Protein 2OQA (pdb70)

Organism: Luffa aegyptiaca (NCBI:txid3670)

Sequence (474 aa):
DVSFSLSGSSSTSYSKFIGALRKALPSNGTVYNITLLLSSASGASRYTLMKLSNYDGKAITVAIDVTNVYIMGYLVNSTSYFFNESDAKLASQYVFAGSTIVTLPYSGNYEKLQTAAGKIREKIPLGFPALDSAITTLFHYDSTAAAAAFLVIIQTTAESSRFKYIEGQIIMRISKNGVPSLATISLENEWSALSKQIQLAQTNNGTFKTPVVIMDAGGQRVEIGNVGSKVVTKNIQLLLNDVSFSLSGSSSTSYSKFIGALRKALPSGTVYNITLLLSSASGASRYTLMKLSNYDGKAITVAIDVTNVYIMGYLVNSTSYFFNESDAKLASQYVFAGSTIVTLPYSGNYEKLQTAAGKIREKIPLGFPALDSAITTLFHYDSTAAAAAFLVIIQTTAESSRFKYIEGQIIMRISKNGVPSLATISLENEWSALSKQIQLAQTNNTFKTPVVIRVEIGNVGSKVVTKNIQLLLN

InterPro domains:
  IPR001574 Ribosome-inactivating protein [PF00161] (30-219)
  IPR001574 Ribosome-inactivating protein [PTHR33453] (23-243)
  IPR016138 Ribosome-inactivating protein, subdomain 1 [G3DSA:3.40.420.10] (20-181)
  IPR016139 Ribosome-inactivating protein, subdomain 2 [G3DSA:4.10.470.10] (182-267)
  IPR017988 Ribosome-inactivating protein conserved site [PS00275] (174-190)
  IPR017989 Ribosome-inactivating protein type 1/2 [PR00396] (32-45)
  IPR017989 Ribosome-inactivating protein type 1/2 [PR00396] (79-94)
  IPR017989 Ribosome-inactivating protein type 1/2 [PR00396] (141-155)
  IPR017989 Ribosome-inactivating protein type 1/2 [PR00396] (170-190)
  IPR017989 Ribosome-inactivating protein type 1/2 [PR00396] (202-219)
  IPR036041 Ribosome-inactivating protein superfamily [SSF56371] (21-262)

Foldseek 3Di:
DAEDELAVDALVRLVVRLVVVLVLQDAPDDFLNFGEGDCDDDALSQWDWYWYAANVRQIKIWIAGSQQRQTAWIDADQEIEGEPDDVSVRNVVHPSPRGHYDYAPHHSDQVGLCVLLVHHLQPQWEESVLLNVLRVCVNVVPNSHNSSSSSRVCQSHSVVSFWVVSSVVRNVRHPHTDRDAQQSVQCVVCQQVCLVQSVVLSVVVFFGPDWRWGADRVRDTDTHTGCVDCCNVPIGRYHND/DAEDELAVDALVRLVVRLVVLLVQQDADDFLNFTEHDCDDDAQNQWDKYWYAANVRQIKIWIAGSLQRFTAWIDADQEIEGEPDDVSVRVVVHPSPRGHYDYQPHHRDQVGLCVQLVHHLQPQWEESVLLNVLRVCVNVVVSNHNSSSSSRVCQSHSLVSFWVVSSVVRNVRHPHIDRDDLLSVLCVVCQQVCLVQSVVCVVVCWGPDWGPSVPTHIHCVDCCNVPIGRYHND

CATH classification: 3.40.420.10 (+1 more: 4.10.470.10)

Solvent-accessible surface area: 20770 Å² total; per-residue (Å²): 141,13,70,6,60,0,67,80,28,46,47,105,44,0,40,152,3,0,23,28,0,45,178,41,8,15,21,58,10,74,12,91,141,10,37,19,0,7,82,46,14,37,24,46,46,40,20,15,42,0,100,0,14,5,98,115,50,86,30,2,28,2,0,0,0,2,13,19,1,110,6,0,0,0,46,8,125,84,36,0,21,4,3,87,45,97,54,0,127,57,0,14,119,98,14,24,104,88,23,94,84,54,78,2,105,17,22,20,71,36,108,126,0,15,114,52,19,69,100,72,9,61,147,12,61,3,0,1,41,10,1,31,66,4,0,47,26,0,41,124,50,67,66,122,37,0,5,14,4,2,0,10,1,16,0,0,0,1,2,0,0,14,0,119,61,0,17,31,24,0,49,145,30,43,106,170,52,22,73,12,29,96,6,1,8,5,4,12,79,49,9,62,33,0,1,127,10,0,43,54,0,96,131,57,156,5,64,12,134,80,81,6,50,8,65,56,100,70,21,127,179,61,138,9,31,74,24,56,27,131,17,5,88,122,15,4,62,0,0,46,79,145,13,71,7,59,1,67,80,29,42,47,102,29,0,41,146,3,0,22,35,0,42,178,42,6,49,66,70,86,10,91,142,11,38,34,2,56,82,87,26,90,22,62,82,39,21,13,42,0,102,0,14,7,97,120,48,94,28,2,26,1,0,0,0,0,14,18,1,112,6,0,0,0,43,8,126,82,35,0,12,5,3,79,48,97,54,0,121,58,0,17,128,98,14,24,105,87,24,76,88,4,58,2,67,22,20,17,71,38,123,122,0,18,101,18,28,66,109,78,21,89,134,10,58,3,0,3,38,9,0,28,65,4,0,50,21,0,37,123,15,54,24,54,38,0,5,27,5,2,0,9,1,16,0,1,0,1,1,0,0,14,0,102,74,0,7,22,19,0,45,131,26,59,99,171,55,23,68,11,31,155,40,0,18,20,5,11,79,49,8,60,34,0,0,129,12,0,38,48,0,94,128,56,167,70,9,128,82,64,6,58,44,220,96,105,10,25,78,34,53,25,129,22,4,80,141,15,2,66,0,0,45,86

Structure (mmCIF, N/CA/C/O backbone):
data_2OQA
#
_entry.id   2OQA
#
_cell.length_a   39.135
_cell.length_b   46.813
_cell.length_c   83.571
_cell.angle_alpha   89.07
_cell.angle_beta   80.01
_cell.angle_gamma   72.14
#
_symmetry.space_group_name_H-M   'P 1'
#
loop_
_entity.id
_entity.type
_entity.pdbx_description
1 polymer 'Luffaculin 1'
2 non-polymer 2-acetamido-2-deoxy-beta-D-glucopyranose
3 non-polymer 'TETRAETHYLENE GLYCOL'
4 non-polymer DI(HYDROXYETHYL)ETHER
5 water water
#
loop_
_atom_site.group_PDB
_atom_site.id
_atom_site.type_symbol
_atom_site.label_atom_id
_atom_site.label_alt_id
_atom_site.label_comp_id
_atom_site.label_asym_id
_atom_site.label_entity_id
_atom_site.label_seq_id
_atom_site.pdbx_PDB_ins_code
_atom_site.Cartn_x
_atom_site.Cartn_y
_atom_site.Cartn_z
_atom_site.occupancy
_atom_site.B_iso_or_equiv
_atom_site.auth_seq_id
_atom_site.auth_comp_id
_atom_site.auth_asym_id
_atom_site.auth_atom_id
_atom_site.pdbx_PDB_model_num
ATOM 1 N N . ASP A 1 1 ? 1.585 -1.025 -17.527 1.00 23.25 1 ASP A N 1
ATOM 2 C CA . ASP A 1 1 ? 1.963 -1.593 -16.199 1.00 22.56 1 ASP A CA 1
ATOM 3 C C . ASP A 1 1 ? 3.144 -0.833 -15.599 1.00 21.97 1 ASP A C 1
ATOM 4 O O . ASP A 1 1 ? 3.873 -0.135 -16.310 1.00 22.71 1 ASP A O 1
ATOM 9 N N . VAL A 1 2 ? 3.338 -0.979 -14.290 1.00 19.99 2 VAL A N 1
ATOM 10 C CA . VAL A 1 2 ? 4.583 -0.542 -13.653 1.00 18.39 2 VAL A CA 1
ATOM 11 C C . VAL A 1 2 ? 5.385 -1.759 -13.207 1.00 17.81 2 VAL A C 1
ATOM 12 O O . VAL A 1 2 ? 4.846 -2.861 -13.114 1.00 16.89 2 VAL A O 1
ATOM 16 N N . SER A 1 3 ? 6.672 -1.562 -12.935 1.00 16.84 3 SER A N 1
ATOM 17 C CA . SER A 1 3 ? 7.533 -2.658 -12.505 1.00 17.11 3 SER A CA 1
ATOM 18 C C . SER A 1 3 ? 8.632 -2.192 -11.565 1.00 16.10 3 SER A C 1
ATOM 19 O O . SER A 1 3 ? 9.131 -1.055 -11.675 1.00 16.67 3 SER A O 1
ATOM 22 N N . PHE A 1 4 ? 9.000 -3.077 -10.645 1.00 15.25 4 PHE A N 1
ATOM 23 C CA . PHE A 1 4 ? 10.157 -2.875 -9.785 1.00 14.28 4 PHE A CA 1
ATOM 24 C C . PHE A 1 4 ? 10.972 -4.150 -9.724 1.00 14.41 4 PHE A C 1
ATOM 25 O O . PHE A 1 4 ? 10.448 -5.226 -9.422 1.00 14.03 4 PHE A O 1
ATOM 33 N N . SER A 1 5 ? 12.258 -4.019 -10.030 1.00 14.41 5 SER A N 1
ATOM 34 C CA . SER A 1 5 ? 13.190 -5.134 -9.958 1.00 14.77 5 SER A CA 1
ATOM 35 C C . SER A 1 5 ? 14.148 -4.946 -8.799 1.00 14.37 5 SER A C 1
ATOM 36 O O . SER A 1 5 ? 14.859 -3.936 -8.724 1.00 14.36 5 SER A O 1
ATOM 39 N N . LEU A 1 6 ? 14.183 -5.913 -7.893 1.00 14.07 6 LEU A N 1
ATOM 40 C CA . LEU A 1 6 ? 15.130 -5.842 -6.791 1.00 14.30 6 LEU A CA 1
ATOM 41 C C . LEU A 1 6 ? 16.568 -5.996 -7.268 1.00 14.56 6 LEU A C 1
ATOM 42 O O . LEU A 1 6 ? 17.468 -5.362 -6.713 1.00 14.51 6 LEU A O 1
ATOM 47 N N . SER A 1 7 ? 16.789 -6.826 -8.288 1.00 14.40 7 SER A N 1
ATOM 48 C CA . SER A 1 7 ? 18.142 -6.988 -8.820 1.00 14.33 7 SER A CA 1
ATOM 49 C C . SER A 1 7 ? 18.603 -5.685 -9.459 1.00 14.62 7 SER A C 1
ATOM 50 O O . SER A 1 7 ? 17.971 -5.168 -10.380 1.00 15.03 7 SER A O 1
ATOM 53 N N . GLY A 1 8 ? 19.708 -5.155 -8.940 1.00 14.05 8 GLY A N 1
ATOM 54 C CA . GLY A 1 8 ? 20.249 -3.894 -9.426 1.00 14.37 8 GLY A CA 1
ATOM 55 C C . GLY A 1 8 ? 19.571 -2.669 -8.844 1.00 14.26 8 GLY A C 1
ATOM 56 O O . GLY A 1 8 ? 19.831 -1.550 -9.287 1.00 14.95 8 GLY A O 1
ATOM 57 N N . SER A 1 9 ? 18.702 -2.877 -7.850 1.00 14.42 9 SER A N 1
ATOM 58 C CA . SER A 1 9 ? 17.921 -1.779 -7.273 1.00 15.11 9 SER A CA 1
ATOM 59 C C . SER A 1 9 ? 18.761 -0.807 -6.456 1.00 15.47 9 SER A C 1
ATOM 60 O O . SER A 1 9 ? 19.842 -1.147 -5.957 1.00 15.78 9 SER A O 1
ATOM 63 N N . SER A 1 10 ? 18.228 0.402 -6.328 1.00 15.61 10 SER A N 1
ATOM 64 C CA . SER A 1 10 ? 18.846 1.483 -5.577 1.00 15.84 10 SER A CA 1
ATOM 65 C C . SER A 1 10 ? 17.736 2.339 -4.988 1.00 16.33 10 SER A C 1
ATOM 66 O O . SER A 1 10 ? 16.561 2.143 -5.314 1.00 16.19 10 SER A O 1
ATOM 69 N N . SER A 1 11 ? 18.101 3.300 -4.138 1.00 16.15 11 SER A N 1
ATOM 70 C CA . SER A 1 11 ? 17.138 4.286 -3.660 1.00 17.04 11 SER A CA 1
ATOM 71 C C . SER A 1 11 ? 16.481 4.991 -4.849 1.00 16.66 11 SER A C 1
ATOM 72 O O . SER A 1 11 ? 15.269 5.207 -4.855 1.00 16.77 11 SER A O 1
ATOM 75 N N . THR A 1 12 ? 17.286 5.301 -5.869 1.00 16.43 12 THR A N 1
ATOM 76 C CA . THR A 1 12 ? 16.829 5.985 -7.072 1.00 16.74 12 THR A CA 1
ATOM 77 C C . THR A 1 12 ? 15.806 5.155 -7.860 1.00 15.94 12 THR A C 1
ATOM 78 O O . THR A 1 12 ? 14.754 5.667 -8.239 1.00 16.48 12 THR A O 1
ATOM 82 N N . SER A 1 13 ? 16.111 3.881 -8.105 1.00 15.07 13 SER A N 1
ATOM 83 C CA . SER A 1 13 ? 15.192 3.048 -8.890 1.00 14.10 13 SER A CA 1
ATOM 84 C C . SER A 1 13 ? 13.887 2.764 -8.133 1.00 13.76 13 SER A C 1
ATOM 85 O O . SER A 1 13 ? 12.823 2.650 -8.749 1.00 13.64 13 SER A O 1
ATOM 88 N N . TYR A 1 14 ? 13.973 2.659 -6.808 1.00 13.53 14 TYR A N 1
ATOM 89 C CA . TYR A 1 14 ? 12.777 2.489 -5.984 1.00 13.25 14 TYR A CA 1
ATOM 90 C C . TYR A 1 14 ? 11.871 3.720 -6.048 1.00 13.63 14 TYR A C 1
ATOM 91 O O . TYR A 1 14 ? 10.655 3.601 -6.250 1.00 13.39 14 TYR A O 1
ATOM 100 N N . SER A 1 15 ? 12.457 4.905 -5.895 1.00 13.99 15 SER A N 1
ATOM 101 C CA . SER A 1 15 ? 11.696 6.138 -6.002 1.00 14.69 15 SER A CA 1
ATOM 102 C C . SER A 1 15 ? 11.073 6.312 -7.392 1.00 14.59 15 SER A C 1
ATOM 103 O O . SER A 1 15 ? 9.950 6.798 -7.512 1.00 14.66 15 SER A O 1
ATOM 106 N N . LYS A 1 16 ? 11.795 5.906 -8.437 1.00 14.60 16 LYS A N 1
ATOM 107 C CA . LYS A 1 16 ? 11.253 5.945 -9.792 1.00 15.08 16 LYS A CA 1
ATOM 108 C C . LYS A 1 16 ? 10.019 5.052 -9.891 1.00 14.26 16 LYS A C 1
ATOM 109 O O . LYS A 1 16 ? 9.002 5.446 -10.458 1.00 14.39 16 LYS A O 1
ATOM 115 N N . PHE A 1 17 ? 10.134 3.852 -9.331 1.00 13.95 17 PHE A N 1
ATOM 116 C CA . PHE A 1 17 ? 9.024 2.902 -9.321 1.00 13.75 17 PHE A CA 1
ATOM 117 C C . PHE A 1 17 ? 7.803 3.458 -8.584 1.00 13.40 17 PHE A C 1
ATOM 118 O O . PHE A 1 17 ? 6.700 3.419 -9.109 1.00 13.16 17 PHE A O 1
ATOM 126 N N . ILE A 1 18 ? 8.007 3.984 -7.378 1.00 12.78 18 ILE A N 1
ATOM 127 C CA . ILE A 1 18 ? 6.895 4.568 -6.628 1.00 13.16 18 ILE A CA 1
ATOM 128 C C . ILE A 1 18 ? 6.272 5.761 -7.379 1.00 13.66 18 ILE A C 1
ATOM 129 O O . ILE A 1 18 ? 5.052 5.923 -7.404 1.00 13.48 18 ILE A O 1
ATOM 134 N N . GLY A 1 19 ? 7.102 6.579 -8.022 1.00 13.80 19 GLY A N 1
ATOM 135 C CA . GLY A 1 19 ? 6.586 7.693 -8.816 1.00 14.45 19 GLY A CA 1
ATOM 136 C C . GLY A 1 19 ? 5.756 7.227 -9.999 1.00 14.62 19 GLY A C 1
ATOM 137 O O . GLY A 1 19 ? 4.730 7.828 -10.327 1.00 15.47 19 GLY A O 1
ATOM 138 N N . ALA A 1 20 ? 6.205 6.147 -10.631 1.00 14.38 20 ALA A N 1
ATOM 139 C CA . ALA A 1 20 ? 5.492 5.547 -11.759 1.00 14.82 20 ALA A CA 1
ATOM 140 C C . ALA A 1 20 ? 4.146 4.987 -11.317 1.00 14.81 20 ALA A C 1
ATOM 141 O O . ALA A 1 20 ? 3.144 5.133 -12.014 1.00 15.39 20 ALA A O 1
ATOM 143 N N . LEU A 1 21 ? 4.136 4.335 -10.155 1.00 15.02 21 LEU A N 1
ATOM 144 C CA . LEU A 1 21 ? 2.891 3.828 -9.588 1.00 15.38 21 LEU A CA 1
ATOM 145 C C . LEU A 1 21 ? 1.903 4.964 -9.298 1.00 15.37 21 LEU A C 1
ATOM 146 O O . LEU A 1 21 ? 0.727 4.865 -9.644 1.00 15.55 21 LEU A O 1
ATOM 151 N N . ARG A 1 22 ? 2.370 6.047 -8.679 1.00 15.22 22 ARG A N 1
ATOM 152 C CA . ARG A 1 22 ? 1.501 7.209 -8.459 1.00 16.11 22 ARG A CA 1
ATOM 153 C C . ARG A 1 22 ? 0.950 7.745 -9.785 1.00 17.01 22 ARG A C 1
ATOM 154 O O . ARG A 1 22 ? -0.233 8.054 -9.884 1.00 17.26 22 ARG A O 1
ATOM 162 N N . LYS A 1 23 ? 1.807 7.817 -10.802 1.00 18.11 23 LYS A N 1
ATOM 163 C CA . LYS A 1 23 ? 1.419 8.352 -12.113 1.00 19.82 23 LYS A CA 1
ATOM 164 C C . LYS A 1 23 ? 0.438 7.460 -12.870 1.00 19.47 23 LYS A C 1
ATOM 165 O O . LYS A 1 23 ? -0.306 7.942 -13.728 1.00 19.60 23 LYS A O 1
ATOM 171 N N . ALA A 1 24 ? 0.450 6.166 -12.556 1.00 19.40 24 ALA A N 1
ATOM 172 C CA . ALA A 1 24 ? -0.423 5.181 -13.198 1.00 19.60 24 ALA A CA 1
ATOM 173 C C . ALA A 1 24 ? -1.865 5.252 -12.702 1.00 19.61 24 ALA A C 1
ATOM 174 O O . ALA A 1 24 ? -2.780 4.755 -13.359 1.00 20.31 24 ALA A O 1
ATOM 176 N N . LEU A 1 25 ? -2.068 5.868 -11.544 1.00 18.98 25 LEU A N 1
ATOM 177 C CA . LEU A 1 25 ? -3.405 5.987 -10.967 1.00 18.63 25 LEU A CA 1
ATOM 178 C C . LEU A 1 25 ? -4.147 7.204 -11.520 1.00 18.92 25 LEU A C 1
ATOM 179 O O . LEU A 1 25 ? -3.668 8.329 -11.404 1.00 19.48 25 LEU A O 1
ATOM 184 N N . PRO A 1 26 ? -5.323 6.987 -12.133 1.00 18.52 26 PRO A N 1
ATOM 185 C CA . PRO A 1 26 ? -6.121 8.098 -12.666 1.00 18.89 26 PRO A CA 1
ATOM 186 C C . PRO A 1 26 ? -6.654 9.028 -11.576 1.00 19.10 26 PRO A C 1
ATOM 187 O O . PRO A 1 26 ? -6.877 8.597 -10.441 1.00 19.06 26 PRO A O 1
ATOM 191 N N . SER A 1 27 ? -6.850 10.298 -11.914 1.00 19.63 27 SER A N 1
ATOM 192 C CA . SER A 1 27 ? -7.374 11.267 -10.953 1.00 20.35 27 SER A CA 1
ATOM 193 C C . SER A 1 27 ? -8.682 11.875 -11.422 1.00 20.70 27 SER A C 1
ATOM 194 O O . SER A 1 27 ? -9.009 11.820 -12.607 1.00 20.75 27 SER A O 1
ATOM 197 N N . ASN A 1 28 ? -9.436 12.446 -10.489 1.00 20.87 28 ASN A N 1
ATOM 198 C CA . ASN A 1 28 ? -10.476 13.396 -10.855 1.00 21.76 28 ASN A CA 1
ATOM 199 C C . ASN A 1 28 ? -10.060 14.771 -10.348 1.00 21.83 28 ASN A C 1
ATOM 200 O O . ASN A 1 28 ? -10.832 15.474 -9.691 1.00 22.67 28 ASN A O 1
ATOM 205 N N . GLY A 1 29 ? -8.818 15.131 -10.661 1.00 21.69 29 GLY A N 1
ATOM 206 C CA . GLY A 1 29 ? -8.247 16.406 -10.256 1.00 21.16 29 GLY A CA 1
ATOM 207 C C . GLY A 1 29 ? -7.381 16.299 -9.019 1.00 21.00 29 GLY A C 1
ATOM 208 O O . GLY A 1 29 ? -6.921 15.213 -8.649 1.00 20.69 29 GLY A O 1
ATOM 209 N N . THR A 1 30 ? -7.149 17.449 -8.400 1.00 20.51 30 THR A N 1
ATOM 210 C CA . THR A 1 30 ? -6.382 17.537 -7.169 1.00 20.11 30 THR A CA 1
ATOM 211 C C . THR A 1 30 ? -7.134 18.364 -6.140 1.00 20.01 30 THR A C 1
ATOM 212 O O . THR A 1 30 ? -7.973 19.199 -6.481 1.00 19.89 30 THR A O 1
ATOM 216 N N . VAL A 1 31 ? -6.820 18.116 -4.875 1.00 19.57 31 VAL A N 1
ATOM 217 C CA . VAL A 1 31 ? -7.322 18.906 -3.761 1.00 19.72 31 VAL A CA 1
ATOM 218 C C . VAL A 1 31 ? -6.079 19.285 -2.968 1.00 19.80 31 VAL A C 1
ATOM 219 O O . VAL A 1 31 ? -5.294 18.415 -2.597 1.00 19.25 31 VAL A O 1
ATOM 223 N N . TYR A 1 32 ? -5.884 20.588 -2.759 1.00 20.01 32 TYR A N 1
ATOM 224 C CA . TYR A 1 32 ? -4.649 21.130 -2.165 1.00 20.44 32 TYR A CA 1
ATOM 225 C C . TYR A 1 32 ? -3.392 20.553 -2.824 1.00 20.31 32 TYR A C 1
ATOM 226 O O . TYR A 1 32 ? -2.418 20.191 -2.151 1.00 20.37 32 TYR A O 1
ATOM 235 N N . ASN A 1 33 ? -3.435 20.484 -4.154 1.00 20.08 33 ASN A N 1
ATOM 236 C CA . ASN A 1 33 ? -2.354 19.946 -4.984 1.00 19.81 33 ASN A CA 1
ATOM 237 C C . ASN A 1 33 ? -2.024 18.470 -4.722 1.00 18.90 33 ASN A C 1
ATOM 238 O O . ASN A 1 33 ? -0.947 18.004 -5.077 1.00 18.86 33 ASN A O 1
ATOM 243 N N . ILE A 1 34 ? -2.961 17.743 -4.112 1.00 17.40 34 ILE A N 1
ATOM 244 C CA . ILE A 1 34 ? -2.817 16.295 -3.920 1.00 16.80 34 ILE A CA 1
ATOM 245 C C . ILE A 1 34 ? -3.783 15.550 -4.839 1.00 15.90 34 ILE A C 1
ATOM 246 O O . ILE A 1 34 ? -4.962 15.889 -4.909 1.00 15.84 34 ILE A O 1
ATOM 251 N N . THR A 1 35 ? -3.269 14.537 -5.530 1.00 16.07 35 THR A N 1
ATOM 252 C CA . THR A 1 35 ? -4.069 13.710 -6.437 1.00 15.76 35 THR A CA 1
ATOM 253 C C . THR A 1 35 ? -5.307 13.140 -5.745 1.00 15.55 35 THR A C 1
ATOM 254 O O . THR A 1 35 ? -5.193 12.525 -4.685 1.00 15.39 35 THR A O 1
ATOM 258 N N . LEU A 1 36 ? -6.476 13.378 -6.338 1.00 15.27 36 LEU A N 1
ATOM 259 C CA . LEU A 1 36 ? -7.721 12.766 -5.889 1.00 15.16 36 LEU A CA 1
ATOM 260 C C . LEU A 1 36 ? -8.043 11.557 -6.746 1.00 15.34 36 LEU A C 1
ATOM 261 O O . LEU A 1 36 ? -8.191 11.675 -7.961 1.00 15.25 36 LEU A O 1
ATOM 266 N N . LEU A 1 37 ? -8.132 10.393 -6.117 1.00 14.96 37 LEU A N 1
ATOM 267 C CA . LEU A 1 37 ? -8.431 9.157 -6.848 1.00 15.17 37 LEU A CA 1
ATOM 268 C C . LEU A 1 37 ? -9.850 9.161 -7.410 1.00 15.78 37 LEU A C 1
ATOM 269 O O . LEU A 1 37 ? -10.689 9.988 -7.018 1.00 16.85 37 LEU A O 1
ATOM 274 N N . LEU A 1 38 ? -10.113 8.262 -8.352 1.00 15.48 38 LEU A N 1
ATOM 275 C CA . LEU A 1 38 ? -11.452 8.112 -8.901 1.00 15.97 38 LEU A CA 1
ATOM 276 C C . LEU A 1 38 ? -12.390 7.512 -7.857 1.00 16.64 38 LEU A C 1
ATOM 277 O O . LEU A 1 38 ? -11.995 6.656 -7.061 1.00 16.73 38 LEU A O 1
ATOM 282 N N . SER A 1 39 ? -13.640 7.962 -7.869 1.00 17.62 39 SER A N 1
ATOM 283 C CA . SER A 1 39 ? -14.656 7.418 -6.962 1.00 18.91 39 SER A CA 1
ATOM 284 C C . SER A 1 39 ? -15.165 6.066 -7.448 1.00 18.84 39 SER A C 1
ATOM 285 O O . SER A 1 39 ? -15.664 5.247 -6.666 1.00 19.60 39 SER A O 1
ATOM 288 N N . SER A 1 40 ? -15.030 5.847 -8.750 1.00 17.95 40 SER A N 1
ATOM 289 C CA . SER A 1 40 ? -15.561 4.658 -9.399 1.00 18.01 40 SER A CA 1
ATOM 290 C C . SER A 1 40 ? -14.802 4.399 -10.689 1.00 17.64 40 SER A C 1
ATOM 291 O O . SER A 1 40 ? -14.219 5.316 -11.278 1.00 17.52 40 SER A O 1
ATOM 294 N N . ALA A 1 41 ? -14.815 3.138 -11.117 1.00 17.29 41 ALA A N 1
ATOM 295 C CA . ALA A 1 41 ? -14.173 2.704 -12.349 1.00 17.23 41 ALA A CA 1
ATOM 296 C C . ALA A 1 41 ? -14.798 1.378 -12.771 1.00 17.28 41 ALA A C 1
ATOM 297 O O . ALA A 1 41 ? -15.389 0.686 -11.940 1.00 17.77 41 ALA A O 1
ATOM 299 N N . SER A 1 42 ? -14.660 1.036 -14.049 1.00 16.88 42 SER A N 1
ATOM 300 C CA . SER A 1 42 ? -15.323 -0.150 -14.625 1.00 17.28 42 SER A CA 1
ATOM 301 C C . SER A 1 42 ? -14.361 -1.147 -15.253 1.00 16.41 42 SER A C 1
ATOM 302 O O . SER A 1 42 ? -13.385 -0.760 -15.874 1.00 16.78 42 SER A O 1
ATOM 305 N N . GLY A 1 43 ? -14.667 -2.435 -15.113 1.00 15.64 43 GLY A N 1
ATOM 306 C CA . GLY A 1 43 ? -13.964 -3.471 -15.861 1.00 14.81 43 GLY A CA 1
ATOM 307 C C . GLY A 1 43 ? -12.478 -3.538 -15.576 1.00 14.06 43 GLY A C 1
ATOM 308 O O . GLY A 1 43 ? -12.037 -3.290 -14.449 1.00 13.33 43 GLY A O 1
ATOM 309 N N . ALA A 1 44 ? -11.706 -3.881 -16.603 1.00 13.91 44 ALA A N 1
ATOM 310 C CA . ALA A 1 44 ? -10.261 -3.983 -16.489 1.00 13.91 44 ALA A CA 1
ATOM 311 C C . ALA A 1 44 ? -9.606 -2.648 -16.157 1.00 14.16 44 ALA A C 1
ATOM 312 O O . ALA A 1 44 ? -8.554 -2.629 -15.526 1.00 14.33 44 ALA A O 1
ATOM 314 N N . SER A 1 45 ? -10.255 -1.546 -16.550 1.00 14.29 45 SER A N 1
ATOM 315 C CA . SER A 1 45 ? -9.696 -0.203 -16.358 1.00 14.41 45 SER A CA 1
ATOM 316 C C . SER A 1 45 ? -9.694 0.213 -14.888 1.00 14.24 45 SER A C 1
ATOM 317 O O . SER A 1 45 ? -9.119 1.239 -14.531 1.00 14.48 45 SER A O 1
ATOM 320 N N . ARG A 1 46 ? -10.324 -0.589 -14.037 1.00 13.13 46 ARG A N 1
ATOM 321 C CA . ARG A 1 46 ? -10.296 -0.331 -12.608 1.00 12.80 46 ARG A CA 1
ATOM 322 C C . ARG A 1 46 ? -8.967 -0.795 -11.970 1.00 12.50 46 ARG A C 1
ATOM 323 O O . ARG A 1 46 ? -8.746 -0.576 -10.778 1.00 12.25 46 ARG A O 1
ATOM 331 N N . TYR A 1 47 ? -8.092 -1.424 -12.762 1.00 13.37 47 TYR A N 1
ATOM 332 C CA . TYR A 1 47 ? -6.850 -2.014 -12.236 1.00 13.44 47 TYR A CA 1
ATOM 333 C C . TYR A 1 47 ? -5.605 -1.530 -12.936 1.00 14.31 47 TYR A C 1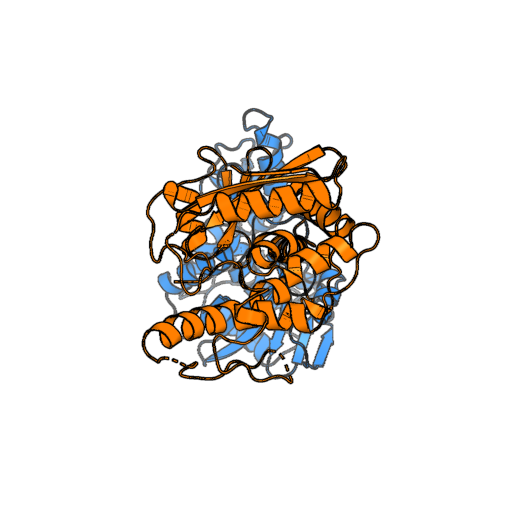
ATOM 334 O O . TYR A 1 47 ? -5.634 -1.172 -14.112 1.00 14.88 47 TYR A O 1
ATOM 343 N N . THR A 1 48 ? -4.529 -1.463 -12.165 1.00 14.43 48 THR A N 1
ATOM 344 C CA . THR A 1 48 ? -3.199 -1.299 -12.720 1.00 15.47 48 THR A CA 1
ATOM 345 C C . THR A 1 48 ? -2.358 -2.462 -12.228 1.00 14.84 48 THR A C 1
ATOM 346 O O . THR A 1 48 ? -2.572 -2.990 -11.123 1.00 14.46 48 THR A O 1
ATOM 350 N N . LEU A 1 49 ? -1.434 -2.893 -13.073 1.00 14.02 49 LEU A N 1
ATOM 351 C CA . LEU A 1 49 ? -0.611 -4.047 -12.776 1.00 14.31 49 LEU A CA 1
ATOM 352 C C . LEU A 1 49 ? 0.791 -3.633 -12.398 1.00 14.28 49 LEU A C 1
ATOM 353 O O . LEU A 1 49 ? 1.363 -2.705 -12.987 1.00 14.47 49 LEU A O 1
ATOM 358 N N . MET A 1 50 ? 1.344 -4.344 -11.427 1.00 13.68 50 MET A N 1
ATOM 359 C CA . MET A 1 50 ? 2.627 -4.011 -10.867 1.00 14.05 50 MET A CA 1
ATOM 360 C C . MET A 1 50 ? 3.475 -5.278 -10.861 1.00 14.12 50 MET A C 1
ATOM 361 O O . MET A 1 50 ? 3.183 -6.212 -10.119 1.00 14.05 50 MET A O 1
ATOM 366 N N . LYS A 1 51 ? 4.509 -5.321 -11.706 1.00 13.61 51 LYS A N 1
ATOM 367 C CA . LYS A 1 51 ? 5.389 -6.485 -11.758 1.00 14.16 51 LYS A CA 1
ATOM 368 C C . LYS A 1 51 ? 6.506 -6.319 -10.729 1.00 13.68 51 LYS A C 1
ATOM 369 O O . LYS A 1 51 ? 7.168 -5.273 -10.700 1.00 15.17 51 LYS A O 1
ATOM 375 N N . LEU A 1 52 ? 6.693 -7.324 -9.874 1.00 13.04 52 LEU A N 1
ATOM 376 C CA . LEU A 1 52 ? 7.727 -7.287 -8.832 1.00 12.89 52 LEU A CA 1
ATOM 377 C C . LEU A 1 52 ? 8.644 -8.481 -9.007 1.00 13.22 52 LEU A C 1
ATOM 378 O O . LEU A 1 52 ? 8.181 -9.619 -9.083 1.00 13.24 52 LEU A O 1
ATOM 383 N N . SER A 1 53 ? 9.949 -8.231 -9.065 1.00 13.14 53 SER A N 1
ATOM 384 C CA . SER A 1 53 ? 10.915 -9.319 -9.227 1.00 13.44 53 SER A CA 1
ATOM 385 C C . SER A 1 53 ? 11.912 -9.325 -8.076 1.00 13.06 53 SER A C 1
ATOM 386 O O . SER A 1 53 ? 12.394 -8.264 -7.663 1.00 12.91 53 SER A O 1
ATOM 389 N N . ASN A 1 54 ? 12.222 -10.512 -7.565 1.00 13.56 54 ASN A N 1
ATOM 390 C CA . ASN A 1 54 ? 13.159 -10.638 -6.445 1.00 13.86 54 ASN A CA 1
ATOM 391 C C . ASN A 1 54 ? 14.616 -10.552 -6.921 1.00 14.68 54 ASN A C 1
ATOM 392 O O . ASN A 1 54 ? 14.873 -10.369 -8.109 1.00 14.07 54 ASN A O 1
ATOM 397 N N . TYR A 1 55 ? 15.568 -10.654 -6.004 1.00 15.38 55 TYR A N 1
ATOM 398 C CA . TYR A 1 55 ? 16.979 -10.553 -6.393 1.00 16.40 55 TYR A CA 1
ATOM 399 C C . TYR A 1 55 ? 17.381 -11.595 -7.445 1.00 16.91 55 TYR A C 1
ATOM 400 O O . TYR A 1 55 ? 18.210 -11.311 -8.323 1.00 17.40 55 TYR A O 1
ATOM 409 N N . ASP A 1 56 ? 16.789 -12.788 -7.344 1.00 17.30 56 ASP A N 1
ATOM 410 C CA . ASP A 1 56 ? 17.052 -13.903 -8.269 1.00 17.93 56 ASP A CA 1
ATOM 411 C C . ASP A 1 56 ? 16.324 -13.762 -9.610 1.00 17.67 56 ASP A C 1
ATOM 412 O O . ASP A 1 56 ? 16.455 -14.615 -10.487 1.00 17.93 56 ASP A O 1
ATOM 417 N N . GLY A 1 57 ? 15.547 -12.693 -9.766 1.00 16.90 57 GLY A N 1
ATOM 418 C CA . GLY A 1 57 ? 14.836 -12.434 -11.010 1.00 16.61 57 GLY A CA 1
ATOM 419 C C . GLY A 1 57 ? 13.488 -13.126 -11.130 1.00 16.21 57 GLY A C 1
ATOM 420 O O . GLY A 1 57 ? 12.867 -13.083 -12.193 1.00 17.30 57 GLY A O 1
ATOM 421 N N . LYS A 1 58 ? 13.046 -13.784 -10.060 1.00 15.82 58 LYS A N 1
ATOM 422 C CA . LYS A 1 58 ? 11.735 -14.449 -10.060 1.00 15.74 58 LYS A CA 1
ATOM 423 C C . LYS A 1 58 ? 10.636 -13.408 -9.853 1.00 14.99 58 LYS A C 1
ATOM 424 O O . LYS A 1 58 ? 10.704 -12.600 -8.918 1.00 14.83 58 LYS A O 1
ATOM 430 N N . ALA A 1 59 ? 9.633 -13.436 -10.728 1.00 14.40 59 ALA A N 1
ATOM 431 C CA . ALA A 1 59 ? 8.639 -12.368 -10.820 1.00 13.79 59 ALA A CA 1
ATOM 432 C C . ALA A 1 59 ? 7.211 -12.799 -10.504 1.00 13.43 59 ALA A C 1
ATOM 433 O O . ALA A 1 59 ? 6.795 -13.928 -10.793 1.00 12.78 59 ALA A O 1
ATOM 435 N N . ILE A 1 60 ? 6.477 -11.858 -9.924 1.00 12.35 60 ILE A N 1
ATOM 436 C CA . ILE A 1 60 ? 5.018 -11.921 -9.793 1.00 12.60 60 ILE A CA 1
ATOM 437 C C . ILE A 1 60 ? 4.431 -10.627 -10.329 1.00 12.54 60 ILE A C 1
ATOM 438 O O . ILE A 1 60 ? 5.126 -9.614 -10.435 1.00 12.95 60 ILE A O 1
ATOM 443 N N . THR A 1 61 ? 3.153 -10.661 -10.679 1.00 11.68 61 THR A N 1
ATOM 444 C CA . THR A 1 61 ? 2.445 -9.480 -11.157 1.00 11.66 61 THR A CA 1
ATOM 445 C C . THR A 1 61 ? 1.243 -9.264 -10.248 1.00 12.06 61 THR A C 1
ATOM 446 O O . THR A 1 61 ? 0.387 -10.144 -10.111 1.00 12.28 61 THR A O 1
ATOM 450 N N . VAL A 1 62 ? 1.192 -8.098 -9.623 1.00 11.47 62 VAL A N 1
ATOM 451 C CA . VAL A 1 62 ? 0.187 -7.771 -8.619 1.00 11.43 62 VAL A CA 1
ATOM 452 C C . VAL A 1 62 ? -0.844 -6.811 -9.203 1.00 11.81 62 VAL A C 1
ATOM 453 O O . VAL A 1 62 ? -0.485 -5.834 -9.875 1.00 12.69 62 VAL A O 1
ATOM 457 N N . ALA A 1 63 ? -2.127 -7.083 -8.965 1.00 11.78 63 ALA A N 1
ATOM 458 C CA . ALA A 1 63 ? -3.217 -6.207 -9.425 1.00 12.22 63 ALA A CA 1
ATOM 459 C C . ALA A 1 63 ? -3.656 -5.252 -8.323 1.00 11.98 63 ALA A C 1
ATOM 460 O O . ALA A 1 63 ? -3.882 -5.675 -7.187 1.00 12.70 63 ALA A O 1
ATOM 462 N N . ILE A 1 64 ? -3.744 -3.964 -8.659 1.00 11.81 64 ILE A N 1
ATOM 463 C CA . ILE A 1 64 ? -4.146 -2.919 -7.719 1.00 12.08 64 ILE A CA 1
ATOM 464 C C . ILE A 1 64 ? -5.434 -2.258 -8.221 1.00 11.97 64 ILE A C 1
ATOM 465 O O . ILE A 1 64 ? -5.549 -1.954 -9.409 1.00 12.48 64 ILE A O 1
ATOM 470 N N . ASP A 1 65 ? -6.397 -2.069 -7.316 1.00 11.83 65 ASP A N 1
ATOM 471 C CA . ASP A 1 65 ? -7.636 -1.332 -7.572 1.00 12.15 65 ASP A CA 1
ATOM 472 C C . ASP A 1 65 ? -7.301 0.160 -7.534 1.00 12.31 65 ASP A C 1
ATOM 473 O O . ASP A 1 65 ? -6.848 0.675 -6.508 1.00 12.47 65 ASP A O 1
ATOM 478 N N . VAL A 1 66 ? -7.532 0.848 -8.646 1.00 12.60 66 VAL A N 1
ATOM 479 C CA . VAL A 1 66 ? -7.108 2.244 -8.763 1.00 13.66 66 VAL A CA 1
ATOM 480 C C . VAL A 1 66 ? -7.937 3.193 -7.911 1.00 13.76 66 VAL A C 1
ATOM 481 O O . VAL A 1 66 ? -7.512 4.322 -7.660 1.00 14.31 66 VAL A O 1
ATOM 485 N N . THR A 1 67 ? -9.102 2.746 -7.449 1.00 13.85 67 THR A N 1
ATOM 486 C CA . THR A 1 67 ? -9.974 3.638 -6.685 1.00 13.91 67 THR A CA 1
ATOM 487 C C . THR A 1 67 ? -9.502 3.816 -5.243 1.00 14.00 67 THR A C 1
ATOM 488 O O . THR A 1 67 ? -9.858 4.791 -4.577 1.00 14.57 67 THR A O 1
ATOM 492 N N . ASN A 1 68 ? -8.686 2.888 -4.754 1.00 13.40 68 ASN A N 1
ATOM 493 C CA . ASN A 1 68 ? -8.280 2.959 -3.355 1.00 12.65 68 ASN A CA 1
ATOM 494 C C . ASN A 1 68 ? -6.861 2.481 -3.088 1.00 12.62 68 ASN A C 1
ATOM 495 O O . ASN A 1 68 ? -6.422 2.478 -1.939 1.00 12.73 68 ASN A O 1
ATOM 500 N N . VAL A 1 69 ? -6.149 2.118 -4.157 1.00 12.25 69 VAL A N 1
ATOM 501 C CA . VAL A 1 69 ? -4.804 1.536 -4.084 1.00 12.67 69 VAL A CA 1
ATOM 502 C C . VAL A 1 69 ? -4.760 0.230 -3.265 1.00 12.56 69 VAL A C 1
ATOM 503 O O . VAL A 1 69 ? -3.713 -0.134 -2.738 1.00 13.28 69 VAL A O 1
ATOM 507 N N . TYR A 1 70 ? -5.882 -0.486 -3.175 1.00 12.48 70 TYR A N 1
ATOM 508 C CA . TYR A 1 70 ? -5.886 -1.807 -2.522 1.00 12.44 70 TYR A CA 1
ATOM 509 C C . TYR A 1 70 ? -5.364 -2.860 -3.490 1.00 12.12 70 TYR A C 1
ATOM 510 O O . TYR A 1 70 ? -5.715 -2.857 -4.673 1.00 11.94 70 TYR A O 1
ATOM 519 N N . ILE A 1 71 ? -4.529 -3.758 -2.986 1.00 11.76 71 ILE A N 1
ATOM 520 C CA . ILE A 1 71 ? -4.076 -4.899 -3.752 1.00 11.93 71 ILE A CA 1
ATOM 521 C C . ILE A 1 71 ? -5.224 -5.910 -3.806 1.00 11.80 71 ILE A C 1
ATOM 522 O O . ILE A 1 71 ? -5.849 -6.211 -2.781 1.00 12.27 71 ILE A O 1
ATOM 527 N N . MET A 1 72 ? -5.500 -6.409 -5.005 1.00 11.93 72 MET A N 1
ATOM 528 C CA . MET A 1 72 ? -6.571 -7.391 -5.222 1.00 12.12 72 MET A CA 1
ATOM 529 C C . MET A 1 72 ? -6.078 -8.824 -5.210 1.00 12.24 72 MET A C 1
ATOM 530 O O . MET A 1 72 ? -6.790 -9.739 -4.792 1.00 12.28 72 MET A O 1
ATOM 535 N N . GLY A 1 73 ? -4.868 -9.030 -5.712 1.00 11.64 73 GLY A N 1
ATOM 536 C CA . GLY A 1 73 ? -4.323 -10.371 -5.851 1.00 11.89 73 GLY A CA 1
ATOM 537 C C . GLY A 1 73 ? -3.120 -10.327 -6.763 1.00 11.64 73 GLY A C 1
ATOM 538 O O . GLY A 1 73 ? -2.634 -9.249 -7.093 1.00 11.96 73 GLY A O 1
ATOM 539 N N . TYR A 1 74 ? -2.637 -11.497 -7.164 1.00 11.78 74 TYR A N 1
ATOM 540 C CA . TYR A 1 74 ? -1.433 -11.566 -7.987 1.00 11.30 74 TYR A CA 1
ATOM 541 C C . TYR A 1 74 ? -1.405 -12.807 -8.861 1.00 11.76 74 TYR A C 1
ATOM 542 O O . TYR A 1 74 ? -2.121 -13.781 -8.606 1.00 11.62 74 TYR A O 1
ATOM 551 N N . LEU A 1 75 ? -0.552 -12.759 -9.883 1.00 11.17 75 LEU A N 1
ATOM 552 C CA . LEU A 1 75 ? -0.328 -13.845 -10.821 1.00 11.71 75 LEU A CA 1
ATOM 553 C C . LEU A 1 75 ? 1.110 -14.332 -10.723 1.00 11.30 75 LEU A C 1
ATOM 554 O O . LEU A 1 75 ? 2.061 -13.530 -10.732 1.00 10.88 75 LEU A O 1
ATOM 559 N N . VAL A 1 76 ? 1.268 -15.644 -10.636 1.00 11.44 76 VAL A N 1
ATOM 560 C CA . VAL A 1 76 ? 2.558 -16.300 -10.788 1.00 12.09 76 VAL A CA 1
ATOM 561 C C . VAL A 1 76 ? 2.358 -17.504 -11.694 1.00 11.69 76 VAL A C 1
ATOM 562 O O . VAL A 1 76 ? 1.382 -18.248 -11.537 1.00 11.78 76 VAL A O 1
ATOM 566 N N . ASN A 1 77 ? 3.262 -17.682 -12.657 1.00 11.72 77 ASN A N 1
ATOM 567 C CA . ASN A 1 77 ? 3.148 -18.768 -13.616 1.00 11.73 77 ASN A CA 1
ATOM 568 C C . ASN A 1 77 ? 1.788 -18.681 -14.300 1.00 12.38 77 ASN A C 1
ATOM 569 O O . ASN A 1 77 ? 1.488 -17.660 -14.917 1.00 12.46 77 ASN A O 1
ATOM 574 N N . SER A 1 78 ? 0.956 -19.713 -14.149 1.00 12.93 78 SER A N 1
ATOM 575 C CA . SER A 1 78 ? -0.390 -19.709 -14.722 1.00 13.33 78 SER A CA 1
ATOM 576 C C . SER A 1 78 ? -1.486 -19.726 -13.652 1.00 13.08 78 SER A C 1
ATOM 577 O O . SER A 1 78 ? -2.625 -20.085 -13.945 1.00 13.38 78 SER A O 1
ATOM 580 N N . THR A 1 79 ? -1.147 -19.301 -12.438 1.00 12.93 79 THR A N 1
ATOM 581 C CA . THR A 1 79 ? -2.081 -19.310 -11.306 1.00 12.72 79 THR A CA 1
ATOM 582 C C . THR A 1 79 ? -2.220 -17.914 -10.735 1.00 12.93 79 THR A C 1
ATOM 583 O O . THR A 1 79 ? -1.224 -17.233 -10.499 1.00 12.95 79 THR A O 1
ATOM 587 N N . SER A 1 80 ? -3.458 -17.488 -10.525 1.00 12.76 80 SER A N 1
ATOM 588 C CA . SER A 1 80 ? -3.717 -16.229 -9.843 1.00 12.76 80 SER A CA 1
ATOM 589 C C . SER A 1 80 ? -4.318 -16.477 -8.473 1.00 13.06 80 SER A C 1
ATOM 590 O O . SER A 1 80 ? -5.004 -17.484 -8.248 1.00 13.62 80 SER A O 1
ATOM 593 N N . TYR A 1 81 ? -4.024 -15.565 -7.557 1.00 13.11 81 TYR A N 1
ATOM 594 C CA . TYR A 1 81 ? -4.475 -15.652 -6.176 1.00 13.04 81 TYR A CA 1
ATOM 595 C C . TYR A 1 81 ? -5.145 -14.336 -5.833 1.00 13.09 81 TYR A C 1
ATOM 596 O O . TYR A 1 81 ? -4.543 -13.281 -5.984 1.00 12.89 81 TYR A O 1
ATOM 605 N N . PHE A 1 82 ? -6.403 -14.392 -5.395 1.00 12.61 82 PHE A N 1
ATOM 606 C CA . PHE A 1 82 ? -7.159 -13.187 -5.055 1.00 13.16 82 PHE A CA 1
ATOM 607 C C . PHE A 1 82 ? -7.648 -13.212 -3.621 1.00 13.28 82 PHE A C 1
ATOM 608 O O . PHE A 1 82 ? -8.048 -14.264 -3.109 1.00 13.68 82 PHE A O 1
ATOM 616 N N . PHE A 1 83 ? -7.636 -12.047 -2.979 1.00 13.46 83 PHE A N 1
ATOM 617 C CA . PHE A 1 83 ? -8.162 -11.909 -1.628 1.00 13.60 83 PHE A CA 1
ATOM 618 C C . PHE A 1 83 ? -9.630 -12.320 -1.579 1.00 14.13 83 PHE A C 1
ATOM 619 O O . PHE A 1 83 ? -10.363 -12.211 -2.573 1.00 14.16 83 PHE A O 1
ATOM 627 N N . ASN A 1 84 ? -10.038 -12.816 -0.416 1.00 15.15 84 ASN A N 1
ATOM 628 C CA . ASN A 1 84 ? -11.409 -13.243 -0.187 1.00 16.14 84 ASN A CA 1
ATOM 629 C C . ASN A 1 84 ? -12.273 -12.038 0.200 1.00 16.25 84 ASN A C 1
ATOM 630 O O . ASN A 1 84 ? -12.586 -11.820 1.375 1.00 16.90 84 ASN A O 1
ATOM 635 N N . GLU A 1 85 ? -12.622 -11.240 -0.808 1.00 15.57 85 GLU A N 1
ATOM 636 C CA . GLU A 1 85 ? -13.434 -10.032 -0.630 1.00 15.72 85 GLU A CA 1
ATOM 637 C C . GLU A 1 85 ? -14.063 -9.701 -1.977 1.00 15.07 85 GLU A C 1
ATOM 638 O O . GLU A 1 85 ? -13.502 -10.021 -3.026 1.00 14.56 85 GLU A O 1
ATOM 644 N N . SER A 1 86 ? -15.230 -9.065 -1.955 1.00 14.63 86 SER A N 1
ATOM 645 C CA . SER A 1 86 ? -16.012 -8.896 -3.176 1.00 14.42 86 SER A CA 1
ATOM 646 C C . SER A 1 86 ? -15.300 -8.096 -4.274 1.00 13.79 86 SER A C 1
ATOM 647 O O . SER A 1 86 ? -15.425 -8.407 -5.465 1.00 13.16 86 SER A O 1
ATOM 650 N N . ASP A 1 87 ? -14.529 -7.086 -3.876 1.00 13.78 87 ASP A N 1
ATOM 651 C CA . ASP A 1 87 ? -13.829 -6.260 -4.865 1.00 13.68 87 ASP A CA 1
ATOM 652 C C . ASP A 1 87 ? -12.705 -7.040 -5.567 1.00 13.18 87 ASP A C 1
ATOM 653 O O . ASP A 1 87 ? -12.405 -6.794 -6.728 1.00 12.52 87 ASP A O 1
ATOM 658 N N . ALA A 1 88 ? -12.106 -7.994 -4.862 1.00 12.78 88 ALA A N 1
ATOM 659 C CA . ALA A 1 88 ? -11.064 -8.845 -5.443 1.00 12.71 88 ALA A CA 1
ATOM 660 C C . ALA A 1 88 ? -11.669 -9.927 -6.341 1.00 12.63 88 ALA A C 1
ATOM 661 O O . ALA A 1 88 ? -11.118 -10.252 -7.392 1.00 12.52 88 ALA A O 1
ATOM 663 N N . LYS A 1 89 ? -12.818 -10.474 -5.945 1.00 12.76 89 LYS A N 1
ATOM 664 C CA . LYS A 1 89 ? -13.533 -11.420 -6.805 1.00 13.55 89 LYS A CA 1
ATOM 665 C C . LYS A 1 89 ? -13.896 -10.752 -8.132 1.00 13.33 89 LYS A C 1
ATOM 666 O O . LYS A 1 89 ? -13.759 -11.347 -9.205 1.00 13.48 89 LYS A O 1
ATOM 672 N N . LEU A 1 90 ? -14.349 -9.502 -8.044 1.00 12.68 90 LEU A N 1
ATOM 673 C CA . LEU A 1 90 ? -14.614 -8.683 -9.217 1.00 12.64 90 LEU A CA 1
ATOM 674 C C . LEU A 1 90 ? -13.355 -8.551 -10.074 1.00 12.40 90 LEU A C 1
ATOM 675 O O . LEU A 1 90 ? -13.390 -8.804 -11.274 1.00 12.79 90 LEU A O 1
ATOM 680 N N . ALA A 1 91 ? -12.237 -8.175 -9.453 1.00 12.32 91 ALA A N 1
ATOM 681 C CA . ALA A 1 91 ? -10.980 -8.057 -10.185 1.00 12.20 91 ALA A CA 1
ATOM 682 C C . ALA A 1 91 ? -10.640 -9.329 -10.971 1.00 12.00 91 ALA A C 1
ATOM 683 O O . ALA A 1 91 ? -10.182 -9.259 -12.105 1.00 12.08 91 ALA A O 1
ATOM 685 N N . SER A 1 92 ? -10.900 -10.494 -10.376 1.00 12.14 92 SER A N 1
ATOM 686 C CA . SER A 1 92 ? -10.609 -11.778 -11.029 1.00 13.38 92 SER A CA 1
ATOM 687 C C . SER A 1 92 ? -11.373 -12.015 -12.339 1.00 13.73 92 SER A C 1
ATOM 688 O O . SER A 1 92 ? -10.987 -12.874 -13.142 1.00 14.26 92 SER A O 1
ATOM 691 N N . GLN A 1 93 ? -12.432 -11.243 -12.557 1.00 14.28 93 GLN A N 1
ATOM 692 C CA . GLN A 1 93 ? -13.206 -11.320 -13.789 1.00 15.21 93 GLN A CA 1
ATOM 693 C C . GLN A 1 93 ? -12.567 -10.550 -14.939 1.00 15.30 93 GLN A C 1
ATOM 694 O O . GLN A 1 93 ? -12.939 -10.746 -16.105 1.00 16.33 93 GLN A O 1
ATOM 700 N N . TYR A 1 94 ? -11.597 -9.690 -14.621 1.00 15.16 94 TYR A N 1
ATOM 701 C CA . TYR A 1 94 ? -11.080 -8.729 -15.597 1.00 15.51 94 TYR A CA 1
ATOM 702 C C . TYR A 1 94 ? -9.581 -8.762 -15.830 1.00 15.54 94 TYR A C 1
ATOM 703 O O . TYR A 1 94 ? -9.119 -8.297 -16.878 1.00 16.91 94 TYR A O 1
ATOM 712 N N . VAL A 1 95 ? -8.819 -9.278 -14.867 1.00 15.31 95 VAL A N 1
ATOM 713 C CA . VAL A 1 95 ? -7.365 -9.350 -15.014 1.00 15.34 95 VAL A CA 1
ATOM 714 C C . VAL A 1 95 ? -6.881 -10.789 -14.927 1.00 15.42 95 VAL A C 1
ATOM 715 O O . VAL A 1 95 ? -7.584 -11.669 -14.413 1.00 15.62 95 VAL A O 1
ATOM 719 N N . PHE A 1 96 ? -5.678 -11.019 -15.442 1.00 14.85 96 PHE A N 1
ATOM 720 C CA . PHE A 1 96 ? -5.068 -12.345 -15.465 1.00 14.70 96 PHE A CA 1
ATOM 721 C C . PHE A 1 96 ? -5.986 -13.358 -16.149 1.00 15.26 96 PHE A C 1
ATOM 722 O O . PHE A 1 96 ? -6.127 -14.495 -15.685 1.00 14.68 96 PHE A O 1
ATOM 730 N N . ALA A 1 97 ? -6.594 -12.930 -17.253 1.00 15.95 97 ALA A N 1
ATOM 731 C CA . ALA A 1 97 ? -7.481 -13.786 -18.041 1.00 16.63 97 ALA A CA 1
ATOM 732 C C . ALA A 1 97 ? -6.750 -15.054 -18.459 1.00 16.91 97 ALA A C 1
ATOM 733 O O . ALA A 1 97 ? -5.608 -14.997 -18.907 1.00 17.33 97 ALA A O 1
ATOM 735 N N . GLY A 1 98 ? -7.405 -16.200 -18.283 1.00 17.16 98 GLY A N 1
ATOM 736 C CA . GLY A 1 98 ? -6.823 -17.482 -18.682 1.00 17.30 98 GLY A CA 1
ATOM 737 C C . GLY A 1 98 ? -6.109 -18.221 -17.567 1.00 16.88 98 GLY A C 1
ATOM 738 O O . GLY A 1 98 ? -5.842 -19.420 -17.680 1.00 17.85 98 GLY A O 1
ATOM 739 N N . SER A 1 99 ? -5.774 -17.507 -16.491 1.00 16.20 99 SER A N 1
ATOM 740 C CA . SER A 1 99 ? -5.133 -18.132 -15.341 1.00 15.78 99 SER A CA 1
ATOM 741 C C . SER A 1 99 ? -6.119 -19.005 -14.570 1.00 15.55 99 SER A C 1
ATOM 742 O O . SER A 1 99 ? -7.340 -18.836 -14.693 1.00 15.56 99 SER A O 1
ATOM 745 N N . THR A 1 100 ? -5.583 -19.939 -13.790 1.00 15.20 100 THR A N 1
ATOM 746 C CA . THR A 1 100 ? -6.373 -20.707 -12.826 1.00 15.44 100 THR A CA 1
ATOM 747 C C . THR A 1 100 ? -6.459 -19.884 -11.540 1.00 15.26 100 THR A C 1
ATOM 748 O O . THR A 1 100 ? -5.433 -19.544 -10.943 1.00 14.66 100 THR A O 1
ATOM 752 N N . ILE A 1 101 ? -7.685 -19.568 -11.118 1.00 15.14 101 ILE A N 1
ATOM 753 C CA . ILE A 1 101 ? -7.907 -18.718 -9.949 1.00 15.66 101 ILE A CA 1
ATOM 754 C C . ILE A 1 101 ? -7.961 -19.503 -8.649 1.00 15.41 101 ILE A C 1
ATOM 755 O O . ILE A 1 101 ? -8.684 -20.506 -8.553 1.00 15.89 101 ILE A O 1
ATOM 760 N N . VAL A 1 102 ? -7.206 -19.037 -7.657 1.00 15.08 102 VAL A N 1
ATOM 761 C CA . VAL A 1 102 ? -7.290 -19.524 -6.283 1.00 15.19 102 VAL A CA 1
ATOM 762 C C . VAL A 1 102 ? -7.790 -18.383 -5.404 1.00 15.52 102 VAL A C 1
ATOM 763 O O . VAL A 1 102 ? -7.281 -17.258 -5.486 1.00 14.97 102 VAL A O 1
ATOM 767 N N . THR A 1 103 ? -8.804 -18.662 -4.585 1.00 15.33 103 THR A N 1
ATOM 768 C CA . THR A 1 103 ? -9.280 -17.691 -3.609 1.00 15.90 103 THR A CA 1
ATOM 769 C C . THR A 1 103 ? -8.498 -17.908 -2.329 1.00 15.85 103 THR A C 1
ATOM 770 O O . THR A 1 103 ? -8.470 -19.018 -1.795 1.00 16.55 103 THR A O 1
ATOM 774 N N . LEU A 1 104 ? -7.835 -16.852 -1.860 1.00 15.99 104 LEU A N 1
ATOM 775 C CA . LEU A 1 104 ? -7.063 -16.899 -0.623 1.00 16.51 104 LEU A CA 1
ATOM 776 C C . LEU A 1 104 ? -7.993 -17.019 0.590 1.00 17.44 104 LEU A C 1
ATOM 777 O O . LEU A 1 104 ? -9.156 -16.614 0.519 1.00 17.36 104 LEU A O 1
ATOM 782 N N . PRO A 1 105 ? -7.488 -17.594 1.699 1.00 18.29 105 PRO A N 1
ATOM 783 C CA . PRO A 1 105 ? -8.306 -17.778 2.904 1.00 18.97 105 PRO A CA 1
ATOM 784 C C . PRO A 1 105 ? -8.490 -16.547 3.797 1.00 19.40 105 PRO A C 1
ATOM 785 O O . PRO A 1 105 ? -8.888 -16.695 4.959 1.00 20.69 105 PRO A O 1
ATOM 789 N N . TYR A 1 106 ? -8.206 -15.354 3.270 1.00 18.09 106 TYR A N 1
ATOM 790 C CA . TYR A 1 106 ? -8.346 -14.096 4.018 1.00 17.49 106 TYR A CA 1
ATOM 791 C C . TYR A 1 106 ? -8.603 -12.949 3.050 1.00 17.00 106 TYR A C 1
ATOM 792 O O . TYR A 1 106 ? -8.270 -13.045 1.867 1.00 16.19 106 TYR A O 1
ATOM 801 N N . SER A 1 107 ? -9.208 -11.874 3.550 1.00 16.81 107 SER A N 1
ATOM 802 C CA . SER A 1 107 ? -9.325 -10.624 2.801 1.00 17.12 107 SER A CA 1
ATOM 803 C C . SER A 1 107 ? -7.994 -9.872 2.866 1.00 17.14 107 SER A C 1
ATOM 804 O O . SER A 1 107 ? -7.058 -10.307 3.549 1.00 17.08 107 SER A O 1
ATOM 807 N N . GLY A 1 108 ? -7.922 -8.741 2.170 1.00 17.41 108 GLY A N 1
ATOM 808 C CA . GLY A 1 108 ? -6.731 -7.885 2.190 1.00 17.97 108 GLY A CA 1
ATOM 809 C C . GLY A 1 108 ? -6.686 -6.857 3.314 1.00 18.14 108 GLY A C 1
ATOM 810 O O . GLY A 1 108 ? -5.804 -5.997 3.359 1.00 18.41 108 GLY A O 1
ATOM 811 N N . ASN A 1 109 ? -7.645 -6.945 4.226 1.00 18.15 109 ASN A N 1
ATOM 812 C CA . ASN A 1 109 ? -7.729 -6.063 5.389 1.00 18.37 109 ASN A CA 1
ATOM 813 C C . ASN A 1 109 ? -6.556 -6.326 6.345 1.00 17.82 109 ASN A C 1
ATOM 814 O O . ASN A 1 109 ? -6.202 -7.482 6.579 1.00 16.54 109 ASN A O 1
ATOM 819 N N . TYR A 1 110 ? -5.952 -5.267 6.891 1.00 17.41 110 TYR A N 1
ATOM 820 C CA . TYR A 1 110 ? -4.808 -5.432 7.798 1.00 17.72 110 TYR A CA 1
ATOM 821 C C . TYR A 1 110 ? -5.106 -6.365 8.970 1.00 17.89 110 TYR A C 1
ATOM 822 O O . TYR A 1 110 ? -4.290 -7.224 9.288 1.00 17.79 110 TYR A O 1
ATOM 831 N N . GLU A 1 111 ? -6.262 -6.189 9.612 1.00 18.76 111 GLU A N 1
ATOM 832 C CA . GLU A 1 111 ? -6.610 -7.012 10.779 1.00 19.54 111 GLU A CA 1
ATOM 833 C C . GLU A 1 111 ? -6.691 -8.494 10.418 1.00 18.57 111 GLU A C 1
ATOM 834 O O . GLU A 1 111 ? -6.156 -9.340 11.134 1.00 19.14 111 GLU A O 1
ATOM 840 N N . LYS A 1 112 ? -7.332 -8.795 9.290 1.00 17.87 112 LYS A N 1
ATOM 841 C CA . LYS A 1 112 ? -7.467 -10.174 8.822 1.00 17.73 112 LYS A CA 1
ATOM 842 C C . LYS A 1 112 ? -6.132 -10.774 8.395 1.00 17.43 112 LYS A C 1
ATOM 843 O O . LYS A 1 112 ? -5.850 -11.936 8.696 1.00 16.96 112 LYS A O 1
ATOM 849 N N . LEU A 1 113 ? -5.312 -9.988 7.695 1.00 17.18 113 LEU A N 1
ATOM 850 C CA . LEU A 1 113 ? -3.974 -10.443 7.314 1.00 17.07 113 LEU A CA 1
ATOM 851 C C . LEU A 1 113 ? -3.104 -10.720 8.532 1.00 17.42 113 LEU A C 1
ATOM 852 O O . LEU A 1 113 ? -2.344 -11.691 8.550 1.00 17.50 113 LEU A O 1
ATOM 857 N N . GLN A 1 114 ? -3.223 -9.876 9.555 1.00 17.96 114 GLN A N 1
ATOM 858 C CA . GLN A 1 114 ? -2.419 -10.025 10.771 1.00 18.58 114 GLN A CA 1
ATOM 859 C C . GLN A 1 114 ? -2.819 -11.267 11.564 1.00 19.16 114 GLN A C 1
ATOM 860 O O . GLN A 1 114 ? -1.959 -11.988 12.070 1.00 19.81 114 GLN A O 1
ATOM 866 N N . THR A 1 115 ? -4.119 -11.523 11.638 1.00 19.99 115 THR A N 1
ATOM 867 C CA . THR A 1 115 ? -4.631 -12.752 12.245 1.00 20.68 115 THR A CA 1
ATOM 868 C C . THR A 1 115 ? -4.114 -13.981 11.490 1.00 20.93 115 THR A C 1
ATOM 869 O O . THR A 1 115 ? -3.688 -14.963 12.107 1.00 21.42 115 THR A O 1
ATOM 873 N N . ALA A 1 116 ? -4.141 -13.911 10.157 1.00 20.66 116 ALA A N 1
ATOM 874 C CA . ALA A 1 116 ? -3.672 -15.005 9.309 1.00 20.93 116 ALA A CA 1
ATOM 875 C C . ALA A 1 116 ? -2.168 -15.243 9.446 1.00 21.05 116 ALA A C 1
ATOM 876 O O . ALA A 1 116 ? -1.716 -16.390 9.461 1.00 21.40 116 ALA A O 1
ATOM 878 N N . ALA A 1 117 ? -1.405 -14.159 9.564 1.00 21.32 117 ALA A N 1
ATOM 879 C CA . ALA A 1 117 ? 0.050 -14.239 9.697 1.00 21.98 117 ALA A CA 1
ATOM 880 C C . ALA A 1 117 ? 0.493 -14.592 11.117 1.00 22.58 117 ALA A C 1
ATOM 881 O O . ALA A 1 117 ? 1.634 -15.007 11.328 1.00 23.02 117 ALA A O 1
ATOM 883 N N . GLY A 1 118 ? -0.403 -14.402 12.083 1.00 23.49 118 GLY A N 1
ATOM 884 C CA . GLY A 1 118 ? -0.096 -14.635 13.498 1.00 24.81 118 GLY A CA 1
ATOM 885 C C . GLY A 1 118 ? 0.799 -13.565 14.098 1.00 25.49 118 GLY A C 1
ATOM 886 O O . GLY A 1 118 ? 1.424 -13.780 15.140 1.00 26.15 118 GLY A O 1
ATOM 887 N N . LYS A 1 119 ? 0.857 -12.411 13.435 1.00 25.85 119 LYS A N 1
ATOM 888 C CA . LYS A 1 119 ? 1.700 -11.289 13.858 1.00 26.21 119 LYS A CA 1
ATOM 889 C C . LYS A 1 119 ? 1.187 -9.962 13.307 1.00 25.78 119 LYS A C 1
ATOM 890 O O . LYS A 1 119 ? 0.655 -9.905 12.195 1.00 25.65 119 LYS A O 1
ATOM 896 N N . ILE A 1 120 ? 1.354 -8.900 14.093 1.00 25.17 120 ILE A N 1
ATOM 897 C CA . ILE A 1 120 ? 0.906 -7.561 13.706 1.00 24.44 120 ILE A CA 1
ATOM 898 C C . ILE A 1 120 ? 1.975 -6.823 12.888 1.00 23.93 120 ILE A C 1
ATOM 899 O O . ILE A 1 120 ? 3.173 -7.080 13.068 1.00 24.11 120 ILE A O 1
ATOM 904 N N . ARG A 1 121 ? 1.534 -5.927 11.993 1.00 23.32 121 ARG A N 1
ATOM 905 C CA . ARG A 1 121 ? 2.415 -5.081 11.150 1.00 22.89 121 ARG A CA 1
ATOM 906 C C . ARG A 1 121 ? 3.580 -4.518 11.948 1.00 22.58 121 ARG A C 1
ATOM 907 O O . ARG A 1 121 ? 4.725 -4.515 11.497 1.00 22.04 121 ARG A O 1
ATOM 915 N N . GLU A 1 122 ? 3.253 -4.029 13.143 1.00 22.39 122 GLU A N 1
ATOM 916 C CA . GLU A 1 122 ? 4.197 -3.391 14.044 1.00 22.38 122 GLU A CA 1
ATOM 917 C C . GLU A 1 122 ? 5.447 -4.239 14.307 1.00 21.93 122 GLU A C 1
ATOM 918 O O . GLU A 1 122 ? 6.518 -3.701 14.578 1.00 21.67 122 GLU A O 1
ATOM 924 N N . LYS A 1 123 ? 5.308 -5.560 14.199 1.00 21.55 123 LYS A N 1
ATOM 925 C CA . LYS A 1 123 ? 6.406 -6.483 14.506 1.00 21.79 123 LYS A CA 1
ATOM 926 C C . LYS A 1 123 ? 7.053 -7.146 13.277 1.00 21.07 123 LYS A C 1
ATOM 927 O O . LYS A 1 123 ? 7.977 -7.957 13.416 1.00 21.51 123 LYS A O 1
ATOM 933 N N . ILE A 1 124 ? 6.589 -6.787 12.080 1.00 20.23 124 ILE A N 1
ATOM 934 C CA . ILE A 1 124 ? 7.113 -7.362 10.838 1.00 19.31 124 ILE A CA 1
ATOM 935 C C . ILE A 1 124 ? 8.119 -6.414 10.176 1.00 18.71 124 ILE A C 1
ATOM 936 O O . ILE A 1 124 ? 7.762 -5.312 9.766 1.00 18.45 124 ILE A O 1
ATOM 941 N N . PRO A 1 125 ? 9.397 -6.828 10.100 1.00 18.38 125 PRO A N 1
ATOM 942 C CA . PRO A 1 125 ? 10.408 -6.000 9.454 1.00 17.80 125 PRO A CA 1
ATOM 943 C C . PRO A 1 125 ? 10.107 -5.675 7.992 1.00 16.99 125 PRO A C 1
ATOM 944 O O . PRO A 1 125 ? 9.608 -6.522 7.251 1.00 17.16 125 PRO A O 1
ATOM 948 N N . LEU A 1 126 ? 10.411 -4.440 7.606 1.00 15.90 126 LEU A N 1
ATOM 949 C CA . LEU A 1 126 ? 10.265 -3.976 6.237 1.00 15.46 126 LEU A CA 1
ATOM 950 C C . LEU A 1 126 ? 11.621 -3.577 5.686 1.00 15.50 126 LEU A C 1
ATOM 951 O O . LEU A 1 126 ? 12.562 -3.344 6.443 1.00 15.75 126 LEU A O 1
ATOM 956 N N . GLY A 1 127 ? 11.711 -3.481 4.366 1.00 15.47 127 GLY A N 1
ATOM 957 C CA . GLY A 1 127 ? 12.952 -3.094 3.697 1.00 16.08 127 GLY A CA 1
ATOM 958 C C . GLY A 1 127 ? 13.105 -3.814 2.376 1.00 15.90 127 GLY A C 1
ATOM 959 O O . GLY A 1 127 ? 12.236 -4.600 1.996 1.00 16.08 127 GLY A O 1
ATOM 960 N N . PHE A 1 128 ? 14.206 -3.564 1.672 1.00 16.23 128 PHE A N 1
ATOM 961 C CA . PHE A 1 128 ? 14.441 -4.235 0.387 1.00 16.03 128 PHE A CA 1
ATOM 962 C C . PHE A 1 128 ? 14.612 -5.748 0.591 1.00 15.99 128 PHE A C 1
ATOM 963 O O . PHE A 1 128 ? 14.018 -6.537 -0.147 1.00 15.49 128 PHE A O 1
ATOM 971 N N . PRO A 1 129 ? 15.429 -6.172 1.577 1.00 16.09 129 PRO A N 1
ATOM 972 C CA . PRO A 1 129 ? 15.503 -7.617 1.829 1.00 15.91 129 PRO A CA 1
ATOM 973 C C . PRO A 1 129 ? 14.161 -8.261 2.209 1.00 15.70 129 PRO A C 1
ATOM 974 O O . PRO A 1 129 ? 13.855 -9.351 1.724 1.00 15.74 129 PRO A O 1
ATOM 978 N N . ALA A 1 130 ? 13.361 -7.587 3.032 1.00 15.14 130 ALA A N 1
ATOM 979 C CA . ALA A 1 130 ? 12.022 -8.082 3.373 1.00 14.76 130 ALA A CA 1
ATOM 980 C C . ALA A 1 130 ? 11.134 -8.216 2.131 1.00 14.56 130 ALA A C 1
ATOM 981 O O . ALA A 1 130 ? 10.378 -9.180 2.005 1.00 14.51 130 ALA A O 1
ATOM 983 N N . LEU A 1 131 ? 11.230 -7.246 1.224 1.00 14.07 131 LEU A N 1
ATOM 984 C CA . LEU A 1 131 ? 10.493 -7.302 -0.035 1.00 14.13 131 LEU A CA 1
ATOM 985 C C . LEU A 1 131 ? 10.927 -8.509 -0.873 1.00 14.28 131 LEU A C 1
ATOM 986 O O . LEU A 1 131 ? 10.076 -9.225 -1.408 1.00 14.47 131 LEU A O 1
ATOM 991 N N . ASP A 1 132 ? 12.236 -8.731 -0.986 1.00 14.61 132 ASP A N 1
ATOM 992 C CA . ASP A 1 132 ? 12.768 -9.919 -1.648 1.00 14.48 132 ASP A CA 1
ATOM 993 C C . ASP A 1 132 ? 12.153 -11.212 -1.096 1.00 14.61 132 ASP A C 1
ATOM 994 O O . ASP A 1 132 ? 11.670 -12.059 -1.861 1.00 14.32 132 ASP A O 1
ATOM 999 N N . SER A 1 133 ? 12.167 -11.362 0.227 1.00 14.62 133 SER A N 1
ATOM 1000 C CA . SER A 1 133 ? 11.630 -12.560 0.873 1.00 15.18 133 SER A CA 1
ATOM 1001 C C . SER A 1 133 ? 10.131 -12.706 0.619 1.00 14.43 133 SER A C 1
ATOM 1002 O O . SER A 1 133 ? 9.641 -13.819 0.393 1.00 14.15 133 SER A O 1
ATOM 1005 N N . ALA A 1 134 ? 9.411 -11.586 0.683 1.00 14.09 134 ALA A N 1
ATOM 1006 C CA . ALA A 1 134 ? 7.971 -11.569 0.444 1.00 13.39 134 ALA A CA 1
ATOM 1007 C C . ALA A 1 134 ? 7.647 -12.022 -0.978 1.00 13.40 134 ALA A C 1
ATOM 1008 O O . ALA A 1 134 ? 6.743 -12.837 -1.182 1.00 13.37 134 ALA A O 1
ATOM 1010 N N . ILE A 1 135 ? 8.386 -11.511 -1.959 1.00 13.25 135 ILE A N 1
ATOM 1011 C CA . ILE A 1 135 ? 8.172 -11.912 -3.346 1.00 13.69 135 ILE A CA 1
ATOM 1012 C C . ILE A 1 135 ? 8.447 -13.412 -3.495 1.00 13.92 135 ILE A C 1
ATOM 1013 O O . ILE A 1 135 ? 7.683 -14.116 -4.154 1.00 14.22 135 ILE A O 1
ATOM 1018 N N . THR A 1 136 ? 9.515 -13.903 -2.863 1.00 14.17 136 THR A N 1
ATOM 1019 C CA . THR A 1 136 ? 9.860 -15.319 -2.933 1.00 14.62 136 THR A CA 1
ATOM 1020 C C . THR A 1 136 ? 8.745 -16.194 -2.368 1.00 14.46 136 THR A C 1
ATOM 1021 O O . THR A 1 136 ? 8.386 -17.209 -2.967 1.00 14.85 136 THR A O 1
ATOM 1025 N N . THR A 1 137 ? 8.184 -15.779 -1.234 1.00 14.37 137 THR A N 1
ATOM 1026 C CA . THR A 1 137 ? 7.069 -16.488 -0.622 1.00 14.34 137 THR A CA 1
ATOM 1027 C C . THR A 1 137 ? 5.872 -16.597 -1.568 1.00 13.82 137 THR A C 1
ATOM 1028 O O . THR A 1 137 ? 5.294 -17.677 -1.710 1.00 13.91 137 THR A O 1
ATOM 1032 N N . LEU A 1 138 ? 5.505 -15.487 -2.201 1.00 13.44 138 LEU A N 1
ATOM 1033 C CA . LEU A 1 138 ? 4.377 -15.479 -3.126 1.00 13.65 138 LEU A CA 1
ATOM 1034 C C . LEU A 1 138 ? 4.703 -16.219 -4.423 1.00 13.75 138 LEU A C 1
ATOM 1035 O O . LEU A 1 138 ? 3.831 -16.872 -5.008 1.00 13.74 138 LEU A O 1
ATOM 1040 N N . PHE A 1 139 ? 5.960 -16.145 -4.858 1.00 13.53 139 PHE A N 1
ATOM 1041 C CA . PHE A 1 139 ? 6.396 -16.835 -6.067 1.00 13.74 139 PHE A CA 1
ATOM 1042 C C . PHE A 1 139 ? 6.219 -18.344 -5.955 1.00 13.56 139 PHE A C 1
ATOM 1043 O O . PHE A 1 139 ? 5.781 -18.990 -6.909 1.00 13.10 139 PHE A O 1
ATOM 1051 N N . HIS A 1 140 ? 6.545 -18.896 -4.790 1.00 14.66 140 HIS A N 1
ATOM 1052 C CA . HIS A 1 140 ? 6.386 -20.333 -4.560 1.00 15.74 140 HIS A CA 1
ATOM 1053 C C . HIS A 1 140 ? 5.033 -20.688 -3.950 1.00 16.26 140 HIS A C 1
ATOM 1054 O O . HIS A 1 140 ? 4.723 -21.867 -3.760 1.00 17.66 140 HIS A O 1
ATOM 1061 N N . TYR A 1 141 ? 4.227 -19.655 -3.699 1.00 16.31 141 TYR A N 1
ATOM 1062 C CA . TYR A 1 141 ? 3.023 -19.729 -2.858 1.00 16.57 141 TYR A CA 1
ATOM 1063 C C . TYR A 1 141 ? 3.172 -20.684 -1.676 1.00 16.86 141 TYR A C 1
ATOM 1064 O O . TYR A 1 141 ? 2.645 -21.795 -1.696 1.00 17.72 141 TYR A O 1
ATOM 1073 N N . ASP A 1 142 ? 3.917 -20.252 -0.659 1.00 17.50 142 ASP A N 1
ATOM 1074 C CA . ASP A 1 142 ? 3.902 -20.948 0.624 1.00 18.24 142 ASP A CA 1
ATOM 1075 C C . ASP A 1 142 ? 2.723 -20.371 1.385 1.00 18.07 142 ASP A C 1
ATOM 1076 O O . ASP A 1 142 ? 2.783 -19.235 1.874 1.00 18.10 142 ASP A O 1
ATOM 1081 N N . SER A 1 143 ? 1.652 -21.156 1.476 1.00 18.48 143 SER A N 1
ATOM 1082 C CA . SER A 1 143 ? 0.397 -20.692 2.065 1.00 19.27 143 SER A CA 1
ATOM 1083 C C . SER A 1 143 ? 0.542 -20.253 3.525 1.00 19.52 143 SER A C 1
ATOM 1084 O O . SER A 1 143 ? -0.209 -19.393 3.992 1.00 19.82 143 SER A O 1
ATOM 1087 N N . THR A 1 144 ? 1.515 -20.833 4.225 1.00 19.52 144 THR A N 1
ATOM 1088 C CA . THR A 1 144 ? 1.742 -20.556 5.650 1.00 19.63 144 THR A CA 1
ATOM 1089 C C . THR A 1 144 ? 2.459 -19.221 5.911 1.00 18.67 144 THR A C 1
ATOM 1090 O O . THR A 1 144 ? 2.464 -18.727 7.042 1.00 19.53 144 THR A O 1
ATOM 1094 N N . ALA A 1 145 ? 3.064 -18.648 4.872 1.00 17.35 145 ALA A N 1
ATOM 1095 C CA . ALA A 1 145 ? 3.814 -17.396 4.986 1.00 16.42 145 ALA A CA 1
ATOM 1096 C C . ALA A 1 145 ? 3.275 -16.269 4.099 1.00 15.29 145 ALA A C 1
ATOM 1097 O O . ALA A 1 145 ? 3.781 -15.151 4.144 1.00 15.22 145 ALA A O 1
ATOM 1099 N N . ALA A 1 146 ? 2.250 -16.566 3.302 1.00 14.46 146 ALA A N 1
ATOM 1100 C CA . ALA A 1 146 ? 1.727 -15.600 2.326 1.00 14.16 146 ALA A CA 1
ATOM 1101 C C . ALA A 1 146 ? 1.102 -14.351 2.949 1.00 14.03 146 ALA A C 1
ATOM 1102 O O . ALA A 1 146 ? 1.321 -13.248 2.450 1.00 13.92 146 ALA A O 1
ATOM 1104 N N . ALA A 1 147 ? 0.340 -14.514 4.032 1.00 14.01 147 ALA A N 1
ATOM 1105 C CA . ALA A 1 147 ? -0.312 -13.369 4.675 1.00 13.50 147 ALA A CA 1
ATOM 1106 C C . ALA A 1 147 ? 0.734 -12.335 5.084 1.00 13.44 147 ALA A C 1
ATOM 1107 O O . ALA A 1 147 ? 0.570 -11.132 4.827 1.00 13.15 147 ALA A O 1
ATOM 1109 N N . ALA A 1 148 ? 1.818 -12.813 5.698 1.00 14.26 148 ALA A N 1
ATOM 1110 C CA . ALA A 1 148 ? 2.920 -11.951 6.105 1.00 14.23 148 ALA A CA 1
ATOM 1111 C C . ALA A 1 148 ? 3.571 -11.302 4.894 1.00 14.01 148 ALA A C 1
ATOM 1112 O O . ALA A 1 148 ? 3.936 -10.126 4.931 1.00 14.21 148 ALA A O 1
ATOM 1114 N N . ALA A 1 149 ? 3.695 -12.067 3.810 1.00 13.15 149 ALA A N 1
ATOM 1115 C CA . ALA A 1 149 ? 4.268 -11.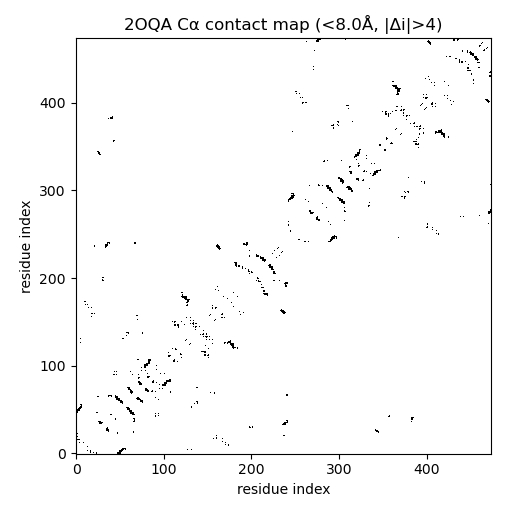537 2.571 1.00 13.17 149 ALA A CA 1
ATOM 1116 C C . ALA A 1 149 ? 3.424 -10.396 2.010 1.00 12.76 149 ALA A C 1
ATOM 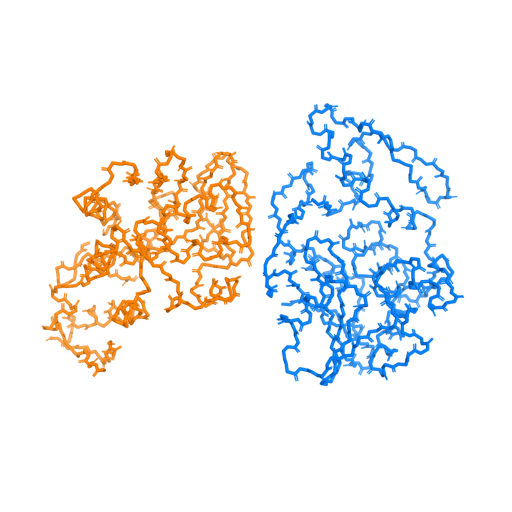1117 O O . ALA A 1 149 ? 3.966 -9.385 1.566 1.00 12.37 149 ALA A O 1
ATOM 1119 N N . PHE A 1 150 ? 2.100 -10.543 2.040 1.00 12.11 150 PHE A N 1
ATOM 1120 C CA . PHE A 1 150 ? 1.202 -9.474 1.606 1.00 12.05 150 PHE A CA 1
ATOM 1121 C C . PHE A 1 150 ? 1.368 -8.235 2.475 1.00 12.02 150 PHE A C 1
ATOM 1122 O O . PHE A 1 150 ? 1.368 -7.110 1.966 1.00 12.14 150 PHE A O 1
ATOM 1130 N N . LEU A 1 151 ? 1.481 -8.433 3.788 1.00 12.47 151 LEU A N 1
ATOM 1131 C CA . LEU A 1 151 ? 1.678 -7.295 4.692 1.00 12.88 151 LEU A CA 1
ATOM 1132 C C . LEU A 1 151 ? 2.926 -6.486 4.332 1.00 12.71 151 LEU A C 1
ATOM 1133 O O . LEU A 1 151 ? 2.895 -5.257 4.334 1.00 13.31 151 LEU A O 1
ATOM 1138 N N . VAL A 1 152 ? 4.011 -7.173 3.987 1.00 12.31 152 VAL A N 1
ATOM 1139 C CA . VAL A 1 152 ? 5.228 -6.494 3.522 1.00 12.65 152 VAL A CA 1
ATOM 1140 C C . VAL A 1 152 ? 4.999 -5.773 2.192 1.00 12.34 152 VAL A C 1
ATOM 1141 O O . VAL A 1 152 ? 5.338 -4.597 2.043 1.00 12.89 152 VAL A O 1
ATOM 1145 N N . ILE A 1 153 ? 4.426 -6.476 1.220 1.00 12.19 153 ILE A N 1
ATOM 1146 C CA . ILE A 1 153 ? 4.248 -5.909 -0.115 1.00 12.05 153 ILE A CA 1
ATOM 1147 C C . ILE A 1 153 ? 3.298 -4.701 -0.118 1.00 12.03 153 ILE A C 1
ATOM 1148 O O . ILE A 1 153 ? 3.571 -3.670 -0.755 1.00 11.75 153 ILE A O 1
ATOM 1153 N N . ILE A 1 154 ? 2.196 -4.803 0.618 1.00 11.80 154 ILE A N 1
ATOM 1154 C CA . ILE A 1 154 ? 1.217 -3.715 0.666 1.00 12.50 154 ILE A CA 1
ATOM 1155 C C . ILE A 1 154 ? 1.870 -2.428 1.161 1.00 12.58 154 ILE A C 1
ATOM 1156 O O . ILE A 1 154 ? 1.664 -1.352 0.593 1.00 12.58 154 ILE A O 1
ATOM 1161 N N . GLN A 1 155 ? 2.671 -2.549 2.213 1.00 12.76 155 GLN A N 1
ATOM 1162 C CA . GLN A 1 155 ? 3.264 -1.376 2.841 1.00 13.27 155 GLN A CA 1
ATOM 1163 C C . GLN A 1 155 ? 4.363 -0.777 1.977 1.00 13.47 155 GLN A C 1
ATOM 1164 O O . GLN A 1 155 ? 4.517 0.447 1.896 1.00 14.02 155 GLN A O 1
ATOM 1170 N N . THR A 1 156 ? 5.090 -1.655 1.299 1.00 13.48 156 THR A N 1
ATOM 1171 C CA . THR A 1 156 ? 6.237 -1.265 0.489 1.00 13.23 156 THR A CA 1
ATOM 1172 C C . THR A 1 156 ? 5.845 -0.705 -0.881 1.00 13.04 156 THR A C 1
ATOM 1173 O O . THR A 1 156 ? 6.681 -0.105 -1.564 1.00 12.83 156 THR A O 1
ATOM 1177 N N . THR A 1 157 ? 4.590 -0.901 -1.287 1.00 12.32 157 THR A N 1
ATOM 1178 C CA . THR A 1 157 ? 4.141 -0.436 -2.596 1.00 12.17 157 THR A CA 1
ATOM 1179 C C . THR A 1 157 ? 3.004 0.562 -2.412 1.00 12.08 157 THR A C 1
ATOM 1180 O O . THR A 1 157 ? 3.198 1.766 -2.567 1.00 12.77 157 THR A O 1
ATOM 1184 N N . ALA A 1 158 ? 1.831 0.078 -2.022 1.00 12.17 158 ALA A N 1
ATOM 1185 C CA . ALA A 1 158 ? 0.669 0.951 -1.856 1.00 12.22 158 ALA A CA 1
ATOM 1186 C C . ALA A 1 158 ? 0.850 2.049 -0.811 1.00 12.09 158 ALA A C 1
ATOM 1187 O O . ALA A 1 158 ? 0.558 3.217 -1.082 1.00 12.25 158 ALA A O 1
ATOM 1189 N N . GLU A 1 159 ? 1.317 1.684 0.383 1.00 12.14 159 GLU A N 1
ATOM 1190 C CA . GLU A 1 159 ? 1.447 2.690 1.447 1.00 12.09 159 GLU A CA 1
ATOM 1191 C C . GLU A 1 159 ? 2.538 3.698 1.097 1.00 12.44 159 GLU A C 1
ATOM 1192 O O . GLU A 1 159 ? 2.388 4.893 1.335 1.00 13.02 159 GLU A O 1
ATOM 1198 N N . SER A 1 160 ? 3.612 3.205 0.489 1.00 12.53 160 SER A N 1
ATOM 1199 C CA . SER A 1 160 ? 4.683 4.073 0.024 1.00 13.01 160 SER A CA 1
ATOM 1200 C C . SER A 1 160 ? 4.201 5.063 -1.044 1.00 12.62 160 SER A C 1
ATOM 1201 O O . SER A 1 160 ? 4.599 6.227 -1.038 1.00 13.11 160 SER A O 1
ATOM 1204 N N . SER A 1 161 ? 3.335 4.610 -1.954 1.00 12.28 161 SER A N 1
ATOM 1205 C CA . SER A 1 161 ? 2.734 5.509 -2.948 1.00 12.45 161 SER A CA 1
ATOM 1206 C C . SER A 1 161 ? 1.849 6.588 -2.309 1.00 11.99 161 SER A C 1
ATOM 1207 O O . SER A 1 161 ? 1.766 7.710 -2.811 1.00 12.30 161 SER A O 1
ATOM 1210 N N . ARG A 1 162 ? 1.198 6.249 -1.197 1.00 11.69 162 ARG A N 1
ATOM 1211 C CA . ARG A 1 162 ? 0.287 7.184 -0.532 1.00 11.83 162 ARG A CA 1
ATOM 1212 C C . ARG A 1 162 ? 1.007 8.248 0.290 1.00 11.81 162 ARG A C 1
ATOM 1213 O O . ARG A 1 162 ? 0.483 9.346 0.458 1.00 12.05 162 ARG A O 1
ATOM 1221 N N . PHE A 1 163 ? 2.188 7.905 0.803 1.00 12.11 163 PHE A N 1
ATOM 1222 C CA . PHE A 1 163 ? 2.914 8.770 1.743 1.00 12.43 163 PHE A CA 1
ATOM 1223 C C . PHE A 1 163 ? 4.398 8.841 1.434 1.00 12.55 163 PHE A C 1
ATOM 1224 O O . PHE A 1 163 ? 5.107 7.841 1.536 1.00 12.56 163 PHE A O 1
ATOM 1232 N N . LYS A 1 164 ? 4.875 10.041 1.108 1.00 13.62 164 LYS A N 1
ATOM 1233 C CA . LYS A 1 164 ? 6.305 10.242 0.883 1.00 14.08 164 LYS A CA 1
ATOM 1234 C C . LYS A 1 164 ? 7.141 9.823 2.094 1.00 13.59 164 LYS A C 1
ATOM 1235 O O . LYS A 1 164 ? 8.248 9.311 1.948 1.00 13.65 164 LYS A O 1
ATOM 1241 N N . TYR A 1 165 ? 6.596 10.009 3.294 1.00 13.27 165 TYR A N 1
ATOM 1242 C CA . TYR A 1 165 ? 7.301 9.579 4.497 1.00 13.55 165 TYR A CA 1
ATOM 1243 C C . TYR A 1 165 ? 7.566 8.068 4.490 1.00 12.89 165 TYR A C 1
ATOM 1244 O O . TYR A 1 165 ? 8.659 7.623 4.841 1.00 13.40 165 TYR A O 1
ATOM 1253 N N . ILE A 1 166 ? 6.561 7.283 4.092 1.00 12.92 166 ILE A N 1
ATOM 1254 C CA . ILE A 1 166 ? 6.718 5.820 4.071 1.00 12.45 166 ILE A CA 1
ATOM 1255 C C . ILE A 1 166 ? 7.701 5.365 2.978 1.00 12.98 166 ILE A C 1
ATOM 1256 O O . ILE A 1 166 ? 8.497 4.450 3.205 1.00 12.94 166 ILE A O 1
ATOM 1261 N N . GLU A 1 167 ? 7.657 6.024 1.820 1.00 13.43 167 GLU A N 1
ATOM 1262 C CA . GLU A 1 167 ? 8.666 5.835 0.777 1.00 14.15 167 GLU A CA 1
ATOM 1263 C C . GLU A 1 167 ? 10.082 6.006 1.353 1.00 13.97 167 GLU A C 1
ATOM 1264 O O . GLU A 1 167 ? 10.964 5.168 1.115 1.00 13.83 167 GLU A O 1
ATOM 1270 N N . GLY A 1 168 ? 10.272 7.062 2.149 1.00 13.96 168 GLY A N 1
ATOM 1271 C CA . GLY A 1 168 ? 11.556 7.329 2.799 1.00 14.30 168 GLY A CA 1
ATOM 1272 C C . GLY A 1 168 ? 11.960 6.254 3.791 1.00 14.17 168 GLY A C 1
ATOM 1273 O O . GLY A 1 168 ? 13.132 5.883 3.870 1.00 14.64 168 GLY A O 1
ATOM 1274 N N . GLN A 1 169 ? 10.985 5.741 4.542 1.00 14.48 169 GLN A N 1
ATOM 1275 C CA . GLN A 1 169 ? 11.236 4.659 5.504 1.00 14.60 169 GLN A CA 1
ATOM 1276 C C . GLN A 1 169 ? 11.737 3.384 4.835 1.00 14.78 169 GLN A C 1
ATOM 1277 O O . GLN A 1 169 ? 12.633 2.714 5.356 1.00 14.80 169 GLN A O 1
ATOM 1283 N N . ILE A 1 170 ? 11.150 3.050 3.685 1.00 14.65 170 ILE A N 1
ATOM 1284 C CA . ILE A 1 170 ? 11.600 1.891 2.924 1.00 15.21 170 ILE A CA 1
ATOM 1285 C C . ILE A 1 170 ? 13.038 2.098 2.427 1.00 15.57 170 ILE A C 1
ATOM 1286 O O . ILE A 1 170 ? 13.869 1.202 2.555 1.00 15.71 170 ILE A O 1
ATOM 1291 N N . ILE A 1 171 ? 13.317 3.292 1.903 1.00 15.77 171 ILE A N 1
ATOM 1292 C CA . ILE A 1 171 ? 14.672 3.665 1.458 1.00 16.77 171 ILE A CA 1
ATOM 1293 C C . ILE A 1 171 ? 15.706 3.540 2.589 1.00 17.74 171 ILE A C 1
ATOM 1294 O O . ILE A 1 171 ? 16.819 3.050 2.361 1.00 17.97 171 ILE A O 1
ATOM 1299 N N . MET A 1 172 ? 15.339 3.944 3.806 1.00 18.72 172 MET A N 1
ATOM 1300 C CA . MET A 1 172 ? 16.224 3.779 4.969 1.00 20.94 172 MET A CA 1
ATOM 1301 C C . MET A 1 172 ? 16.586 2.313 5.205 1.00 19.47 172 MET A C 1
ATOM 1302 O O . MET A 1 172 ? 17.653 2.002 5.741 1.00 19.29 172 MET A O 1
ATOM 1307 N N . ARG A 1 173 ? 15.687 1.419 4.794 1.00 18.64 173 ARG A N 1
ATOM 1308 C CA . ARG A 1 173 ? 15.818 -0.015 5.023 1.00 17.92 173 ARG A CA 1
ATOM 1309 C C . ARG A 1 173 ? 16.253 -0.791 3.768 1.00 18.26 173 ARG A C 1
ATOM 1310 O O . ARG A 1 173 ? 15.929 -1.975 3.618 1.00 17.77 173 ARG A O 1
ATOM 1318 N N . ILE A 1 174 ? 17.006 -0.135 2.888 1.00 18.61 174 ILE A N 1
ATOM 1319 C CA . ILE A 1 174 ? 17.489 -0.781 1.658 1.00 20.31 174 ILE A CA 1
ATOM 1320 C C . ILE A 1 174 ? 18.462 -1.931 1.942 1.00 20.57 174 ILE A C 1
ATOM 1321 O O . ILE A 1 174 ? 18.431 -2.956 1.262 1.00 20.26 174 ILE A O 1
ATOM 1326 N N . SER A 1 175 ? 19.316 -1.767 2.950 1.00 20.95 175 SER A N 1
ATOM 1327 C CA . SER A 1 175 ? 20.330 -2.781 3.269 1.00 21.57 175 SER A CA 1
ATOM 1328 C C . SER A 1 175 ? 19.982 -3.642 4.485 1.00 21.67 175 SER A C 1
ATOM 1329 O O . SER A 1 175 ? 20.347 -4.817 4.542 1.00 21.86 175 SER A O 1
ATOM 1332 N N . LYS A 1 176 ? 19.284 -3.053 5.454 1.00 21.42 176 LYS A N 1
ATOM 1333 C CA . LYS A 1 176 ? 18.923 -3.736 6.696 1.00 21.87 176 LYS A CA 1
ATOM 1334 C C . LYS A 1 176 ? 17.438 -3.527 6.990 1.00 20.96 176 LYS A C 1
ATOM 1335 O O . LYS A 1 176 ? 16.974 -2.389 7.075 1.00 21.25 176 LYS A O 1
ATOM 1341 N N . ASN A 1 177 ? 16.702 -4.624 7.140 1.00 20.38 177 ASN A N 1
ATOM 1342 C CA . ASN A 1 177 ? 15.282 -4.541 7.485 1.00 19.51 177 ASN A CA 1
ATOM 1343 C C . ASN A 1 177 ? 15.086 -3.921 8.859 1.00 19.69 177 ASN A C 1
ATOM 1344 O O . ASN A 1 177 ? 15.956 -4.024 9.734 1.00 20.18 177 ASN A O 1
ATOM 1349 N N . GLY A 1 178 ? 13.939 -3.284 9.048 1.00 19.22 178 GLY A N 1
ATOM 1350 C CA . GLY A 1 178 ? 13.548 -2.780 10.358 1.00 19.37 178 GLY A CA 1
ATOM 1351 C C . GLY A 1 178 ? 12.041 -2.708 10.441 1.00 19.36 178 GLY A C 1
ATOM 1352 O O . GLY A 1 178 ? 11.374 -2.424 9.444 1.00 19.08 178 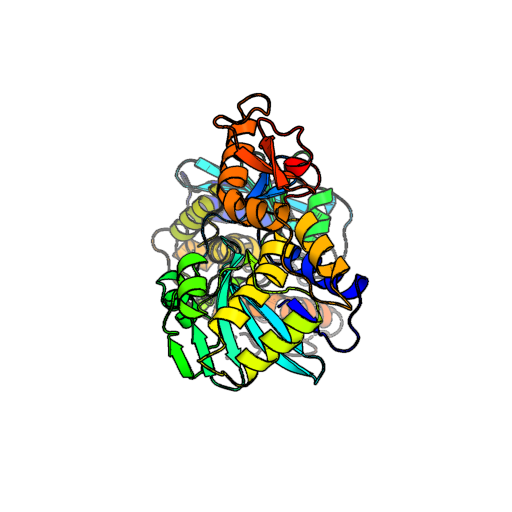GLY A O 1
ATOM 1353 N N . VAL A 1 179 ? 11.502 -2.977 11.623 1.00 19.07 179 VAL A N 1
ATOM 1354 C CA . VAL A 1 179 ? 10.071 -2.826 11.854 1.00 19.44 179 VAL A CA 1
ATOM 1355 C C . VAL A 1 179 ? 9.635 -1.383 11.566 1.00 19.01 179 VAL A C 1
ATOM 1356 O O . VAL A 1 179 ? 10.439 -0.453 11.682 1.00 19.10 179 VAL A O 1
ATOM 1360 N N . PRO A 1 180 ? 8.373 -1.196 11.142 1.00 19.28 180 PRO A N 1
ATOM 1361 C CA . PRO A 1 180 ? 7.923 0.156 10.829 1.00 18.90 180 PRO A CA 1
ATOM 1362 C C . PRO A 1 180 ? 7.954 1.085 12.040 1.00 18.09 180 PRO A C 1
ATOM 1363 O O . PRO A 1 180 ? 7.748 0.639 13.181 1.00 18.76 180 PRO A O 1
ATOM 1367 N N . SER A 1 181 ? 8.217 2.362 11.780 1.00 17.47 181 SER A N 1
ATOM 1368 C CA . SER A 1 181 ? 8.131 3.386 12.817 1.00 16.72 181 SER A CA 1
ATOM 1369 C C . SER A 1 181 ? 6.677 3.533 13.245 1.00 16.71 181 SER A C 1
ATOM 1370 O O . SER A 1 181 ? 5.758 3.173 12.507 1.00 16.40 181 SER A O 1
ATOM 1373 N N . LEU A 1 182 ? 6.461 4.072 14.440 1.00 16.56 182 LEU A N 1
ATOM 1374 C CA . LEU A 1 182 ? 5.104 4.346 14.904 1.00 16.89 182 LEU A CA 1
ATOM 1375 C C . LEU A 1 182 ? 4.386 5.336 13.984 1.00 16.00 182 LEU A C 1
ATOM 1376 O O . LEU A 1 182 ? 3.169 5.244 13.788 1.00 15.73 182 LEU A O 1
ATOM 1381 N N . ALA A 1 183 ? 5.145 6.265 13.408 1.00 15.59 183 ALA A N 1
ATOM 1382 C CA . ALA A 1 183 ? 4.594 7.218 12.448 1.00 15.38 183 ALA A CA 1
ATOM 1383 C C . ALA A 1 183 ? 4.011 6.506 11.222 1.00 15.39 183 ALA A C 1
ATOM 1384 O O . ALA A 1 183 ? 2.912 6.830 10.776 1.00 15.11 183 ALA A O 1
ATOM 1386 N N . THR A 1 184 ? 4.757 5.532 10.702 1.00 14.84 184 THR A N 1
ATOM 1387 C CA . THR A 1 184 ? 4.328 4.733 9.547 1.00 14.72 184 THR A CA 1
ATOM 1388 C C . THR A 1 184 ? 2.986 4.067 9.821 1.00 14.60 184 THR A C 1
ATOM 1389 O O . THR A 1 184 ? 2.065 4.161 9.011 1.00 14.39 184 THR A O 1
ATOM 1393 N N . ILE A 1 185 ? 2.885 3.395 10.965 1.00 14.58 185 ILE A N 1
ATOM 1394 C CA . ILE A 1 185 ? 1.643 2.743 11.368 1.00 14.87 185 ILE A CA 1
ATOM 1395 C C . ILE A 1 185 ? 0.482 3.739 11.437 1.00 14.83 185 ILE A C 1
ATOM 1396 O O . ILE A 1 185 ? -0.590 3.482 10.881 1.00 14.92 185 ILE A O 1
ATOM 1401 N N . SER A 1 186 ? 0.700 4.886 12.083 1.00 14.61 186 SER A N 1
ATOM 1402 C CA . SER A 1 186 ? -0.372 5.874 12.222 1.00 15.04 186 SER A CA 1
ATOM 1403 C C . SER A 1 186 ? -0.853 6.410 10.863 1.00 14.56 186 SER A C 1
ATOM 1404 O O . SER A 1 186 ? -2.056 6.555 10.645 1.00 14.17 186 SER A O 1
ATOM 1407 N N . LEU A 1 187 ? 0.081 6.693 9.954 1.00 14.38 187 LEU A N 1
ATOM 1408 C CA . LEU A 1 187 ? -0.284 7.188 8.624 1.00 13.76 187 LEU A CA 1
ATOM 1409 C C . LEU A 1 187 ? -1.118 6.174 7.848 1.00 13.30 187 LEU A C 1
ATOM 1410 O O . LEU A 1 187 ? -2.144 6.525 7.272 1.00 13.87 187 LEU A O 1
ATOM 1415 N N . GLU A 1 188 ? -0.691 4.910 7.865 1.00 13.14 188 GLU A N 1
ATOM 1416 C CA . GLU A 1 188 ? -1.474 3.834 7.260 1.00 13.31 188 GLU A CA 1
ATOM 1417 C C . GLU A 1 188 ? -2.896 3.824 7.837 1.00 13.78 188 GLU A C 1
ATOM 1418 O O . GLU A 1 188 ? -3.886 3.820 7.102 1.00 14.05 188 GLU A O 1
ATOM 1424 N N . ASN A 1 189 ? -2.981 3.850 9.166 1.00 14.00 189 ASN A N 1
ATOM 1425 C CA . ASN A 1 189 ? -4.265 3.804 9.867 1.00 14.48 189 ASN A CA 1
ATOM 1426 C C . ASN A 1 189 ? -5.177 4.990 9.591 1.00 14.90 189 ASN A C 1
ATOM 1427 O O . ASN A 1 189 ? -6.404 4.843 9.619 1.00 15.57 189 ASN A O 1
ATOM 1432 N N . GLU A 1 190 ? -4.579 6.151 9.331 1.00 15.32 190 GLU A N 1
ATOM 1433 C CA . GLU A 1 190 ? -5.338 7.394 9.191 1.00 15.39 190 GLU A CA 1
ATOM 1434 C C . GLU A 1 190 ? -5.471 7.909 7.756 1.00 14.83 190 GLU A C 1
ATOM 1435 O O . GLU A 1 190 ? -5.997 8.995 7.541 1.00 14.41 190 GLU A O 1
ATOM 1441 N N . TRP A 1 191 ? -5.006 7.137 6.775 1.00 14.27 191 TRP A N 1
ATOM 1442 C CA . TRP A 1 191 ? -5.091 7.566 5.371 1.00 14.20 191 TRP A CA 1
ATOM 1443 C C . TRP A 1 191 ? -6.508 7.960 4.957 1.00 14.35 191 TRP A C 1
ATOM 1444 O O . TRP A 1 191 ? -6.715 9.015 4.362 1.00 14.41 191 TRP A O 1
ATOM 1455 N N . SER A 1 192 ? -7.487 7.116 5.268 1.00 15.05 192 SER A N 1
ATOM 1456 C CA . SER A 1 192 ? -8.857 7.419 4.859 1.00 16.12 192 SER A CA 1
ATOM 1457 C C . SER A 1 192 ? -9.418 8.655 5.584 1.00 15.83 192 SER A C 1
ATOM 1458 O O . SER A 1 192 ? -10.134 9.451 4.984 1.00 16.03 192 SER A O 1
ATOM 1461 N N . ALA A 1 193 ? -9.063 8.822 6.857 1.00 15.74 193 ALA A N 1
ATOM 1462 C CA . ALA A 1 193 ? -9.519 9.967 7.648 1.00 15.88 193 ALA A CA 1
ATOM 1463 C C . ALA A 1 193 ? -8.867 11.258 7.176 1.00 15.68 193 ALA A C 1
ATOM 1464 O O . ALA A 1 193 ? -9.537 12.284 7.028 1.00 16.01 193 ALA A O 1
ATOM 1466 N N . LEU A 1 194 ? -7.565 11.206 6.907 1.00 14.96 194 LEU A N 1
ATOM 1467 C CA . LEU A 1 194 ? -6.878 12.342 6.302 1.00 14.86 194 LEU A CA 1
ATOM 1468 C C . LEU A 1 194 ? -7.497 12.738 4.958 1.00 14.95 194 LEU A C 1
ATOM 1469 O O . LEU A 1 194 ? -7.725 13.924 4.695 1.00 15.62 194 LEU A O 1
ATOM 1474 N N . SER A 1 195 ? -7.767 11.740 4.118 1.00 14.91 195 SER A N 1
ATOM 1475 C CA . SER A 1 195 ? -8.364 11.963 2.793 1.00 15.35 195 SER A CA 1
ATOM 1476 C C . SER A 1 195 ? -9.696 12.706 2.917 1.00 16.09 195 SER A C 1
ATOM 1477 O O . SER A 1 195 ? -9.952 13.670 2.192 1.00 16.39 195 SER A O 1
ATOM 1480 N N . LYS A 1 196 ? -10.519 12.261 3.862 1.00 16.72 196 LYS A N 1
ATOM 1481 C CA . LYS A 1 196 ? -11.836 12.843 4.103 1.00 17.46 196 LYS A CA 1
ATOM 1482 C C . LYS A 1 196 ? -11.716 14.281 4.589 1.00 17.35 196 LYS A C 1
ATOM 1483 O O . LYS A 1 196 ? -12.374 15.179 4.056 1.00 17.43 196 LYS A O 1
ATOM 1489 N N . GLN A 1 197 ? -10.868 14.493 5.594 1.00 17.13 197 GLN A N 1
ATOM 1490 C CA . GLN A 1 197 ? -10.723 15.813 6.226 1.00 17.45 197 GLN A CA 1
ATOM 1491 C C . GLN A 1 197 ? -10.109 16.877 5.326 1.00 17.54 197 GLN A C 1
ATOM 1492 O O . GLN A 1 197 ? -10.527 18.040 5.359 1.00 18.34 197 GLN A O 1
ATOM 1498 N N . ILE A 1 198 ? -9.121 16.489 4.528 1.00 17.26 198 ILE A N 1
ATOM 1499 C CA . ILE A 1 198 ? -8.487 17.420 3.598 1.00 17.47 198 ILE A CA 1
ATOM 1500 C C . ILE A 1 198 ? -9.523 17.948 2.598 1.00 18.13 198 ILE A C 1
ATOM 1501 O O . ILE A 1 198 ? -9.522 19.136 2.265 1.00 18.65 198 ILE A O 1
ATOM 1506 N N . GLN A 1 199 ? -10.418 17.075 2.142 1.00 18.51 199 GLN A N 1
ATOM 1507 C CA . GLN A 1 199 ? -11.479 17.487 1.212 1.00 19.27 199 GLN A CA 1
ATOM 1508 C C . GLN A 1 199 ? -12.534 18.386 1.861 1.00 20.02 199 GLN A C 1
ATOM 1509 O O . GLN A 1 199 ? -13.039 19.311 1.230 1.00 20.07 199 GLN A O 1
ATOM 1515 N N . LEU A 1 200 ? -12.862 18.115 3.119 1.00 20.68 200 LEU A N 1
ATOM 1516 C CA . LEU A 1 200 ? -13.790 18.967 3.861 1.00 21.63 200 LEU A CA 1
ATOM 1517 C C . LEU A 1 200 ? -13.198 20.354 4.111 1.00 22.20 200 LEU A C 1
ATOM 1518 O O . LEU A 1 200 ? -13.922 21.354 4.096 1.00 22.53 200 LEU A O 1
ATOM 1523 N N . ALA A 1 201 ? -11.881 20.409 4.304 1.00 22.61 201 ALA A N 1
ATOM 1524 C CA . ALA A 1 201 ? -11.167 21.654 4.612 1.00 23.28 201 ALA A CA 1
ATOM 1525 C C . ALA A 1 201 ? -11.231 22.711 3.505 1.00 23.88 201 ALA A C 1
ATOM 1526 O O . ALA A 1 201 ? -11.129 23.911 3.788 1.00 24.06 201 ALA A O 1
ATOM 1528 N N . GLN A 1 202 ? -11.403 22.264 2.261 1.00 24.39 202 GLN A N 1
ATOM 1529 C CA . GLN A 1 202 ? -11.470 23.151 1.087 1.00 25.10 202 GLN A CA 1
ATOM 1530 C C . GLN A 1 202 ? -12.431 24.313 1.277 1.00 25.53 202 GLN A C 1
ATOM 1531 O O . GLN A 1 202 ? -12.154 25.444 0.859 1.00 25.48 202 GLN A O 1
ATOM 1537 N N . THR A 1 203 ? -13.572 24.008 1.882 1.00 26.12 203 THR A N 1
ATOM 1538 C CA . THR A 1 203 ? -14.644 24.971 2.081 1.00 26.81 203 THR A CA 1
ATOM 1539 C C . THR A 1 203 ? -14.765 25.361 3.559 1.00 27.41 203 THR A C 1
ATOM 1540 O O . THR A 1 203 ? -15.799 25.872 3.999 1.00 28.04 203 THR A O 1
ATOM 1544 N N . ASN A 1 204 ? -13.694 25.129 4.312 1.00 28.04 204 ASN A N 1
ATOM 1545 C CA . ASN A 1 204 ? -13.649 25.473 5.731 1.00 28.65 204 ASN A CA 1
ATOM 1546 C C . ASN A 1 204 ? -12.388 26.262 6.080 1.00 28.67 204 ASN A C 1
ATOM 1547 O O . ASN A 1 204 ? -11.821 26.100 7.166 1.00 28.93 204 ASN A O 1
ATOM 1552 N N . ASN A 1 205 ? -11.953 27.115 5.149 1.00 28.89 205 ASN A N 1
ATOM 1553 C CA . ASN A 1 205 ? -10.730 27.920 5.302 1.00 29.11 205 ASN A CA 1
ATOM 1554 C C . ASN A 1 205 ? -9.495 27.071 5.638 1.00 28.90 205 ASN A C 1
ATOM 1555 O O . ASN A 1 205 ? -8.543 27.541 6.267 1.00 29.29 205 ASN A O 1
ATOM 1560 N N . GLY A 1 206 ? -9.524 25.812 5.210 1.00 28.70 206 GLY A N 1
ATOM 1561 C CA . GLY A 1 206 ? -8.401 24.902 5.404 1.00 28.02 206 GLY A CA 1
ATOM 1562 C C . GLY A 1 206 ? -8.392 24.144 6.717 1.00 27.65 206 GLY A C 1
ATOM 1563 O O . GLY A 1 206 ? -7.406 23.480 7.033 1.00 27.63 206 GLY A O 1
ATOM 1564 N N . THR A 1 207 ? -9.483 24.230 7.477 1.00 27.38 207 THR A N 1
ATOM 1565 C CA . THR A 1 207 ? -9.573 23.565 8.783 1.00 27.16 207 THR A CA 1
ATOM 1566 C C . THR A 1 207 ? -10.383 22.268 8.707 1.00 26.46 207 THR A C 1
ATOM 1567 O O . THR A 1 207 ? -11.463 22.238 8.119 1.00 26.06 207 THR A O 1
ATOM 1571 N N . PHE A 1 208 ? -9.842 21.201 9.299 1.00 25.70 208 PHE A N 1
ATOM 1572 C CA . PHE A 1 208 ? -10.529 19.913 9.393 1.00 25.29 208 PHE A CA 1
ATOM 1573 C C . PHE A 1 208 ? -11.805 20.057 10.215 1.00 25.49 208 PHE A C 1
ATOM 1574 O O . PHE A 1 208 ? -11.834 20.805 11.198 1.00 25.62 208 PHE A O 1
ATOM 1582 N N . LYS A 1 209 ? -12.854 19.337 9.825 1.00 25.47 209 LYS A N 1
ATOM 1583 C CA . LYS A 1 209 ? -14.088 19.290 10.616 1.00 25.92 209 LYS A CA 1
ATOM 1584 C C . LYS A 1 209 ? -13.901 18.435 11.871 1.00 25.64 209 LYS A C 1
ATOM 1585 O O . LYS A 1 209 ? -14.540 18.675 12.901 1.00 25.70 209 LYS A O 1
ATOM 1591 N N . THR A 1 210 ? -13.016 17.446 11.769 1.00 25.31 210 THR A N 1
ATOM 1592 C CA . THR A 1 210 ? -12.672 16.558 12.874 1.00 24.77 210 THR A CA 1
ATOM 1593 C C . THR A 1 210 ? -11.158 16.353 12.834 1.00 24.15 210 THR A C 1
ATOM 1594 O O . THR A 1 210 ? -10.622 15.979 11.791 1.00 24.09 210 THR A O 1
ATOM 1598 N N . PRO A 1 211 ? -10.456 16.607 13.958 1.00 23.43 211 PRO A N 1
ATOM 1599 C CA . PRO A 1 211 ? -9.000 16.435 13.966 1.00 22.83 211 PRO A CA 1
ATOM 1600 C C . PRO A 1 211 ? -8.577 14.998 13.684 1.00 21.83 211 PRO A C 1
ATOM 1601 O O . PRO A 1 211 ? -9.340 14.062 13.942 1.00 21.81 211 PRO A O 1
ATOM 1605 N N . VAL A 1 212 ? -7.374 14.838 13.138 1.00 20.94 212 VAL A N 1
ATOM 1606 C CA . VAL A 1 212 ? -6.796 13.514 12.919 1.00 20.10 212 VAL A CA 1
ATOM 1607 C C . VAL A 1 212 ? -5.517 13.402 13.738 1.00 19.94 212 VAL A C 1
ATOM 1608 O O . VAL A 1 212 ? -4.644 14.259 13.640 1.00 19.62 212 VAL A O 1
ATOM 1612 N N . VAL A 1 213 ? -5.420 12.355 14.555 1.00 20.06 213 VAL A N 1
ATOM 1613 C CA . VAL A 1 213 ? -4.222 12.150 15.373 1.00 20.40 213 VAL A CA 1
ATOM 1614 C C . VAL A 1 213 ? -3.252 11.211 14.659 1.00 20.64 213 VAL A C 1
ATOM 1615 O O . VAL A 1 213 ? -3.591 10.075 14.337 1.00 20.30 213 VAL A O 1
ATOM 1619 N N . ILE A 1 214 ? -2.057 11.722 14.397 1.00 21.06 214 ILE A N 1
ATOM 1620 C CA . ILE A 1 214 ? -0.960 10.943 13.835 1.00 21.98 214 ILE A CA 1
ATOM 1621 C C . ILE A 1 214 ? 0.072 10.755 14.950 1.00 22.11 214 ILE A C 1
ATOM 1622 O O . ILE A 1 214 ? -0.106 11.276 16.061 1.00 22.52 214 ILE A O 1
ATOM 1627 N N . MET A 1 215 ? 1.119 9.986 14.677 1.00 21.89 215 MET A N 1
ATOM 1628 C CA . MET A 1 215 ? 2.263 9.891 15.576 1.00 22.59 215 MET A CA 1
ATOM 1629 C C . MET A 1 215 ? 3.509 10.436 14.886 1.00 22.25 215 MET A C 1
ATOM 1630 O O . MET A 1 215 ? 3.668 10.287 13.669 1.00 21.84 215 MET A O 1
ATOM 1635 N N . ASP A 1 216 ? 4.369 11.095 15.656 1.00 22.46 216 ASP A N 1
ATOM 1636 C CA . ASP A 1 216 ? 5.609 11.663 15.130 1.00 23.10 216 ASP A CA 1
ATOM 1637 C C . ASP A 1 216 ? 6.752 10.649 15.141 1.00 23.11 216 ASP A C 1
ATOM 1638 O O . ASP A 1 216 ? 6.544 9.470 15.428 1.00 22.45 216 ASP A O 1
ATOM 1643 N N . ALA A 1 217 ? 7.959 11.131 14.846 1.00 23.55 217 ALA A N 1
ATOM 1644 C CA . ALA A 1 217 ? 9.165 10.303 14.774 1.00 24.00 217 ALA A CA 1
ATOM 1645 C C . ALA A 1 217 ? 9.579 9.662 16.105 1.00 24.23 217 ALA A C 1
ATOM 1646 O O . ALA A 1 217 ? 10.434 8.774 16.128 1.00 24.43 217 ALA A O 1
ATOM 1648 N N . GLY A 1 218 ? 8.976 10.119 17.203 1.00 24.43 218 GLY A N 1
ATOM 1649 C CA . GLY A 1 218 ? 9.208 9.537 18.528 1.00 24.66 218 GLY A CA 1
ATOM 1650 C C . GLY A 1 218 ? 7.988 8.837 19.112 1.00 24.66 218 GLY A C 1
ATOM 1651 O O . GLY A 1 218 ? 7.995 8.430 20.280 1.00 24.76 218 GLY A O 1
ATOM 1652 N N . GLY A 1 219 ? 6.935 8.699 18.308 1.00 24.41 219 GLY A N 1
ATOM 1653 C CA . GLY A 1 219 ? 5.720 8.008 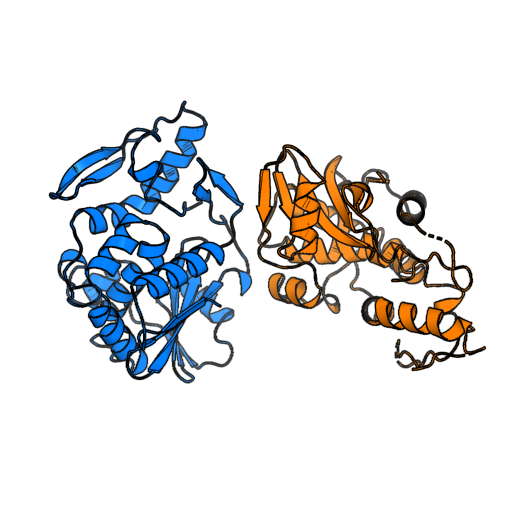18.732 1.00 23.98 219 GLY A CA 1
ATOM 1654 C C . GLY A 1 219 ? 4.723 8.877 19.478 1.00 23.84 219 GLY A C 1
ATOM 1655 O O . GLY A 1 219 ? 3.677 8.388 19.926 1.00 23.94 219 GLY A O 1
ATOM 1656 N N . GLN A 1 220 ? 5.041 10.163 19.607 1.00 24.10 220 GLN A N 1
ATOM 1657 C CA . GLN A 1 220 ? 4.146 11.097 20.279 1.00 24.53 220 GLN A CA 1
ATOM 1658 C C . GLN A 1 220 ? 2.935 11.445 19.417 1.00 24.47 220 GLN A C 1
ATOM 1659 O O . GLN A 1 220 ? 3.060 11.710 18.215 1.00 23.45 220 GLN A O 1
ATOM 1665 N N . ARG A 1 221 ? 1.766 11.436 20.049 1.00 24.56 221 ARG A N 1
ATOM 1666 C CA . ARG A 1 221 ? 0.526 11.850 19.411 1.00 25.26 221 ARG A CA 1
ATOM 1667 C C . ARG A 1 221 ? 0.611 13.301 18.964 1.00 25.38 221 ARG A C 1
ATOM 1668 O O . ARG A 1 221 ? 0.982 14.185 19.739 1.00 25.61 221 ARG A O 1
ATOM 1676 N N . VAL A 1 222 ? 0.286 13.531 17.698 1.00 25.40 222 VAL A N 1
ATOM 1677 C CA . VAL A 1 222 ? 0.226 14.873 17.140 1.00 25.72 222 VAL A CA 1
ATOM 1678 C C . VAL A 1 222 ? -1.147 15.056 16.494 1.00 25.73 222 VAL A C 1
ATOM 1679 O O . VAL A 1 222 ? -1.533 14.291 15.612 1.00 25.30 222 VAL A O 1
ATOM 1683 N N . GLU A 1 223 ? -1.907 16.036 16.971 1.00 25.83 223 GLU A N 1
ATOM 1684 C CA . GLU A 1 223 ? -3.232 16.290 16.409 1.00 26.38 223 GLU A CA 1
ATOM 1685 C C . GLU A 1 223 ? -3.143 17.204 15.191 1.00 25.66 223 GLU A C 1
ATOM 1686 O O . GLU A 1 223 ? -2.625 18.318 15.269 1.00 25.97 223 GLU A O 1
ATOM 1692 N N . ILE A 1 224 ? -3.617 16.693 14.059 1.00 25.23 224 ILE A N 1
ATOM 1693 C CA . ILE A 1 224 ? -3.628 17.424 12.797 1.00 24.69 224 ILE A CA 1
ATOM 1694 C C . ILE A 1 224 ? -5.017 18.038 12.652 1.00 24.34 224 ILE A C 1
ATOM 1695 O O . ILE A 1 224 ? -6.025 17.333 12.676 1.00 23.87 224 ILE A O 1
ATOM 1700 N N . GLY A 1 225 ? -5.068 19.362 12.534 1.00 24.50 225 GLY A N 1
ATOM 1701 C CA . GLY A 1 225 ? -6.343 20.070 12.530 1.00 24.26 225 GLY A CA 1
ATOM 1702 C C . GLY A 1 225 ? -6.606 20.916 11.299 1.00 24.24 225 GLY A C 1
ATOM 1703 O O . GLY A 1 225 ? -7.731 21.378 11.097 1.00 24.21 225 GLY A O 1
ATOM 1704 N N . ASN A 1 226 ? -5.576 21.120 10.482 1.00 24.26 226 ASN A N 1
ATOM 1705 C CA . ASN A 1 226 ? -5.692 21.947 9.280 1.00 24.50 226 ASN A CA 1
ATOM 1706 C C . ASN A 1 226 ? -4.692 21.559 8.192 1.00 24.44 226 ASN A C 1
ATOM 1707 O O . ASN A 1 226 ? -3.804 20.733 8.420 1.00 24.42 226 ASN A O 1
ATOM 1712 N N . VAL A 1 227 ? -4.829 22.177 7.020 1.00 24.26 227 VAL A N 1
ATOM 1713 C CA . VAL A 1 227 ? -4.044 21.809 5.840 1.00 24.11 227 VAL A CA 1
ATOM 1714 C C . VAL A 1 227 ? -2.635 22.404 5.799 1.00 24.03 227 VAL A C 1
ATOM 1715 O O . VAL A 1 227 ? -1.872 22.140 4.869 1.00 24.45 227 VAL A O 1
ATOM 1719 N N . GLY A 1 228 ? -2.299 23.209 6.806 1.00 23.71 228 GLY A N 1
ATOM 1720 C CA . GLY A 1 228 ? -0.953 23.760 6.936 1.00 23.25 228 GLY A CA 1
ATOM 1721 C C . GLY A 1 228 ? 0.061 22.743 7.435 1.00 22.72 228 GLY A C 1
ATOM 1722 O O . GLY A 1 228 ? 1.266 22.935 7.286 1.00 23.01 228 GLY A O 1
ATOM 1723 N N . SER A 1 229 ? -0.438 21.658 8.022 1.00 22.01 229 SER A N 1
ATOM 1724 C CA . SER A 1 229 ? 0.404 20.583 8.556 1.00 22.00 229 SER A CA 1
ATOM 1725 C C . SER A 1 229 ? 1.283 19.936 7.490 1.00 21.40 229 SER A C 1
ATOM 1726 O O . SER A 1 229 ? 0.856 19.760 6.347 1.00 21.54 229 SER A O 1
ATOM 1729 N N . LYS A 1 230 ? 2.499 19.559 7.881 1.00 21.09 230 LYS A N 1
ATOM 1730 C CA . LYS A 1 230 ? 3.436 18.885 6.980 1.00 20.86 230 LYS A CA 1
ATOM 1731 C C . LYS A 1 230 ? 2.884 17.580 6.401 1.00 19.87 230 LYS A C 1
ATOM 1732 O O . LYS A 1 230 ? 3.259 17.182 5.298 1.00 19.38 230 LYS A O 1
ATOM 1738 N N . VAL A 1 231 ? 1.994 16.923 7.139 1.00 19.15 231 VAL A N 1
ATOM 1739 C CA . VAL A 1 231 ? 1.368 15.690 6.646 1.00 18.70 231 VAL A CA 1
ATOM 1740 C C . VAL A 1 231 ? 0.583 15.975 5.365 1.00 18.42 231 VAL A C 1
ATOM 1741 O O . VAL A 1 231 ? 0.544 15.142 4.456 1.00 17.36 231 VAL A O 1
ATOM 1745 N N . VAL A 1 232 ? -0.021 17.161 5.299 1.00 18.16 232 VAL A N 1
ATOM 1746 C CA . VAL A 1 232 ? -0.818 17.576 4.145 1.00 18.16 232 VAL A CA 1
ATOM 1747 C C . VAL A 1 232 ? 0.030 18.189 3.027 1.00 18.81 232 VAL A C 1
ATOM 1748 O O . VAL A 1 232 ? -0.192 17.902 1.851 1.00 18.41 232 VAL A O 1
ATOM 1752 N N . THR A 1 233 ? 0.995 19.031 3.396 1.00 19.29 233 THR A N 1
ATOM 1753 C CA . THR A 1 233 ? 1.798 19.777 2.420 1.00 20.02 233 THR A CA 1
ATOM 1754 C C . THR A 1 233 ? 2.982 19.011 1.826 1.00 20.04 233 THR A C 1
ATOM 1755 O O . THR A 1 233 ? 3.391 19.282 0.692 1.00 20.22 233 THR A O 1
ATOM 1759 N N . LYS A 1 234 ? 3.546 18.073 2.583 1.00 20.14 234 LYS A N 1
ATOM 1760 C CA . LYS A 1 234 ? 4.776 17.401 2.152 1.00 20.43 234 LYS A CA 1
ATOM 1761 C C . LYS A 1 234 ? 4.882 15.944 2.601 1.00 19.39 234 LYS A C 1
ATOM 1762 O O . LYS A 1 234 ? 5.943 15.483 3.035 1.00 19.41 234 LYS A O 1
ATOM 1768 N N . ASN A 1 235 ? 3.775 15.218 2.470 1.00 17.85 235 ASN A N 1
ATOM 1769 C CA . ASN A 1 235 ? 3.744 13.804 2.837 1.00 16.50 235 ASN A CA 1
ATOM 1770 C C . ASN A 1 235 ? 2.713 13.029 2.022 1.00 15.27 235 ASN A C 1
ATOM 1771 O O . ASN A 1 235 ? 3.086 12.252 1.138 1.00 15.10 235 ASN A O 1
ATOM 1776 N N . ILE A 1 236 ? 1.431 13.258 2.290 1.00 14.77 236 ILE A N 1
ATOM 1777 C CA . ILE A 1 236 ? 0.361 12.553 1.581 1.00 14.39 236 ILE A CA 1
ATOM 1778 C C . ILE A 1 236 ? 0.382 12.853 0.074 1.00 14.41 236 ILE A C 1
ATOM 1779 O O . ILE A 1 236 ? 0.521 14.009 -0.337 1.00 14.70 236 ILE A O 1
ATOM 1784 N N . GLN A 1 237 ? 0.247 11.801 -0.737 1.00 14.23 237 GLN A N 1
ATOM 1785 C CA . GLN A 1 237 ? 0.361 11.931 -2.196 1.00 14.55 237 GLN A CA 1
ATOM 1786 C C . GLN A 1 237 ? -0.888 11.524 -2.969 1.00 14.39 237 GLN A C 1
ATOM 1787 O O . GLN A 1 237 ? -0.995 11.799 -4.171 1.00 14.20 237 GLN A O 1
ATOM 1793 N N . LEU A 1 238 ? -1.820 10.863 -2.286 1.00 14.12 238 LEU A N 1
ATOM 1794 C CA . LEU A 1 238 ? -3.027 10.334 -2.917 1.00 13.20 238 LEU A CA 1
ATOM 1795 C C . LEU A 1 238 ? -4.170 10.446 -1.931 1.00 13.27 238 LEU A C 1
ATOM 1796 O O . LEU A 1 238 ? -3.984 10.163 -0.745 1.00 13.64 238 LEU A O 1
ATOM 1801 N N . LEU A 1 239 ? -5.338 10.874 -2.405 1.00 13.42 239 LEU A N 1
ATOM 1802 C CA . LEU A 1 239 ? -6.508 10.982 -1.538 1.00 13.72 239 LEU A CA 1
ATOM 1803 C C . LEU A 1 239 ? -7.599 10.015 -1.953 1.00 13.93 239 LEU A C 1
ATOM 1804 O O . LEU A 1 239 ? -7.987 9.966 -3.122 1.00 13.35 239 LEU A O 1
ATOM 1809 N N . LEU A 1 240 ? -8.097 9.255 -0.983 1.00 14.62 240 LEU A N 1
ATOM 1810 C CA . LEU A 1 240 ? -9.269 8.416 -1.199 1.00 16.05 240 LEU A CA 1
ATOM 1811 C C . LEU A 1 240 ? -10.488 9.305 -1.485 1.00 17.20 240 LEU A C 1
ATOM 1812 O O . LEU A 1 240 ? -10.662 10.341 -0.841 1.00 17.83 240 LEU A O 1
ATOM 1817 N N . ASN A 1 241 ? -11.298 8.900 -2.463 1.00 18.23 241 ASN A N 1
ATOM 1818 C CA . ASN A 1 241 ? -12.454 9.675 -2.941 1.00 19.48 241 ASN A CA 1
ATOM 1819 C C . ASN A 1 241 ? -13.719 8.867 -2.642 1.00 20.15 241 ASN A C 1
ATOM 1820 O O . ASN A 1 241 ? -14.444 8.414 -3.523 1.00 20.40 241 ASN A O 1
ATOM 1826 N N . ASP B 1 1 ? -15.761 29.090 -33.257 1.00 21.68 1 ASP B N 1
ATOM 1827 C CA . ASP B 1 1 ? -16.261 27.803 -32.693 1.00 21.12 1 ASP B CA 1
ATOM 1828 C C . ASP B 1 1 ? -17.456 27.329 -33.512 1.00 20.56 1 ASP B C 1
ATOM 1829 O O . ASP B 1 1 ? -18.095 28.124 -34.208 1.00 21.40 1 ASP B O 1
ATOM 1834 N N . VAL B 1 2 ? -17.751 26.036 -33.435 1.00 18.59 2 VAL B N 1
ATOM 1835 C CA . VAL B 1 2 ? -18.998 25.503 -33.974 1.00 17.52 2 VAL B CA 1
ATOM 1836 C C . VAL B 1 2 ? -19.802 24.930 -32.818 1.00 16.55 2 VAL B C 1
ATOM 1837 O O . VAL B 1 2 ? -19.277 24.770 -31.717 1.00 15.76 2 VAL B O 1
ATOM 1841 N N . SER B 1 3 ? -21.077 24.650 -33.057 1.00 15.77 3 SER B N 1
ATOM 1842 C CA . SER B 1 3 ? -21.939 24.142 -32.001 1.00 15.92 3 SER B CA 1
ATOM 1843 C C . SER B 1 3 ? -23.029 23.229 -32.529 1.00 14.92 3 SER B C 1
ATOM 1844 O O . SER B 1 3 ? -23.524 23.410 -33.640 1.00 15.02 3 SER B O 1
ATOM 1847 N N . PHE B 1 4 ? -23.399 22.240 -31.717 1.00 13.75 4 PHE B N 1
ATOM 1848 C CA . PHE B 1 4 ? -24.559 21.399 -31.994 1.00 13.02 4 PHE B CA 1
ATOM 1849 C C . PHE B 1 4 ? -25.377 21.241 -30.729 1.00 12.94 4 PHE B C 1
ATOM 1850 O O . PHE B 1 4 ? -24.854 20.880 -29.669 1.00 12.81 4 PHE B O 1
ATOM 1858 N N . SER B 1 5 ? -26.669 21.519 -30.853 1.00 12.85 5 SER B N 1
ATOM 1859 C CA . SER B 1 5 ? -27.595 21.392 -29.739 1.00 13.73 5 SER B CA 1
ATOM 1860 C C . SER B 1 5 ? -28.555 20.258 -30.020 1.00 12.99 5 SER B C 1
ATOM 1861 O O . SER B 1 5 ? -29.272 20.280 -31.019 1.00 13.62 5 SER B O 1
ATOM 1864 N N . LEU B 1 6 ? -28.586 19.267 -29.135 1.00 13.18 6 LEU B N 1
ATOM 1865 C CA . LEU B 1 6 ? -29.549 18.188 -29.286 1.00 13.03 6 LEU B CA 1
ATOM 1866 C C . LEU B 1 6 ? -30.984 18.658 -29.102 1.00 12.78 6 LEU B C 1
ATOM 1867 O O . LEU B 1 6 ? -31.879 18.179 -29.790 1.00 13.14 6 LEU B O 1
ATOM 1872 N N . SER B 1 7 ? -31.208 19.596 -28.191 1.00 12.85 7 SER B N 1
ATOM 1873 C CA . SER B 1 7 ? -32.560 20.098 -27.982 1.00 12.69 7 SER B CA 1
ATOM 1874 C C . SER B 1 7 ? -33.035 20.835 -29.227 1.00 13.34 7 SER B C 1
ATOM 1875 O O . SER B 1 7 ? -32.397 21.786 -29.673 1.00 13.81 7 SER B O 1
ATOM 1878 N N . GLY B 1 8 ? -34.153 20.390 -29.787 1.00 13.42 8 GLY B N 1
ATOM 1879 C CA . GLY B 1 8 ? -34.672 20.985 -31.014 1.00 14.09 8 GLY B CA 1
ATOM 1880 C C . GLY B 1 8 ? -34.005 20.527 -32.297 1.00 14.28 8 GLY B C 1
ATOM 1881 O O . GLY B 1 8 ? -34.302 21.053 -33.374 1.00 14.62 8 GLY B O 1
ATOM 1882 N N . SER B 1 9 ? -33.126 19.529 -32.186 1.00 14.10 9 SER B N 1
ATOM 1883 C CA . SER B 1 9 ? -32.347 19.053 -33.323 1.00 14.07 9 SER B CA 1
ATOM 1884 C C . SER B 1 9 ? -33.183 18.323 -34.363 1.00 14.92 9 SER B C 1
ATOM 1885 O O . SER B 1 9 ? -34.259 17.779 -34.066 1.00 14.81 9 SER B O 1
ATOM 1888 N N . SER B 1 10 ? -32.660 18.313 -35.584 1.00 14.98 10 SER B N 1
ATOM 1889 C CA . SER B 1 10 ? -33.264 17.640 -36.719 1.00 15.33 10 SER B CA 1
ATOM 1890 C C . SER B 1 10 ? -32.153 17.157 -37.634 1.00 15.49 10 SER B C 1
ATOM 1891 O O . SER B 1 10 ? -30.975 17.469 -37.412 1.00 15.06 10 SER B O 1
ATOM 1894 N N . SER B 1 11 ? -32.521 16.426 -38.684 1.00 15.68 11 SER B N 1
ATOM 1895 C CA . SER B 1 11 ? -31.555 16.088 -39.717 1.00 16.20 11 SER B CA 1
ATOM 1896 C C . SER B 1 11 ? -30.943 17.358 -40.306 1.00 15.79 11 SER B C 1
ATOM 1897 O O . SER B 1 11 ? -29.739 17.416 -40.553 1.00 15.47 11 SER B O 1
ATOM 1900 N N . THR B 1 12 ? -31.777 18.376 -40.509 1.00 15.61 12 THR B N 1
ATOM 1901 C CA . THR B 1 12 ? -31.323 19.657 -41.032 1.00 15.33 12 THR B CA 1
ATOM 1902 C C . THR B 1 12 ? -30.273 20.317 -40.136 1.00 14.49 12 THR B C 1
ATOM 1903 O O . THR B 1 12 ? -29.227 20.760 -40.625 1.00 14.51 12 THR B O 1
ATOM 1907 N N . SER B 1 13 ? -30.546 20.389 -38.834 1.00 13.65 13 SER B N 1
ATOM 1908 C CA . SER B 1 13 ? -29.619 21.062 -37.925 1.00 12.97 13 SER B CA 1
ATOM 1909 C C . SER B 1 13 ? -28.332 20.258 -37.735 1.00 12.53 13 SER B C 1
ATOM 1910 O O . SER B 1 13 ? -27.250 20.837 -37.598 1.00 12.55 13 SER B O 1
ATOM 1913 N N . TYR B 1 14 ? -28.448 18.937 -37.764 1.00 12.52 14 TYR B N 1
ATOM 1914 C CA . TYR B 1 14 ? -27.260 18.091 -37.699 1.00 12.15 14 TYR B CA 1
ATOM 1915 C C . TYR B 1 14 ? -26.367 18.260 -38.926 1.00 12.28 14 TYR B C 1
ATOM 1916 O O . TYR B 1 14 ? -25.153 18.455 -38.787 1.00 12.18 14 TYR B O 1
ATOM 1925 N N . SER B 1 15 ? -26.952 18.200 -40.122 1.00 12.71 15 SER B N 1
ATOM 1926 C CA . SER B 1 15 ? -26.167 18.402 -41.340 1.00 13.47 15 SER B CA 1
ATOM 1927 C C . SER B 1 15 ? -25.547 19.796 -41.404 1.00 13.51 15 SER B C 1
ATOM 1928 O O . SER B 1 15 ? -24.419 19.937 -41.869 1.00 13.57 15 SER B O 1
ATOM 1931 N N . LYS B 1 16 ? -26.272 20.813 -40.940 1.00 13.91 16 LYS B N 1
ATOM 1932 C CA . LYS B 1 16 ? -25.731 22.170 -40.866 1.00 14.95 16 LYS B CA 1
ATOM 1933 C C . LYS B 1 16 ? -24.496 22.219 -39.955 1.00 14.38 16 LYS B C 1
ATOM 1934 O O . LYS B 1 16 ? -23.487 22.828 -40.306 1.00 14.62 16 LYS B O 1
ATOM 1940 N N . PHE B 1 17 ? -24.590 21.561 -38.800 1.00 13.40 17 PHE B N 1
ATOM 1941 C CA . PHE B 1 17 ? -23.475 21.465 -37.868 1.00 12.87 17 PHE B CA 1
ATOM 1942 C C . PHE B 1 17 ? -22.267 20.776 -38.487 1.00 12.39 17 PHE B C 1
ATOM 1943 O O . PHE B 1 17 ? -21.153 21.275 -38.373 1.00 12.25 17 PHE B O 1
ATOM 1951 N N . ILE B 1 18 ? -22.487 19.637 -39.133 1.00 12.51 18 ILE B N 1
ATOM 1952 C CA . ILE B 1 18 ? -21.375 18.909 -39.742 1.00 12.62 18 ILE B CA 1
ATOM 1953 C C . ILE B 1 18 ? -20.733 19.752 -40.851 1.00 12.98 18 ILE B C 1
ATOM 1954 O O . ILE B 1 18 ? -19.509 19.801 -40.982 1.00 13.22 18 ILE B O 1
ATOM 1959 N N . GLY B 1 19 ? -21.561 20.459 -41.615 1.00 13.64 19 GLY B N 1
ATOM 1960 C CA . GLY B 1 19 ? -21.048 21.384 -42.615 1.00 14.42 19 GLY B CA 1
ATOM 1961 C C . GLY B 1 19 ? -20.218 22.491 -42.000 1.00 15.02 19 GLY B C 1
ATOM 1962 O O . GLY B 1 19 ? -19.179 22.858 -42.544 1.00 15.12 19 GLY B O 1
ATOM 1963 N N . ALA B 1 20 ? -20.675 23.019 -40.867 1.00 15.08 20 ALA B N 1
ATOM 1964 C CA . ALA B 1 20 ? -19.960 24.081 -40.153 1.00 15.10 20 ALA B CA 1
ATOM 1965 C C . ALA B 1 20 ? -18.613 23.587 -39.648 1.00 15.00 20 ALA B C 1
ATOM 1966 O O . ALA B 1 20 ? -17.621 24.307 -39.714 1.00 15.06 20 ALA B O 1
ATOM 1968 N N . LEU B 1 21 ? -18.593 22.355 -39.140 1.00 14.69 21 LEU B N 1
ATOM 1969 C CA . LEU B 1 21 ? -17.351 21.755 -38.659 1.00 15.20 21 LEU B CA 1
ATOM 1970 C C . LEU B 1 21 ? -16.350 21.599 -39.806 1.00 15.44 21 LEU B C 1
ATOM 1971 O O . LEU B 1 21 ? -15.192 22.015 -39.675 1.00 16.09 21 LEU B O 1
ATOM 1976 N N . ARG B 1 22 ? -16.801 21.035 -40.927 1.00 15.99 22 ARG B N 1
ATOM 1977 C CA . ARG B 1 22 ? -15.961 20.936 -42.127 1.00 16.41 22 ARG B CA 1
ATOM 1978 C C . ARG B 1 22 ? -15.389 22.304 -42.525 1.00 17.63 22 ARG B C 1
ATOM 1979 O O . ARG B 1 22 ? -14.189 22.425 -42.778 1.00 17.82 22 ARG B O 1
ATOM 1987 N N . LYS B 1 23 ? -16.243 23.328 -42.554 1.00 18.53 23 LYS B N 1
ATOM 1988 C CA . LYS B 1 23 ? -15.842 24.680 -42.962 1.00 19.86 23 LYS B CA 1
ATOM 1989 C C . LYS B 1 23 ? -14.903 25.380 -41.979 1.00 19.59 23 LYS B C 1
ATOM 1990 O O . LYS B 1 23 ? -14.115 26.250 -42.373 1.00 19.92 23 LYS B O 1
ATOM 1996 N N . ALA B 1 24 ? -14.997 25.011 -40.703 1.00 19.16 24 ALA B N 1
ATOM 1997 C CA . ALA B 1 24 ? -14.220 25.649 -39.645 1.00 18.97 24 ALA B CA 1
ATOM 1998 C C . ALA B 1 24 ? -12.755 25.233 -39.683 1.00 18.73 24 ALA B C 1
ATOM 1999 O O . ALA B 1 24 ? -11.887 25.965 -39.209 1.00 19.21 24 ALA B O 1
ATOM 2001 N N . LEU B 1 25 ? -12.486 24.054 -40.238 1.00 18.07 25 LEU B N 1
ATOM 2002 C CA . LEU B 1 25 ? -11.126 23.535 -40.320 1.00 18.16 25 LEU B CA 1
ATOM 2003 C C . LEU B 1 25 ? -10.313 24.310 -41.354 1.00 18.53 25 LEU B C 1
ATOM 2004 O O . LEU B 1 25 ? -10.727 24.406 -42.514 1.00 19.05 25 LEU B O 1
ATOM 2009 N N . PRO B 1 26 ? -9.157 24.863 -40.945 1.00 18.86 26 PRO B N 1
ATOM 2010 C CA . PRO B 1 26 ? -8.302 25.513 -41.936 1.00 19.40 26 PRO B CA 1
ATOM 2011 C C . PRO B 1 26 ? -7.811 24.489 -42.942 1.00 20.06 26 PRO B C 1
ATOM 2012 O O . PRO B 1 26 ? -7.765 23.295 -42.642 1.00 20.12 26 PRO B O 1
ATOM 2016 N N . SER B 1 27 ? -7.481 24.945 -44.142 1.00 20.58 27 SER B N 1
ATOM 2017 C CA . SER B 1 27 ? -7.100 24.027 -45.204 1.00 21.82 27 SER B CA 1
ATOM 2018 C C . SER B 1 27 ? -6.028 24.628 -46.104 1.00 22.33 27 SER B C 1
ATOM 2019 O O . SER B 1 27 ? -5.752 25.825 -46.029 1.00 23.46 27 SER B O 1
ATOM 2022 N N . GLY B 1 29 ? -6.016 24.281 -49.588 1.00 21.09 29 GLY B N 1
ATOM 2023 C CA . GLY B 1 29 ? -6.676 23.983 -50.853 1.00 21.31 29 GLY B CA 1
ATOM 2024 C C . GLY B 1 29 ? -7.336 22.620 -50.885 1.00 21.42 29 GLY B C 1
ATOM 2025 O O . GLY B 1 29 ? -7.712 22.068 -49.843 1.00 21.91 29 GLY B O 1
ATOM 2026 N N . THR B 1 30 ? -7.476 22.076 -52.091 1.00 21.02 30 THR B N 1
ATOM 2027 C CA . THR B 1 30 ? -8.169 20.811 -52.303 1.00 20.72 30 THR B CA 1
ATOM 2028 C C . THR B 1 30 ? -7.368 19.854 -53.183 1.00 20.67 30 THR B C 1
ATOM 2029 O O . THR B 1 30 ? -6.439 20.267 -53.890 1.00 20.87 30 THR B O 1
ATOM 2033 N N . VAL B 1 31 ? -7.742 18.579 -53.128 1.00 20.38 31 VAL B N 1
ATOM 2034 C CA . VAL B 1 31 ? -7.165 17.536 -53.970 1.00 20.75 31 VAL B CA 1
ATOM 2035 C C . VAL B 1 31 ? -8.331 16.697 -54.483 1.00 20.75 31 VAL B C 1
ATOM 2036 O O . VAL B 1 31 ? -9.118 16.167 -53.692 1.00 20.67 31 VAL B O 1
ATOM 2040 N N . TYR B 1 32 ? -8.451 16.596 -55.809 1.00 21.01 32 TYR B N 1
ATOM 2041 C CA . TYR B 1 32 ? -9.637 16.017 -56.448 1.00 21.12 32 TYR B CA 1
ATOM 2042 C C . TYR B 1 32 ? -10.938 16.584 -55.863 1.00 20.81 32 TYR B C 1
ATOM 2043 O O . TYR B 1 32 ? -11.914 15.855 -55.676 1.00 21.05 32 TYR B O 1
ATOM 2052 N N . ASN B 1 33 ? -10.918 17.884 -55.574 1.00 20.84 33 ASN B N 1
ATOM 2053 C CA . ASN B 1 33 ? -12.080 18.613 -55.065 1.00 20.69 33 ASN B CA 1
ATOM 2054 C C . ASN B 1 33 ? -12.419 18.317 -53.593 1.00 19.95 33 ASN B C 1
ATOM 2055 O O . ASN B 1 33 ? -13.474 18.722 -53.099 1.00 20.25 33 ASN B O 1
ATOM 2060 N N . ILE B 1 34 ? -11.512 17.627 -52.903 1.00 18.76 34 ILE B N 1
ATOM 2061 C CA . ILE B 1 34 ? -11.676 17.308 -51.479 1.00 17.46 34 ILE B CA 1
ATOM 2062 C C . ILE B 1 34 ? -10.746 18.200 -50.657 1.00 16.81 34 ILE B C 1
ATOM 2063 O O . ILE B 1 34 ? -9.574 18.343 -50.973 1.00 16.52 34 ILE B O 1
ATOM 2068 N N . THR B 1 35 ? -11.285 18.800 -49.601 1.00 16.24 35 THR B N 1
ATOM 2069 C CA . THR B 1 35 ? -10.517 19.609 -48.664 1.00 16.05 35 THR B CA 1
ATOM 2070 C C . THR B 1 35 ? -9.274 18.876 -48.147 1.00 15.53 35 THR B C 1
ATOM 2071 O O . THR B 1 35 ? -9.382 17.762 -47.623 1.00 15.69 35 THR B O 1
ATOM 2075 N N . LEU B 1 36 ? -8.111 19.505 -48.315 1.00 15.51 36 LEU B N 1
ATOM 2076 C CA . LEU B 1 36 ? -6.863 18.979 -47.785 1.00 15.24 36 LEU B CA 1
ATOM 2077 C C . LEU B 1 36 ? -6.539 19.712 -46.493 1.00 15.00 36 LEU B C 1
ATOM 2078 O O . LEU B 1 36 ? -6.441 20.934 -46.474 1.00 15.24 36 LEU B O 1
ATOM 2083 N N . LEU B 1 37 ? -6.378 18.954 -45.413 1.00 14.89 37 LEU B N 1
ATOM 2084 C CA . LEU B 1 37 ? -6.046 19.535 -44.116 1.00 14.52 37 LEU B CA 1
ATOM 2085 C C . LEU B 1 37 ? -4.608 20.048 -44.103 1.00 14.80 37 LEU B C 1
ATOM 2086 O O . LEU B 1 37 ? -3.801 19.670 -44.959 1.00 15.02 37 LEU B O 1
ATOM 2091 N N . LEU B 1 38 ? -4.292 20.916 -43.151 1.00 14.91 38 LEU B N 1
ATOM 2092 C CA . LEU B 1 38 ? -2.919 21.390 -42.966 1.00 15.90 38 LEU B CA 1
ATOM 2093 C C . LEU B 1 38 ? -2.008 20.272 -42.490 1.00 16.59 38 LEU B C 1
ATOM 2094 O O . LEU B 1 38 ? -2.414 19.424 -41.694 1.00 16.16 38 LEU B O 1
ATOM 2099 N N . SER B 1 39 ? -0.768 20.280 -42.971 1.00 17.15 39 SER B N 1
ATOM 2100 C CA . SER B 1 39 ? 0.208 19.279 -42.559 1.00 18.23 39 SER B CA 1
ATOM 2101 C C . SER B 1 39 ? 0.840 19.651 -41.221 1.00 18.38 39 SER B C 1
ATOM 2102 O O . SER B 1 39 ? 1.368 18.790 -40.516 1.00 19.43 39 SER B O 1
ATOM 2105 N N . SER B 1 40 ? 0.788 20.938 -40.881 1.00 17.91 40 SER B N 1
ATOM 2106 C CA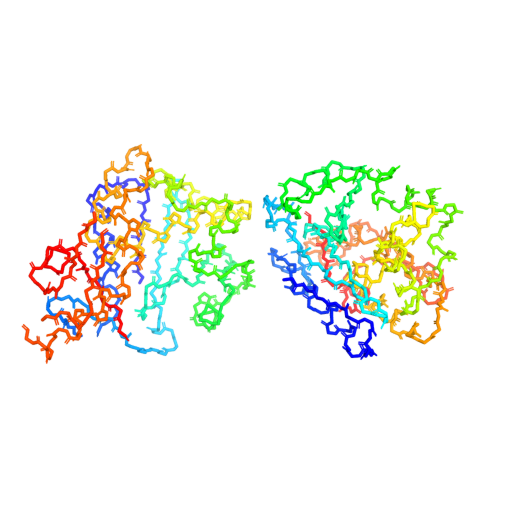 . SER B 1 40 ? 1.274 21.424 -39.595 1.00 17.88 40 SER B CA 1
ATOM 2107 C C . SER B 1 40 ? 0.541 22.703 -39.210 1.00 17.62 40 SER B C 1
ATOM 2108 O O . SER B 1 40 ? -0.019 23.388 -40.066 1.00 17.07 40 SER B O 1
ATOM 2111 N N . ALA B 1 41 ? 0.544 23.014 -37.918 1.00 17.73 41 ALA B N 1
ATOM 2112 C CA . ALA B 1 41 ? -0.071 24.228 -37.393 1.00 17.98 41 ALA B CA 1
ATOM 2113 C C . ALA B 1 41 ? 0.549 24.504 -36.033 1.00 18.91 41 ALA B C 1
ATOM 2114 O O . ALA B 1 41 ? 1.117 23.598 -35.422 1.00 19.26 41 ALA B O 1
ATOM 2116 N N . SER B 1 42 ? 0.442 25.745 -35.566 1.00 19.42 42 SER B N 1
ATOM 2117 C CA . SER B 1 42 ? 1.074 26.129 -34.303 1.00 20.49 42 SER B CA 1
ATOM 2118 C C . SER B 1 42 ? 0.136 26.885 -33.372 1.00 19.87 42 SER B C 1
ATOM 2119 O O . SER B 1 42 ? -0.768 27.597 -33.817 1.00 20.34 42 SER B O 1
ATOM 2122 N N . GLY B 1 43 ? 0.356 26.709 -32.074 1.00 19.40 43 GLY B N 1
ATOM 2123 C CA . GLY B 1 43 ? -0.379 27.447 -31.056 1.00 18.88 43 GLY B CA 1
ATOM 2124 C C . GLY B 1 43 ? -1.873 27.210 -31.093 1.00 18.36 43 GLY B C 1
ATOM 2125 O O . GLY B 1 43 ? -2.332 26.126 -31.470 1.00 17.85 43 GLY B O 1
ATOM 2126 N N . ALA B 1 44 ? -2.626 28.238 -30.707 1.00 17.90 44 ALA B N 1
ATOM 2127 C CA . ALA B 1 44 ? -4.081 28.172 -30.619 1.00 18.02 44 ALA B CA 1
ATOM 2128 C C . ALA B 1 44 ? -4.741 27.910 -31.970 1.00 17.70 44 ALA B C 1
ATOM 2129 O O . ALA B 1 44 ? -5.825 27.326 -32.029 1.00 17.89 44 ALA B O 1
ATOM 2131 N N . SER B 1 45 ? -4.089 28.332 -33.052 1.00 17.71 45 SER B N 1
ATOM 2132 C CA . SER B 1 45 ? -4.670 28.153 -34.385 1.00 17.32 45 SER B CA 1
ATOM 2133 C C . SER B 1 45 ? -4.664 26.691 -34.836 1.00 15.92 45 SER B C 1
ATOM 2134 O O . SER B 1 45 ? -5.241 26.358 -35.867 1.00 16.03 45 SER B O 1
ATOM 2137 N N . ARG B 1 46 ? -4.019 25.820 -34.057 1.00 14.27 46 ARG B N 1
ATOM 2138 C CA . ARG B 1 46 ? -4.072 24.387 -34.333 1.00 13.24 46 ARG B CA 1
ATOM 2139 C C . ARG B 1 46 ? -5.406 23.737 -33.893 1.00 12.91 46 ARG B C 1
ATOM 2140 O O . ARG B 1 46 ? -5.637 22.567 -34.195 1.00 11.75 46 ARG B O 1
ATOM 2148 N N . TYR B 1 47 ? -6.280 24.486 -33.211 1.00 12.89 47 TYR B N 1
ATOM 2149 C CA . TYR B 1 47 ? -7.526 23.895 -32.664 1.00 13.11 47 TYR B CA 1
ATOM 2150 C C . TYR B 1 47 ? -8.787 24.607 -33.124 1.00 13.90 47 TYR B C 1
ATOM 2151 O O . TYR B 1 47 ? -8.766 25.813 -33.410 1.00 14.85 47 TYR B O 1
ATOM 2160 N N . THR B 1 48 ? -9.849 23.807 -33.245 1.00 14.32 48 THR B N 1
ATOM 2161 C CA . THR B 1 48 ? -11.226 24.253 -33.475 1.00 15.47 48 THR B CA 1
ATOM 2162 C C . THR B 1 48 ? -12.014 23.766 -32.265 1.00 14.78 48 THR B C 1
ATOM 2163 O O . THR B 1 48 ? -11.784 22.653 -31.795 1.00 14.55 48 THR B O 1
ATOM 2167 N N . LEU B 1 49 ? -12.936 24.584 -31.769 1.00 13.98 49 LEU B N 1
ATOM 2168 C CA . LEU B 1 49 ? -13.742 24.205 -30.609 1.00 13.57 49 LEU B CA 1
ATOM 2169 C C . LEU B 1 49 ? -15.154 23.891 -31.039 1.00 13.43 49 LEU B C 1
ATOM 2170 O O . LEU B 1 49 ? -15.717 24.558 -31.907 1.00 12.97 49 LEU B O 1
ATOM 2175 N N . MET B 1 50 ? -15.721 22.869 -30.412 1.00 12.11 50 MET B N 1
ATOM 2176 C CA . MET B 1 50 ? -17.022 22.364 -30.774 1.00 12.76 50 MET B CA 1
ATOM 2177 C C . MET B 1 50 ? -17.869 22.242 -29.507 1.00 12.31 50 MET B C 1
ATOM 2178 O O . MET B 1 50 ? -17.592 21.398 -28.637 1.00 12.04 50 MET B O 1
ATOM 2183 N N . LYS B 1 51 ? -18.895 23.087 -29.392 1.00 11.94 51 LYS B N 1
ATOM 2184 C CA . LYS B 1 51 ? -19.788 23.053 -28.235 1.00 12.33 51 LYS B CA 1
ATOM 2185 C C . LYS B 1 51 ? -20.896 22.041 -28.506 1.00 11.78 51 LYS B C 1
ATOM 2186 O O . LYS B 1 51 ? -21.523 22.081 -29.556 1.00 13.03 51 LYS B O 1
ATOM 2192 N N . LEU B 1 52 ? -21.092 21.114 -27.581 1.00 10.96 52 LEU B N 1
ATOM 2193 C CA . LEU B 1 52 ? -22.146 20.093 -27.693 1.00 10.75 52 LEU B CA 1
ATOM 2194 C C . LEU B 1 52 ? -23.059 20.153 -26.480 1.00 10.53 52 LEU B C 1
ATOM 2195 O O . LEU B 1 52 ? -22.585 20.107 -25.349 1.00 10.90 52 LEU B O 1
ATOM 2200 N N . SER B 1 53 ? -24.369 20.245 -26.725 1.00 11.07 53 SER B N 1
ATOM 2201 C CA . SER B 1 53 ? -25.364 20.312 -25.649 1.00 11.77 53 SER B CA 1
ATOM 2202 C C . SER B 1 53 ? -26.345 19.153 -25.742 1.00 11.66 53 SER B C 1
ATOM 2203 O O . SER B 1 53 ? -26.811 18.818 -26.834 1.00 11.30 53 SER B O 1
ATOM 2206 N N . ASN B 1 54 ? -26.656 18.549 -24.595 1.00 11.76 54 ASN B N 1
ATOM 2207 C CA . ASN B 1 54 ? -27.608 17.438 -24.554 1.00 12.50 54 ASN B CA 1
ATOM 2208 C C . ASN B 1 54 ? -29.053 17.944 -24.621 1.00 12.82 54 ASN B C 1
ATOM 2209 O O . ASN B 1 54 ? -29.284 19.152 -24.687 1.00 12.64 54 ASN B O 1
ATOM 2214 N N . TYR B 1 55 ? -30.028 17.037 -24.613 1.00 13.24 55 TYR B N 1
ATOM 2215 C CA . TYR B 1 55 ? -31.418 17.485 -24.709 1.00 14.11 55 TYR B CA 1
ATOM 2216 C C . TYR B 1 55 ? -31.787 18.463 -23.600 1.00 14.87 55 TYR B C 1
ATOM 2217 O O . TYR B 1 55 ? -32.595 19.370 -23.818 1.00 15.35 55 TYR B O 1
ATOM 2226 N N . ASP B 1 56 ? -31.205 18.270 -22.416 1.00 14.76 56 ASP B N 1
ATOM 2227 C CA . ASP B 1 56 ? -31.489 19.137 -21.262 1.00 15.84 56 ASP B CA 1
ATOM 2228 C C . ASP B 1 56 ? -30.700 20.443 -21.274 1.00 15.61 56 ASP B C 1
ATOM 2229 O O . ASP B 1 56 ? -30.800 21.255 -20.348 1.00 15.99 56 ASP B O 1
ATOM 2234 N N . GLY B 1 57 ? -29.905 20.646 -22.319 1.00 14.90 57 GLY B N 1
ATOM 2235 C CA . GLY B 1 57 ? -29.130 21.873 -22.452 1.00 14.93 57 GLY B CA 1
ATOM 2236 C C . GLY B 1 57 ? -27.813 21.902 -21.704 1.00 14.76 57 GLY B C 1
ATOM 2237 O O . GLY B 1 57 ? -27.157 22.944 -21.652 1.00 15.96 57 GLY B O 1
ATOM 2238 N N . LYS B 1 58 ? -27.425 20.774 -21.116 1.00 13.94 58 LYS B N 1
ATOM 2239 C CA . LYS B 1 58 ? -26.126 20.667 -20.450 1.00 13.75 58 LYS B CA 1
ATOM 2240 C C . LYS B 1 58 ? -25.028 20.531 -21.506 1.00 13.10 58 LYS B C 1
ATOM 2241 O O . LYS B 1 58 ? -25.113 19.685 -22.399 1.00 12.74 58 LYS B O 1
ATOM 2247 N N . ALA B 1 59 ? -24.009 21.380 -21.401 1.00 12.36 59 ALA B N 1
ATOM 2248 C CA . ALA B 1 59 ? -23.011 21.528 -22.458 1.00 12.22 59 ALA B CA 1
ATOM 2249 C C . ALA B 1 59 ? -21.587 21.191 -22.051 1.00 11.35 59 ALA B C 1
ATOM 2250 O O . ALA B 1 59 ? -21.169 21.417 -20.920 1.00 11.52 59 ALA B O 1
ATOM 2252 N N . ILE B 1 60 ? -20.848 20.682 -23.027 1.00 10.43 60 ILE B N 1
ATOM 2253 C CA . ILE B 1 60 ? -19.399 20.561 -22.947 1.00 11.07 60 ILE B CA 1
ATOM 2254 C C . ILE B 1 60 ? -18.814 21.232 -24.180 1.00 10.67 60 ILE B C 1
ATOM 2255 O O . ILE B 1 60 ? -19.492 21.354 -25.194 1.00 11.28 60 ILE B O 1
ATOM 2260 N N . THR B 1 61 ? -17.544 21.626 -24.112 1.00 10.62 61 THR B N 1
ATOM 2261 C CA . THR B 1 61 ? -16.847 22.142 -25.284 1.00 11.03 61 THR B CA 1
ATOM 2262 C C . THR B 1 61 ? -15.665 21.234 -25.595 1.00 10.76 61 THR B C 1
ATOM 2263 O O . THR B 1 61 ? -14.839 20.964 -24.726 1.00 10.34 61 THR B O 1
ATOM 2267 N N . VAL B 1 62 ? -15.611 20.751 -26.829 1.00 10.10 62 VAL B N 1
ATOM 2268 C CA . VAL B 1 62 ? -14.600 19.783 -27.248 1.00 10.32 62 VAL B CA 1
ATOM 2269 C C . VAL B 1 62 ? -13.550 20.452 -28.134 1.00 10.86 62 VAL B C 1
ATOM 2270 O O . VAL B 1 62 ? -13.891 21.186 -29.066 1.00 11.34 62 VAL B O 1
ATOM 2274 N N . ALA B 1 63 ? -12.277 20.177 -27.852 1.00 10.59 63 ALA B N 1
ATOM 2275 C CA . ALA B 1 63 ? -11.170 20.720 -28.647 1.00 11.00 63 ALA B CA 1
ATOM 2276 C C . ALA B 1 63 ? -10.728 19.710 -29.681 1.00 11.02 63 ALA B C 1
ATOM 2277 O O . ALA B 1 63 ? -10.510 18.544 -29.359 1.00 10.83 63 ALA B O 1
ATOM 2279 N N . ILE B 1 64 ? -10.586 20.166 -30.928 1.00 10.67 64 ILE B N 1
ATOM 2280 C CA . ILE B 1 64 ? -10.208 19.313 -32.054 1.00 11.47 64 ILE B CA 1
ATOM 2281 C C . ILE B 1 64 ? -8.906 19.819 -32.666 1.00 10.95 64 ILE B C 1
ATOM 2282 O O . ILE B 1 64 ? -8.768 21.019 -32.913 1.00 11.81 64 ILE B O 1
ATOM 2287 N N . ASP B 1 65 ? -7.960 18.903 -32.892 1.00 10.71 65 ASP B N 1
ATOM 2288 C CA . ASP B 1 65 ? -6.732 19.204 -33.629 1.00 11.04 65 ASP B CA 1
ATOM 2289 C C . ASP B 1 65 ? -7.074 19.310 -35.113 1.00 11.19 65 ASP B C 1
ATOM 2290 O O . ASP B 1 65 ? -7.496 18.337 -35.733 1.00 11.30 65 ASP B O 1
ATOM 2295 N N . VAL B 1 66 ? -6.877 20.498 -35.680 1.00 11.67 66 VAL B N 1
ATOM 2296 C CA . VAL B 1 66 ? -7.258 20.758 -37.076 1.00 12.44 66 VAL B CA 1
ATOM 2297 C C . VAL B 1 66 ? -6.437 19.987 -38.101 1.00 12.37 66 VAL B C 1
ATOM 2298 O O . VAL B 1 66 ? -6.877 19.839 -39.248 1.00 12.94 66 VAL B O 1
ATOM 2302 N N . THR B 1 67 ? -5.260 19.501 -37.705 1.00 12.54 67 THR B N 1
ATOM 2303 C CA . THR B 1 67 ? -4.396 18.808 -38.660 1.00 12.66 67 THR B CA 1
ATOM 2304 C C . THR B 1 67 ? -4.917 17.414 -39.005 1.00 12.81 67 THR B C 1
ATOM 2305 O O . THR B 1 67 ? -4.596 16.869 -40.060 1.00 13.83 67 THR B O 1
ATOM 2309 N N . ASN B 1 68 ? -5.728 16.825 -38.129 1.00 12.68 68 ASN B N 1
ATOM 2310 C CA . ASN B 1 68 ? -6.141 15.435 -38.317 1.00 12.21 68 ASN B CA 1
ATOM 2311 C C . ASN B 1 68 ? -7.563 15.125 -37.850 1.00 11.80 68 ASN B C 1
ATOM 2312 O O . ASN B 1 68 ? -8.012 13.983 -37.927 1.00 12.16 68 ASN B O 1
ATOM 2317 N N . VAL B 1 69 ? -8.260 16.157 -37.376 1.00 11.53 69 VAL B N 1
ATOM 2318 C CA . VAL B 1 69 ? -9.628 16.049 -36.827 1.00 11.61 69 VAL B CA 1
ATOM 2319 C C . VAL B 1 69 ? -9.679 15.138 -35.580 1.00 11.63 69 VAL B C 1
ATOM 2320 O O . VAL B 1 69 ? -10.733 14.597 -35.250 1.00 11.70 69 VAL B O 1
ATOM 2324 N N . TYR B 1 70 ? -8.551 15.002 -34.879 1.00 11.37 70 TYR B N 1
ATOM 2325 C CA . TYR B 1 70 ? -8.532 14.242 -33.619 1.00 11.66 70 TYR B CA 1
ATOM 2326 C C . TYR B 1 70 ? -9.052 15.101 -32.479 1.00 10.94 70 TYR B C 1
ATOM 2327 O O . TYR B 1 70 ? -8.702 16.272 -32.345 1.00 11.40 70 TYR B O 1
ATOM 2336 N N . ILE B 1 71 ? -9.890 14.496 -31.649 1.00 11.02 71 ILE B N 1
ATOM 2337 C CA . ILE B 1 71 ? -10.351 15.154 -30.437 1.00 10.94 71 ILE B CA 1
ATOM 2338 C C . ILE B 1 71 ? -9.217 15.121 -29.421 1.00 10.96 71 ILE B C 1
ATOM 2339 O O . ILE B 1 71 ? -8.592 14.088 -29.219 1.00 11.12 71 ILE B O 1
ATOM 2344 N N . MET B 1 72 ? -8.947 16.272 -28.819 1.00 10.42 72 MET B N 1
ATOM 2345 C CA . MET B 1 72 ? -7.874 16.404 -27.829 1.00 10.38 72 MET B CA 1
ATOM 2346 C C . MET B 1 72 ? -8.356 16.272 -26.392 1.00 10.58 72 MET B C 1
ATOM 2347 O O . MET B 1 72 ? -7.637 15.781 -25.530 1.00 10.42 72 MET B O 1
ATOM 2352 N N . GLY B 1 73 ? -9.564 16.756 -26.134 1.00 10.33 73 GLY B N 1
ATOM 2353 C CA . GLY B 1 73 ? -10.092 16.819 -24.784 1.00 10.57 73 GLY B CA 1
ATOM 2354 C C . GLY B 1 73 ? -11.306 17.716 -24.773 1.00 10.33 73 GLY B C 1
ATOM 2355 O O . GLY B 1 73 ? -11.786 18.136 -25.827 1.00 10.86 73 GLY B O 1
ATOM 2356 N N . TYR B 1 74 ? -11.820 17.993 -23.578 1.00 9.33 74 TYR B N 1
ATOM 2357 C CA . TYR B 1 74 ? -13.024 18.799 -23.456 1.00 9.31 74 TYR B CA 1
ATOM 2358 C C . TYR B 1 74 ? -13.045 19.573 -22.162 1.00 9.46 74 TYR B C 1
ATOM 2359 O O . TYR B 1 74 ? -12.335 19.249 -21.215 1.00 9.54 74 TYR B O 1
ATOM 2368 N N . LEU B 1 75 ? -13.863 20.617 -22.159 1.00 9.65 75 LEU B N 1
ATOM 2369 C CA . LEU B 1 75 ? -14.079 21.484 -21.014 1.00 10.18 75 LEU B CA 1
ATOM 2370 C C . LEU B 1 75 ? -15.519 21.348 -20.534 1.00 9.69 75 LEU B C 1
ATOM 2371 O O . LEU B 1 75 ? -16.468 21.399 -21.330 1.00 9.70 75 LEU B O 1
ATOM 2376 N N . VAL B 1 76 ? -15.675 21.180 -19.223 1.00 9.94 76 VAL B N 1
ATOM 2377 C CA . VAL B 1 76 ? -16.978 21.248 -18.582 1.00 11.03 76 VAL B CA 1
ATOM 2378 C C . VAL B 1 76 ? -16.785 22.042 -17.293 1.00 10.81 76 VAL B C 1
ATOM 2379 O O . VAL B 1 76 ? -15.803 21.835 -16.583 1.00 10.55 76 VAL B O 1
ATOM 2383 N N . ASN B 1 77 ? -17.711 22.955 -16.997 1.00 11.36 77 ASN B N 1
ATOM 2384 C CA . ASN B 1 77 ? -17.579 23.810 -15.813 1.00 11.45 77 ASN B CA 1
ATOM 2385 C C . ASN B 1 77 ? -16.218 24.507 -15.865 1.00 11.98 77 ASN B C 1
ATOM 2386 O O . ASN B 1 77 ? -15.965 25.227 -16.827 1.00 12.79 77 ASN B O 1
ATOM 2391 N N . SER B 1 78 ? -15.350 24.261 -14.881 1.00 12.22 78 SER B N 1
ATOM 2392 C CA . SER B 1 78 ? -14.005 24.857 -14.856 1.00 12.92 78 SER B CA 1
ATOM 2393 C C . SER B 1 78 ? -12.900 23.808 -14.913 1.00 12.68 78 SER B C 1
ATOM 2394 O O . SER B 1 78 ? -11.762 24.066 -14.511 1.00 13.11 78 SER B O 1
ATOM 2397 N N . THR B 1 79 ? -13.233 22.625 -15.411 1.00 11.87 79 THR B N 1
ATOM 2398 C CA . THR B 1 79 ? -12.268 21.539 -15.520 1.00 12.20 79 THR B CA 1
ATOM 2399 C C . THR B 1 79 ? -12.149 21.096 -16.961 1.00 11.00 79 THR B C 1
ATOM 2400 O O . THR B 1 79 ? -13.154 20.838 -17.621 1.00 10.81 79 THR B O 1
ATOM 2404 N N . SER B 1 80 ? -10.914 20.978 -17.438 1.00 10.83 80 SER B N 1
ATOM 2405 C CA . SER B 1 80 ? -10.678 20.391 -18.752 1.00 10.67 80 SER B CA 1
ATOM 2406 C C . SER B 1 80 ? -10.066 18.998 -18.600 1.00 10.87 80 SER B C 1
ATOM 2407 O O . SER B 1 80 ? -9.271 18.758 -17.695 1.00 11.72 80 SER B O 1
ATOM 2410 N N . TYR B 1 81 ? -10.470 18.082 -19.472 1.00 10.37 81 TYR B N 1
ATOM 2411 C CA . TYR B 1 81 ? -9.984 16.706 -19.482 1.00 10.42 81 TYR B CA 1
ATOM 2412 C C . TYR B 1 81 ? -9.321 16.431 -20.817 1.00 10.72 81 TYR B C 1
ATOM 2413 O O . TYR B 1 81 ? -9.952 16.591 -21.869 1.00 10.73 81 TYR B O 1
ATOM 2422 N N . PHE B 1 82 ? -8.058 16.007 -20.790 1.00 10.44 82 PHE B N 1
ATOM 2423 C CA . PHE B 1 82 ? -7.303 15.767 -22.013 1.00 10.80 82 PHE B CA 1
ATOM 2424 C C . PHE B 1 82 ? -6.826 14.331 -22.124 1.00 10.69 82 PHE B C 1
ATOM 2425 O O . PHE B 1 82 ? -6.431 13.723 -21.120 1.00 11.71 82 PHE B O 1
ATOM 2433 N N . PHE B 1 83 ? -6.833 13.807 -23.345 1.00 11.20 83 PHE B N 1
ATOM 2434 C CA . PHE B 1 83 ? -6.280 12.488 -23.581 1.00 11.54 83 PHE B CA 1
ATOM 2435 C C . PHE B 1 83 ? -4.831 12.423 -23.162 1.00 12.18 83 PHE B C 1
ATOM 2436 O O . PHE B 1 83 ? -4.091 13.417 -23.225 1.00 11.83 83 PHE B O 1
ATOM 2444 N N . ASN B 1 84 ? -4.422 11.238 -22.738 1.00 12.89 84 ASN B N 1
ATOM 2445 C CA . ASN B 1 84 ? -3.040 11.057 -22.401 1.00 14.01 84 ASN B CA 1
ATOM 2446 C C . ASN B 1 84 ? -2.175 10.720 -23.605 1.00 14.39 84 ASN B C 1
ATOM 2447 O O . ASN B 1 84 ? -1.850 9.547 -23.865 1.00 15.25 84 ASN B O 1
ATOM 2452 N N . GLU B 1 85 ? -1.799 11.770 -24.322 1.00 13.97 85 GLU B N 1
ATOM 2453 C CA . GLU B 1 85 ? -0.960 11.660 -25.502 1.00 14.31 85 GLU B CA 1
ATOM 2454 C C . GLU B 1 85 ? -0.334 13.031 -25.709 1.00 13.15 85 GLU B C 1
ATOM 2455 O O . GLU B 1 85 ? -0.899 14.060 -25.298 1.00 12.80 85 GLU B O 1
ATOM 2461 N N . SER B 1 86 ? 0.832 13.052 -26.341 1.00 13.18 86 SER B N 1
ATOM 2462 C CA . SER B 1 86 ? 1.609 14.285 -26.432 1.00 12.77 86 SER B CA 1
ATOM 2463 C C . SER B 1 86 ? 0.875 15.426 -27.152 1.00 12.43 86 SER B C 1
ATOM 2464 O O . SER B 1 86 ? 0.972 16.584 -26.746 1.00 11.86 86 SER B O 1
ATOM 2467 N N . ASP B 1 87 ? 0.118 15.103 -28.196 1.00 12.55 87 ASP B N 1
ATOM 2468 C CA . ASP B 1 87 ? -0.583 16.153 -28.942 1.00 12.57 87 ASP B CA 1
ATOM 2469 C C . ASP B 1 87 ? -1.726 16.779 -28.125 1.00 12.24 87 ASP B C 1
ATOM 2470 O O . ASP B 1 87 ? -2.065 17.938 -28.320 1.00 11.68 87 ASP B O 1
ATOM 2475 N N . ALA B 1 88 ? -2.298 16.018 -27.192 1.00 11.72 88 ALA B N 1
ATOM 2476 C CA . ALA B 1 88 ? -3.368 16.537 -26.334 1.00 11.93 88 ALA B CA 1
ATOM 2477 C C . ALA B 1 88 ? -2.776 17.370 -25.197 1.00 11.89 88 ALA B C 1
ATOM 2478 O O . ALA B 1 88 ? -3.330 18.405 -24.815 1.00 11.77 88 ALA B O 1
ATOM 2480 N N . LYS B 1 89 ? -1.636 16.933 -24.653 1.00 11.70 89 LYS B N 1
ATOM 2481 C CA . LYS B 1 89 ? -0.925 17.747 -23.667 1.00 12.95 89 LYS B CA 1
ATOM 2482 C C . LYS B 1 89 ? -0.553 19.103 -24.266 1.00 12.11 89 LYS B C 1
ATOM 2483 O O . LYS B 1 89 ? -0.664 20.146 -23.623 1.00 12.52 89 LYS B O 1
ATOM 2489 N N . LEU B 1 90 ? -0.098 19.080 -25.514 1.00 11.52 90 LEU B N 1
ATOM 2490 C CA . LEU B 1 90 ? 0.180 20.319 -26.229 1.00 11.45 90 LEU B CA 1
ATOM 2491 C C . LEU B 1 90 ? -1.072 21.205 -26.300 1.00 11.41 90 LEU B C 1
ATOM 2492 O O . LEU B 1 90 ? -1.023 22.385 -25.967 1.00 11.56 90 LEU B O 1
ATOM 2497 N N . ALA B 1 91 ? -2.190 20.628 -26.743 1.00 11.27 91 ALA B N 1
ATOM 2498 C CA . ALA B 1 91 ? -3.459 21.368 -26.820 1.00 11.10 91 ALA B CA 1
ATOM 2499 C C . ALA B 1 91 ? -3.802 22.064 -25.500 1.00 11.38 91 ALA B C 1
ATOM 2500 O O . ALA B 1 91 ? -4.294 23.194 -25.503 1.00 11.39 91 ALA B O 1
ATOM 2502 N N . SER B 1 92 ? -3.530 21.394 -24.376 1.00 11.22 92 SER B N 1
ATOM 2503 C CA . SER B 1 92 ? -3.845 21.949 -23.053 1.00 11.83 92 SER B CA 1
ATOM 2504 C C . SER B 1 92 ? -3.088 23.233 -22.720 1.00 13.09 92 SER B C 1
ATOM 2505 O O . SER B 1 92 ? -3.470 23.944 -21.790 1.00 13.32 92 SER B O 1
ATOM 2508 N N . GLN B 1 93 ? -2.028 23.516 -23.475 1.00 13.90 93 GLN B N 1
ATOM 2509 C CA . GLN B 1 93 ? -1.285 24.772 -23.314 1.00 15.17 93 GLN B CA 1
ATOM 2510 C C . GLN B 1 93 ? -1.942 25.954 -24.023 1.00 15.23 93 GLN B C 1
ATOM 2511 O O . GLN B 1 93 ? -1.584 27.109 -23.760 1.00 16.22 93 GLN B O 1
ATOM 2517 N N . TYR B 1 94 ? -2.901 25.663 -24.907 1.00 14.79 94 TYR B N 1
ATOM 2518 C CA . TYR B 1 94 ? -3.457 26.669 -25.815 1.00 14.82 94 TYR B CA 1
ATOM 2519 C C . TYR B 1 94 ? -4.968 26.865 -25.781 1.00 14.86 94 TYR B C 1
ATOM 2520 O O . TYR B 1 94 ? -5.461 27.902 -26.225 1.00 15.66 94 TYR B O 1
ATOM 2529 N N . VAL B 1 95 ? -5.704 25.873 -25.282 1.00 13.47 95 VAL B N 1
ATOM 2530 C CA . VAL B 1 95 ? -7.160 25.981 -25.192 1.00 13.50 95 VAL B CA 1
ATOM 2531 C C . VAL B 1 95 ? -7.614 25.841 -23.745 1.00 13.17 95 VAL B C 1
ATOM 2532 O O . VAL B 1 95 ? -6.893 25.297 -22.903 1.00 13.39 95 VAL B O 1
ATOM 2536 N N . PHE B 1 96 ? -8.805 26.366 -23.465 1.00 12.79 96 PHE B N 1
ATOM 2537 C CA . PHE B 1 96 ? -9.423 26.294 -22.140 1.00 13.00 96 PHE B CA 1
ATOM 2538 C C . PHE B 1 96 ? -8.522 26.924 -21.074 1.00 14.01 96 PHE B C 1
ATOM 2539 O O . PHE B 1 96 ? -8.320 26.367 -19.994 1.00 14.17 96 PHE B O 1
ATOM 2547 N N . ALA B 1 97 ? -7.981 28.101 -21.394 1.00 15.08 97 ALA B N 1
ATOM 2548 C CA . ALA B 1 97 ? -7.059 28.796 -20.496 1.00 16.44 97 ALA B CA 1
ATOM 2549 C C . ALA B 1 97 ? -7.752 29.093 -19.179 1.00 16.76 97 ALA B C 1
ATOM 2550 O O . ALA B 1 97 ? -8.885 29.559 -19.175 1.00 18.12 97 ALA B O 1
ATOM 2552 N N . GLY B 1 98 ? -7.082 28.792 -18.071 1.00 17.04 98 GLY B N 1
ATOM 2553 C CA . GLY B 1 98 ? -7.636 29.059 -16.744 1.00 16.51 98 GLY B CA 1
ATOM 2554 C C . GLY B 1 98 ? -8.353 27.875 -16.124 1.00 16.13 98 GLY B C 1
ATOM 2555 O O . GLY B 1 98 ? -8.594 27.845 -14.913 1.00 16.50 98 GLY B O 1
ATOM 2556 N N . SER B 1 99 ? -8.706 26.894 -16.949 1.00 15.22 99 SER B N 1
ATOM 2557 C CA . SER B 1 99 ? -9.336 25.680 -16.442 1.00 13.95 99 SER B CA 1
ATOM 2558 C C . SER B 1 99 ? -8.338 24.836 -15.646 1.00 13.84 99 SER B C 1
ATOM 2559 O O . SER B 1 99 ? -7.118 24.982 -15.805 1.00 13.87 99 SER B O 1
ATOM 2562 N N . THR B 1 100 ? -8.849 23.968 -14.777 1.00 13.81 100 THR B N 1
ATOM 2563 C CA . THR B 1 100 ? -8.009 22.981 -14.113 1.00 14.31 100 THR B CA 1
ATOM 2564 C C . THR B 1 100 ? -7.897 21.751 -15.010 1.00 13.83 100 THR B C 1
ATOM 2565 O O . THR B 1 100 ? -8.912 21.162 -15.367 1.00 14.04 100 THR B O 1
ATOM 2569 N N . ILE B 1 101 ? -6.667 21.372 -15.359 1.00 13.59 101 ILE B N 1
ATOM 2570 C CA . ILE B 1 101 ? -6.404 20.284 -16.310 1.00 14.21 101 ILE B CA 1
ATOM 2571 C C . ILE B 1 101 ? -6.332 18.927 -15.628 1.00 14.14 101 ILE B C 1
ATOM 2572 O O . ILE B 1 101 ? -5.616 18.767 -14.636 1.00 14.65 101 ILE B O 1
ATOM 2577 N N . VAL B 1 102 ? -7.070 17.959 -16.165 1.00 14.04 102 VAL B N 1
ATOM 2578 C CA . VAL B 1 102 ? -7.038 16.580 -15.682 1.00 14.00 102 VAL B CA 1
ATOM 2579 C C . VAL B 1 102 ? -6.687 15.664 -16.834 1.00 14.52 102 VAL B C 1
ATOM 2580 O O . VAL B 1 102 ? -7.294 15.751 -17.902 1.00 13.74 102 VAL B O 1
ATOM 2584 N N . THR B 1 103 ? -5.698 14.798 -16.635 1.00 14.60 103 THR B N 1
ATOM 2585 C CA . THR B 1 103 ? -5.323 13.833 -17.660 1.00 15.16 103 THR B CA 1
ATOM 2586 C C . THR B 1 103 ? -6.235 12.617 -17.589 1.00 15.27 103 THR B C 1
ATOM 2587 O O . THR B 1 103 ? -6.441 12.034 -16.518 1.00 16.04 103 THR B O 1
ATOM 2591 N N . LEU B 1 104 ? -6.791 12.250 -18.736 1.00 14.86 104 LEU B N 1
ATOM 2592 C CA . LEU B 1 104 ? -7.607 11.049 -18.847 1.00 14.80 104 LEU B CA 1
ATOM 2593 C C . LEU B 1 104 ? -6.702 9.815 -18.834 1.00 15.51 104 LEU B C 1
ATOM 2594 O O . LEU B 1 104 ? -5.555 9.883 -19.282 1.00 15.74 104 LEU B O 1
ATOM 2599 N N . PRO B 1 105 ? -7.212 8.677 -18.322 1.00 15.73 105 PRO B N 1
ATOM 2600 C CA . PRO B 1 105 ? -6.395 7.452 -18.236 1.00 16.19 105 PRO B CA 1
ATOM 2601 C C . PRO B 1 105 ? -6.271 6.640 -19.533 1.00 16.43 105 PRO B C 1
ATOM 2602 O O . PRO B 1 105 ? -6.103 5.416 -19.495 1.00 17.24 105 PRO B O 1
ATOM 2606 N N . TYR B 1 106 ? -6.342 7.319 -20.674 1.00 15.31 106 TYR B N 1
ATOM 2607 C CA . TYR B 1 106 ? -6.202 6.688 -21.985 1.00 14.70 106 TYR B CA 1
ATOM 2608 C C . TYR B 1 106 ? -5.872 7.756 -23.005 1.00 14.56 106 TYR B C 1
ATOM 2609 O O . TYR B 1 106 ? -6.188 8.937 -22.810 1.00 14.34 106 TYR B O 1
ATOM 2618 N N . SER B 1 107 ? -5.237 7.330 -24.087 1.00 14.80 107 SER B N 1
ATOM 2619 C CA . SER B 1 107 ? -5.068 8.176 -25.252 1.00 15.23 107 SER B CA 1
ATOM 2620 C C . SER B 1 107 ? -6.384 8.160 -26.021 1.00 15.56 107 SER B C 1
ATOM 2621 O O . SER B 1 107 ? -7.339 7.465 -25.636 1.00 14.84 107 SER B O 1
ATOM 2624 N N . GLY B 1 108 ? -6.422 8.906 -27.119 1.00 16.14 108 GLY B N 1
ATOM 2625 C CA . GLY B 1 108 ? -7.626 9.016 -27.928 1.00 17.00 108 GLY B CA 1
ATOM 2626 C C . GLY B 1 108 ? -7.719 8.035 -29.080 1.00 17.85 108 GLY B C 1
ATOM 2627 O O . GLY B 1 108 ? -8.650 8.103 -29.881 1.00 18.61 108 GLY B O 1
ATOM 2628 N N . ASN B 1 109 ? -6.772 7.113 -29.197 1.00 18.22 109 ASN B N 1
ATOM 2629 C CA . ASN B 1 109 ? -6.875 6.185 -30.319 1.00 18.89 109 ASN B CA 1
ATOM 2630 C C . ASN B 1 109 ? -7.886 5.086 -30.037 1.00 18.07 109 ASN B C 1
ATOM 2631 O O . ASN B 1 109 ? -8.100 4.699 -28.881 1.00 17.36 109 ASN B O 1
ATOM 2636 N N . TYR B 1 110 ? -8.498 4.592 -31.108 1.00 17.52 110 TYR B N 1
ATOM 2637 C CA . TYR B 1 110 ? -9.594 3.643 -31.016 1.00 17.25 110 TYR B CA 1
ATOM 2638 C C . TYR B 1 110 ? -9.253 2.392 -30.211 1.00 17.06 110 TYR B C 1
ATOM 2639 O O . TYR B 1 110 ? -10.065 1.942 -29.411 1.00 16.85 110 TYR B O 1
ATOM 2648 N N . GLU B 1 111 ? -8.061 1.841 -30.421 1.00 17.38 111 GLU B N 1
ATOM 2649 C CA . GLU B 1 111 ? -7.675 0.627 -29.706 1.00 17.97 111 GLU B CA 1
ATOM 2650 C C . GLU B 1 111 ? -7.622 0.839 -28.191 1.00 16.87 111 GLU B C 1
ATOM 2651 O O . GLU B 1 111 ? -8.137 0.013 -27.434 1.00 16.59 111 GLU B O 1
ATOM 2657 N N . LYS B 1 112 ? -7.032 1.951 -27.755 1.00 15.97 112 LYS B N 1
ATOM 2658 C CA . LYS B 1 112 ? -6.942 2.253 -26.324 1.00 15.67 112 LYS B CA 1
ATOM 2659 C C . LYS B 1 112 ? -8.307 2.567 -25.710 1.00 15.18 112 LYS B C 1
ATOM 2660 O O . LYS B 1 112 ? -8.609 2.149 -24.595 1.00 14.87 112 LYS B O 1
ATOM 2666 N N . LEU B 1 113 ? -9.140 3.304 -26.444 1.00 14.52 113 LEU B N 1
ATOM 2667 C CA . LEU B 1 113 ? -10.480 3.645 -25.970 1.00 14.38 113 LEU B CA 1
ATOM 2668 C C . LEU B 1 113 ? -11.356 2.406 -25.869 1.00 14.45 113 LEU B C 1
ATOM 2669 O O . LEU B 1 113 ? -12.106 2.252 -24.904 1.00 14.96 113 LEU B O 1
ATOM 2674 N N . GLN B 1 114 ? -11.244 1.519 -26.856 1.00 14.70 114 GLN B N 1
ATOM 2675 C CA . GLN B 1 114 ? -12.004 0.270 -26.835 1.00 16.04 114 GLN B CA 1
ATOM 2676 C C . GLN B 1 114 ? -11.624 -0.597 -25.637 1.00 16.43 114 GLN B C 1
ATOM 2677 O O . GLN B 1 114 ? -12.500 -1.147 -24.971 1.00 17.42 114 GLN B O 1
ATOM 2683 N N . THR B 1 115 ? -10.325 -0.698 -25.365 1.00 16.98 115 THR B N 1
ATOM 2684 C CA . THR B 1 115 ? -9.825 -1.409 -24.184 1.00 17.44 115 THR B CA 1
ATOM 2685 C C . THR B 1 115 ? -10.349 -0.781 -22.890 1.00 17.34 115 THR B C 1
ATOM 2686 O O . THR B 1 115 ? -10.809 -1.494 -21.990 1.00 18.00 115 THR B O 1
ATOM 2690 N N . ALA B 1 116 ? -10.319 0.551 -22.813 1.00 17.18 116 ALA B N 1
ATOM 2691 C CA . ALA B 1 116 ? -10.836 1.275 -21.650 1.00 17.26 116 ALA B CA 1
ATOM 2692 C C . ALA B 1 116 ? -12.345 1.093 -21.448 1.00 17.85 116 ALA B C 1
ATOM 2693 O O . ALA B 1 116 ? -12.809 0.999 -20.307 1.00 18.21 116 ALA B O 1
ATOM 2695 N N . ALA B 1 117 ? -13.088 1.022 -22.555 1.00 18.42 117 ALA B N 1
ATOM 2696 C CA . ALA B 1 117 ? -14.545 0.875 -22.537 1.00 19.07 117 ALA B CA 1
ATOM 2697 C C . ALA B 1 117 ? -14.982 -0.569 -22.320 1.00 19.93 117 ALA B C 1
ATOM 2698 O O . ALA B 1 117 ? -16.120 -0.818 -21.913 1.00 20.08 117 ALA B O 1
ATOM 2700 N N . GLY B 1 118 ? -14.082 -1.512 -22.601 1.00 20.49 118 GLY B N 1
ATOM 2701 C CA . GLY B 1 118 ? -14.404 -2.940 -22.551 1.00 21.67 118 GLY B CA 1
ATOM 2702 C C . GLY B 1 118 ? -15.307 -3.389 -23.686 1.00 22.62 118 GLY B C 1
ATOM 2703 O O . GLY B 1 118 ? -15.926 -4.455 -23.611 1.00 23.12 118 GLY B O 1
ATOM 2704 N N . LYS B 1 119 ? -15.374 -2.573 -24.736 1.00 22.91 119 LYS B N 1
ATOM 2705 C CA . LYS B 1 119 ? -16.271 -2.787 -25.870 1.00 23.30 119 LYS B CA 1
ATOM 2706 C C . LYS B 1 119 ? -15.636 -2.272 -27.154 1.00 22.94 119 LYS B C 1
ATOM 2707 O O . LYS B 1 119 ? -15.004 -1.209 -27.159 1.00 22.49 119 LYS B O 1
ATOM 2713 N N . ILE B 1 120 ? -15.802 -3.025 -28.240 1.00 22.66 120 ILE B N 1
ATOM 2714 C CA . ILE B 1 120 ? -15.360 -2.580 -29.563 1.00 22.56 120 ILE B CA 1
ATOM 2715 C C . ILE B 1 120 ? -16.440 -1.714 -30.231 1.00 22.26 120 ILE B C 1
ATOM 2716 O O . ILE B 1 120 ? -17.632 -1.846 -29.920 1.00 22.13 120 ILE B O 1
ATOM 2721 N N . ARG B 1 121 ? -16.008 -0.828 -31.132 1.00 22.13 121 ARG B N 1
ATOM 2722 C CA . ARG B 1 121 ? -16.896 0.106 -31.846 1.00 22.21 121 ARG B CA 1
ATOM 2723 C C . ARG B 1 121 ? -18.098 -0.584 -32.474 1.00 22.44 121 ARG B C 1
ATOM 2724 O O . ARG B 1 121 ? -19.197 -0.029 -32.505 1.00 22.11 121 ARG B O 1
ATOM 2732 N N . GLU B 1 122 ? -17.874 -1.793 -32.983 1.00 22.76 122 GLU B N 1
ATOM 2733 C CA . GLU B 1 122 ? -18.913 -2.572 -33.645 1.00 23.32 122 GLU B CA 1
ATOM 2734 C C . GLU B 1 122 ? -20.108 -2.875 -32.745 1.00 22.88 122 GLU B C 1
ATOM 2735 O O . GLU B 1 122 ? -21.200 -3.163 -33.234 1.00 22.99 122 GLU B O 1
ATOM 2741 N N . LYS B 1 123 ? -19.894 -2.807 -31.435 1.00 22.27 123 LYS B N 1
ATOM 2742 C CA . LYS B 1 123 ? -20.920 -3.161 -30.461 1.00 21.79 123 LYS B CA 1
ATOM 2743 C C . LYS B 1 123 ? -21.533 -1.952 -29.747 1.00 20.88 123 LYS B C 1
ATOM 2744 O O . LYS B 1 123 ? -22.419 -2.115 -28.904 1.00 20.86 123 LYS B O 1
ATOM 2750 N N . ILE B 1 124 ? -21.069 -0.747 -30.085 1.00 19.67 124 ILE B N 1
ATOM 2751 C CA . ILE B 1 124 ? -21.543 0.467 -29.419 1.00 18.43 124 ILE B CA 1
ATOM 2752 C C . ILE B 1 124 ? -22.552 1.212 -30.290 1.00 17.56 124 ILE B C 1
ATOM 2753 O O . ILE B 1 124 ? -22.208 1.670 -31.379 1.00 17.42 124 ILE B O 1
ATOM 2758 N N . PRO B 1 125 ? -23.816 1.292 -29.834 1.00 17.13 125 PRO B N 1
ATOM 2759 C CA . PRO B 1 125 ? -24.837 1.978 -30.625 1.00 16.68 125 PRO B CA 1
ATOM 2760 C C . PRO B 1 125 ? -24.548 3.464 -30.815 1.00 16.19 125 PRO B C 1
ATOM 2761 O O . PRO B 1 125 ? -24.053 4.128 -29.895 1.00 15.97 125 PRO B O 1
ATOM 2765 N N . LEU B 1 126 ? -24.842 3.948 -32.021 1.00 15.21 126 LEU B N 1
ATOM 2766 C CA . LEU B 1 126 ? -24.738 5.360 -32.370 1.00 14.70 126 LEU B CA 1
ATOM 2767 C C . LEU B 1 126 ? -26.114 5.912 -32.703 1.00 14.62 126 LEU B C 1
ATOM 2768 O O . LEU B 1 126 ? -27.048 5.150 -32.966 1.00 14.82 126 LEU B O 1
ATOM 2773 N N . GLY B 1 127 ? -26.215 7.238 -32.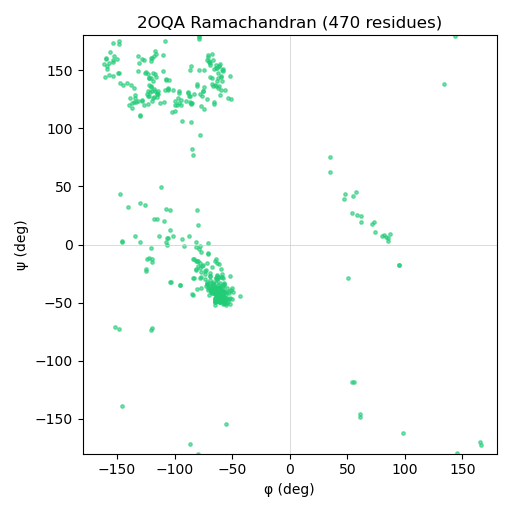719 1.00 14.24 127 GLY B N 1
ATOM 2774 C CA . GLY B 1 127 ? -27.458 7.945 -33.013 1.00 13.99 127 GLY B CA 1
ATOM 2775 C C . GLY B 1 127 ? -27.583 9.196 -32.163 1.00 14.24 127 GLY B C 1
ATOM 2776 O O . GLY B 1 127 ? -26.707 9.489 -31.337 1.00 14.21 127 GLY B O 1
ATOM 2777 N N . PHE B 1 128 ? -28.673 9.938 -32.350 1.00 13.94 128 PHE B N 1
ATOM 2778 C CA . PHE B 1 128 ? -28.876 11.145 -31.553 1.00 14.23 128 PHE B CA 1
ATOM 2779 C C . PHE B 1 128 ? -29.061 10.791 -30.076 1.00 14.03 128 PHE B C 1
ATOM 2780 O O . PHE B 1 128 ? -28.466 11.433 -29.215 1.00 13.96 128 PHE B O 1
ATOM 2788 N N . PRO B 1 129 ? -29.893 9.775 -29.753 1.00 14.15 129 PRO B N 1
ATOM 2789 C CA . PRO B 1 129 ? -29.973 9.468 -28.324 1.00 14.17 129 PRO B CA 1
ATOM 2790 C C . PRO B 1 129 ? -28.626 9.038 -27.717 1.00 14.03 129 PRO B C 1
ATOM 2791 O O . PRO B 1 129 ? -28.324 9.425 -26.586 1.00 13.97 129 PRO B O 1
ATOM 2795 N N . ALA B 1 130 ? -27.823 8.290 -28.471 1.00 13.64 130 ALA B N 1
ATOM 2796 C CA . ALA B 1 130 ? -26.501 7.870 -28.010 1.00 13.44 130 ALA B CA 1
ATOM 2797 C C . ALA B 1 130 ? -25.602 9.073 -27.761 1.00 12.92 130 ALA B C 1
ATOM 2798 O O . ALA B 1 130 ? -24.838 9.090 -26.794 1.00 13.22 130 ALA B O 1
ATOM 2800 N N . LEU B 1 131 ? -25.715 10.077 -28.629 1.00 13.23 131 LEU B N 1
ATOM 2801 C CA . LEU B 1 131 ? -24.957 11.311 -28.460 1.00 12.82 131 LEU B CA 1
ATOM 2802 C C . LEU B 1 131 ? -25.394 12.079 -27.217 1.00 12.68 131 LEU B C 1
ATOM 2803 O O . LEU B 1 131 ? -24.557 12.599 -26.474 1.00 12.41 131 LEU B O 1
ATOM 2808 N N . ASP B 1 132 ? -26.702 12.135 -26.977 1.00 12.73 132 ASP B N 1
ATOM 2809 C CA . ASP B 1 132 ? -27.216 12.748 -25.763 1.00 12.94 132 ASP B CA 1
ATOM 2810 C C . ASP B 1 132 ? -26.613 12.077 -24.528 1.00 13.02 132 ASP B C 1
ATOM 2811 O O . ASP B 1 132 ? -26.113 12.754 -23.627 1.00 13.16 132 ASP B O 1
ATOM 2816 N N . SER B 1 133 ? -26.641 10.744 -24.501 1.00 12.88 133 SER B N 1
ATOM 2817 C CA . SER B 1 133 ? -26.103 9.983 -23.374 1.00 13.23 133 SER B CA 1
ATOM 2818 C C . SER B 1 133 ? -24.600 10.212 -23.187 1.00 12.75 133 SER B C 1
ATOM 2819 O O . SER B 1 133 ? -24.116 10.341 -22.056 1.00 12.62 133 SER B O 1
ATOM 2822 N N . ALA B 1 134 ? -23.873 10.263 -24.301 1.00 12.21 134 ALA B N 1
ATOM 2823 C CA . ALA B 1 134 ? -22.426 10.466 -24.278 1.00 11.78 134 ALA B CA 1
ATOM 2824 C C . ALA B 1 134 ? -22.079 11.831 -23.702 1.00 11.24 134 ALA B C 1
ATOM 2825 O O . ALA B 1 134 ? -21.165 11.955 -22.886 1.00 10.64 134 ALA B O 1
ATOM 2827 N N . ILE B 1 135 ? -22.818 12.858 -24.113 1.00 11.08 135 ILE B N 1
ATOM 2828 C CA . ILE B 1 135 ? -22.589 14.209 -23.602 1.00 11.22 135 ILE B CA 1
ATOM 2829 C C . ILE B 1 135 ? -22.842 14.249 -22.092 1.00 11.39 135 ILE B C 1
ATOM 2830 O O . ILE B 1 135 ? -22.052 14.823 -21.339 1.00 11.97 135 ILE B O 1
ATOM 2835 N N . THR B 1 136 ? -23.932 13.624 -21.651 1.00 11.67 136 THR B N 1
ATOM 2836 C CA . THR B 1 136 ? -24.273 13.583 -20.226 1.00 11.68 136 THR B CA 1
ATOM 2837 C C . THR B 1 136 ? -23.162 12.905 -19.418 1.00 11.45 136 THR B C 1
ATOM 2838 O O . THR B 1 136 ? -22.762 13.395 -18.359 1.00 11.74 136 THR B O 1
ATOM 2842 N N . THR B 1 137 ? -22.657 11.791 -19.936 1.00 11.62 137 THR B N 1
ATOM 2843 C CA . THR B 1 137 ? -21.561 11.075 -19.305 1.00 11.67 137 THR B CA 1
ATOM 2844 C C . THR B 1 137 ? -20.337 11.957 -19.109 1.00 11.43 137 THR B C 1
ATOM 2845 O O . THR B 1 137 ? -19.736 11.960 -18.026 1.00 11.84 137 THR B O 1
ATOM 2849 N N . LEU B 1 138 ? -19.947 12.677 -20.160 1.00 11.76 138 LEU B N 1
ATOM 2850 C CA . LEU B 1 138 ? -18.790 13.552 -20.059 1.00 11.28 138 LEU B CA 1
ATOM 2851 C C . LEU B 1 138 ? -19.088 14.782 -19.204 1.00 11.17 138 LEU B C 1
ATOM 2852 O O . LEU B 1 138 ? -18.216 15.259 -18.476 1.00 11.55 138 LEU B O 1
ATOM 2857 N N . PHE B 1 139 ? -20.322 15.278 -19.262 1.00 11.54 139 PHE B N 1
ATOM 2858 C CA . PHE B 1 139 ? -20.712 16.433 -18.465 1.00 11.98 139 PHE B CA 1
ATOM 2859 C C . PHE B 1 139 ? -20.502 16.166 -16.969 1.00 12.42 139 PHE B C 1
ATOM 2860 O O . PHE B 1 139 ? -20.133 17.071 -16.217 1.00 12.70 139 PHE B O 1
ATOM 2868 N N . HIS B 1 140 ? -20.716 14.921 -16.540 1.00 12.99 140 HIS B N 1
ATOM 2869 C CA . HIS B 1 140 ? -20.533 14.564 -15.125 1.00 13.79 140 HIS B CA 1
ATOM 2870 C C . HIS B 1 140 ? -19.209 13.844 -14.856 1.00 14.50 140 HIS B C 1
ATOM 2871 O O . HIS B 1 140 ? -18.966 13.402 -13.731 1.00 15.96 140 HIS B O 1
ATOM 2878 N N . TYR B 1 141 ? -18.347 13.773 -15.871 1.00 14.34 141 TYR B N 1
ATOM 2879 C CA . TYR B 1 141 ? -17.172 12.886 -15.889 1.00 14.42 141 TYR B CA 1
ATOM 2880 C C . TYR B 1 141 ? -17.437 11.557 -15.172 1.00 14.76 141 TYR B C 1
ATOM 2881 O O . TYR B 1 141 ? -16.820 11.225 -14.142 1.00 14.88 141 TYR B O 1
ATOM 2890 N N . ASP B 1 142 ? -18.386 10.814 -15.720 1.00 15.10 142 ASP B N 1
ATOM 2891 C CA . ASP B 1 142 ? -18.619 9.460 -15.264 1.00 15.56 142 ASP B CA 1
ATOM 2892 C C . ASP B 1 142 ? -17.549 8.557 -15.866 1.00 15.85 142 ASP B C 1
ATOM 2893 O O . ASP B 1 142 ? -17.674 8.080 -16.999 1.00 15.73 142 ASP B O 1
ATOM 2898 N N . SER B 1 143 ? -16.485 8.343 -15.095 1.00 16.32 143 SER B N 1
ATOM 2899 C CA . SER B 1 143 ? -15.327 7.574 -15.556 1.00 17.31 143 SER B CA 1
ATOM 2900 C C . SER B 1 143 ? -15.619 6.098 -15.833 1.00 17.63 143 SER B C 1
ATOM 2901 O O . SER B 1 143 ? -14.819 5.404 -16.468 1.00 18.68 143 SER B O 1
ATOM 2904 N N . THR B 1 144 ? -16.756 5.599 -15.365 1.00 16.67 144 THR B N 1
ATOM 2905 C CA . THR B 1 144 ? -17.133 4.236 -15.716 1.00 16.85 144 THR B CA 1
ATOM 2906 C C . THR B 1 144 ? -17.578 4.119 -17.175 1.00 16.23 144 THR B C 1
ATOM 2907 O O . THR B 1 144 ? -17.557 3.029 -17.745 1.00 16.69 144 THR B O 1
ATOM 2911 N N . ALA B 1 145 ? -17.993 5.237 -17.767 1.00 15.34 145 ALA B N 1
ATOM 2912 C CA . ALA B 1 145 ? -18.592 5.202 -19.096 1.00 14.37 145 ALA B CA 1
ATOM 2913 C C . ALA B 1 145 ? -17.974 6.218 -20.058 1.00 13.67 145 ALA B C 1
ATOM 2914 O O . ALA B 1 145 ? -18.409 6.331 -21.205 1.00 13.74 145 ALA B O 1
ATOM 2916 N N . ALA B 1 146 ? -16.964 6.948 -19.593 1.00 13.28 146 ALA B N 1
ATOM 2917 C CA . ALA B 1 146 ? -16.374 8.020 -20.396 1.00 13.19 146 ALA B CA 1
ATOM 2918 C C . ALA B 1 146 ? -15.693 7.560 -21.687 1.00 13.16 146 ALA B C 1
ATOM 2919 O O . ALA B 1 146 ? -15.835 8.211 -22.720 1.00 12.89 146 ALA B O 1
ATOM 2921 N N . ALA B 1 147 ? -14.955 6.447 -21.651 1.00 12.78 147 ALA B N 1
ATOM 2922 C CA . ALA B 1 147 ? -14.280 5.973 -22.868 1.00 12.66 147 ALA B CA 1
ATOM 2923 C C . ALA B 1 147 ? -15.285 5.682 -23.972 1.00 12.42 147 ALA B C 1
ATOM 2924 O O . ALA B 1 147 ? -15.098 6.098 -25.116 1.00 12.16 147 ALA B O 1
ATOM 2926 N N . ALA B 1 148 ? -16.361 4.985 -23.620 1.00 12.58 148 ALA B N 1
ATOM 2927 C CA . ALA B 1 148 ? -17.422 4.680 -24.571 1.00 12.48 148 ALA B CA 1
ATOM 2928 C C . ALA B 1 148 ? -18.092 5.954 -25.078 1.00 12.37 148 ALA B C 1
ATOM 2929 O O . ALA B 1 148 ? -18.430 6.048 -26.260 1.00 12.38 148 ALA B O 1
ATOM 2931 N N . ALA B 1 149 ? -18.276 6.928 -24.187 1.00 11.76 149 ALA B N 1
ATOM 2932 C CA . ALA B 1 149 ? -18.826 8.229 -24.581 1.00 11.51 149 ALA B CA 1
ATOM 2933 C C . ALA B 1 149 ? -17.942 8.909 -25.629 1.00 11.26 149 ALA B C 1
ATOM 2934 O O . ALA B 1 149 ? -18.449 9.463 -26.610 1.00 10.94 149 ALA B O 1
ATOM 2936 N N . PHE B 1 150 ? -16.623 8.857 -25.437 1.00 10.97 150 PHE B N 1
ATOM 2937 C CA . PHE B 1 150 ? -15.701 9.376 -26.445 1.00 10.56 150 PHE B CA 1
ATOM 2938 C C . PHE B 1 150 ? -15.843 8.654 -27.770 1.00 10.96 150 PHE B C 1
ATOM 2939 O O . PHE B 1 150 ? -15.844 9.281 -28.827 1.00 10.68 150 PHE B O 1
ATOM 2947 N N . LEU B 1 151 ? -15.954 7.328 -27.727 1.00 10.79 151 LEU B N 1
ATOM 2948 C CA . LEU B 1 151 ? -16.161 6.544 -28.951 1.00 11.75 151 LEU B CA 1
ATOM 2949 C C . LEU B 1 151 ? -17.416 6.983 -29.709 1.00 11.19 151 LEU B C 1
ATOM 2950 O O . LEU B 1 151 ? -17.393 7.085 -30.932 1.00 11.98 151 LEU B O 1
ATOM 2955 N N . VAL B 1 152 ? -18.492 7.269 -28.980 1.00 11.22 152 VAL B N 1
ATOM 2956 C CA . VAL B 1 152 ? -19.711 7.808 -29.593 1.00 11.66 152 VAL B CA 1
ATOM 2957 C C . VAL B 1 152 ? -19.473 9.205 -30.186 1.00 11.25 152 VAL B C 1
ATOM 2958 O O . VAL B 1 152 ? -19.784 9.457 -31.352 1.00 11.89 152 VAL B O 1
ATOM 2962 N N . ILE B 1 153 ? -18.926 10.113 -29.382 1.00 11.00 153 ILE B N 1
ATOM 2963 C CA . ILE B 1 153 ? -18.723 11.496 -29.834 1.00 11.03 153 ILE B CA 1
ATOM 2964 C C . ILE B 1 153 ? -17.766 11.606 -31.025 1.00 11.46 153 ILE B C 1
ATOM 2965 O O . ILE B 1 153 ? -18.060 12.317 -32.001 1.00 11.68 153 ILE B O 1
ATOM 2970 N N . ILE B 1 154 ? -16.649 10.880 -30.973 1.00 11.33 154 ILE B N 1
ATOM 2971 C CA . ILE B 1 154 ? -15.680 10.901 -32.072 1.00 12.26 154 ILE B CA 1
ATOM 2972 C C . ILE B 1 154 ? -16.330 10.499 -33.396 1.00 12.15 154 ILE B C 1
ATOM 2973 O O . ILE B 1 154 ? -16.138 11.156 -34.428 1.00 12.64 154 ILE B O 1
ATOM 2978 N N . GLN B 1 155 ? -17.118 9.436 -33.365 1.00 12.63 155 GLN B N 1
ATOM 2979 C CA . GLN B 1 155 ? -17.717 8.948 -34.605 1.00 12.83 155 GLN B CA 1
ATOM 2980 C C . GLN B 1 155 ? -18.818 9.874 -35.123 1.00 13.16 155 GLN B C 1
ATOM 2981 O O . GLN B 1 155 ? -19.002 10.014 -36.340 1.00 13.29 155 GLN B O 1
ATOM 2987 N N . THR B 1 156 ? -19.526 10.519 -34.200 1.00 12.81 156 THR B N 1
ATOM 2988 C CA . THR B 1 156 ? -20.696 11.322 -34.541 1.00 13.20 156 THR B CA 1
ATOM 2989 C C . THR B 1 156 ? -20.310 12.727 -34.996 1.00 12.48 156 THR B C 1
ATOM 2990 O O . THR B 1 156 ? -21.147 13.460 -35.537 1.00 12.25 156 THR B O 1
ATOM 2994 N N . THR B 1 157 ? -19.051 13.102 -34.777 1.00 11.69 157 THR B N 1
ATOM 2995 C CA . THR B 1 157 ? -18.578 14.446 -35.094 1.00 11.86 157 THR B CA 1
ATOM 2996 C C . THR B 1 157 ? -17.431 14.348 -36.108 1.00 11.82 157 THR B C 1
ATOM 2997 O O . THR B 1 157 ? -17.635 14.609 -37.293 1.00 12.45 157 THR B O 1
ATOM 3001 N N . ALA B 1 158 ? -16.257 13.906 -35.668 1.00 11.81 158 ALA B N 1
ATOM 3002 C CA . ALA B 1 158 ? -15.089 13.819 -36.547 1.00 12.06 158 ALA B CA 1
ATOM 3003 C C . ALA B 1 158 ? -15.287 12.874 -37.730 1.00 12.18 158 ALA B C 1
ATOM 3004 O O . ALA B 1 158 ? -15.023 13.240 -38.879 1.00 12.14 158 ALA B O 1
ATOM 3006 N N . GLU B 1 159 ? -15.761 11.660 -37.472 1.00 11.94 159 GLU B N 1
ATOM 3007 C CA . GLU B 1 159 ? -15.888 10.690 -38.559 1.00 12.59 159 GLU B CA 1
ATOM 3008 C C . GLU B 1 159 ? -16.978 11.100 -39.540 1.00 12.78 159 GLU B C 1
ATOM 3009 O O . GLU B 1 159 ? -16.828 10.934 -40.745 1.00 12.94 159 GLU B O 1
ATOM 3015 N N . SER B 1 160 ? -18.070 11.643 -39.008 1.00 12.35 160 SER B N 1
ATOM 3016 C CA . SER B 1 160 ? -19.149 12.190 -39.818 1.00 13.15 160 SER B CA 1
ATOM 3017 C C . SER B 1 160 ? -18.641 13.336 -40.692 1.00 12.91 160 SER B C 1
ATOM 3018 O O . SER B 1 160 ? -19.022 13.445 -41.862 1.00 13.09 160 SER B O 1
ATOM 3021 N N . SER B 1 161 ? -17.764 14.176 -40.145 1.00 12.56 161 SER B N 1
ATOM 3022 C CA . SER B 1 161 ? -17.184 15.258 -40.943 1.00 13.11 161 SER B CA 1
ATOM 3023 C C . SER B 1 161 ? -16.278 14.740 -42.073 1.00 13.07 161 SER B C 1
ATOM 3024 O O . SER B 1 161 ? -16.212 15.347 -43.146 1.00 13.07 161 SER B O 1
ATOM 3027 N N . ARG B 1 162 ? -15.614 13.608 -41.840 1.00 12.47 162 ARG B N 1
ATOM 3028 C CA . ARG B 1 162 ? -14.708 13.026 -42.825 1.00 12.81 162 ARG B CA 1
ATOM 3029 C C . ARG B 1 162 ? -15.424 12.310 -43.962 1.00 13.22 162 ARG B C 1
ATOM 3030 O O . ARG B 1 162 ? -14.872 12.219 -45.062 1.00 12.73 162 ARG B O 1
ATOM 3038 N N . PHE B 1 163 ? -16.623 11.787 -43.697 1.00 13.53 163 PHE B N 1
ATOM 3039 C CA . PHE B 1 163 ? -17.330 10.947 -44.668 1.00 14.20 163 PHE B CA 1
ATOM 3040 C C . PHE B 1 163 ? -18.825 11.228 -44.730 1.00 14.53 163 PHE B C 1
ATOM 3041 O O . PHE B 1 163 ? -19.551 11.023 -43.748 1.00 14.13 163 PHE B O 1
ATOM 3049 N N . LYS B 1 164 ? -19.293 11.620 -45.912 1.00 15.29 164 LYS B N 1
ATOM 3050 C CA . LYS B 1 164 ? -20.717 11.861 -46.136 1.00 16.41 164 LYS B CA 1
ATOM 3051 C C . LYS B 1 164 ? -21.548 10.638 -45.757 1.00 16.36 164 LYS B C 1
ATOM 3052 O O . LYS B 1 164 ? -22.650 10.771 -45.218 1.00 16.76 164 LYS B O 1
ATOM 3058 N N . TYR B 1 165 ? -21.022 9.446 -46.039 1.00 15.98 165 TYR B N 1
ATOM 3059 C CA . TYR B 1 165 ? -21.732 8.207 -45.732 1.00 16.00 165 TYR B CA 1
ATOM 3060 C C . TYR B 1 165 ? -22.012 8.073 -44.230 1.00 15.72 165 TYR B C 1
ATOM 3061 O O . TYR B 1 165 ? -23.106 7.682 -43.829 1.00 16.04 165 TYR B O 1
ATOM 3070 N N . ILE B 1 166 ? -21.013 8.408 -43.411 1.00 15.65 166 ILE B N 1
ATOM 3071 C CA . ILE B 1 166 ? -21.162 8.329 -41.955 1.00 15.12 166 ILE B CA 1
ATOM 3072 C C . ILE B 1 166 ? -22.144 9.388 -41.444 1.00 14.90 166 ILE B C 1
ATOM 3073 O O . ILE B 1 166 ? -22.991 9.097 -40.603 1.00 14.50 166 ILE B O 1
ATOM 3078 N N . GLU B 1 167 ? -22.063 10.599 -41.992 1.00 14.42 167 GLU B N 1
ATOM 3079 C CA . GLU B 1 167 ? -23.067 11.625 -41.701 1.00 14.84 167 GLU B CA 1
ATOM 3080 C C . GLU B 1 167 ? -24.486 11.084 -41.894 1.00 14.86 167 GLU B C 1
ATOM 3081 O O . GLU B 1 167 ? -25.346 11.268 -41.027 1.00 14.64 167 GLU B O 1
ATOM 3087 N N . GLY B 1 168 ? -24.708 10.407 -43.023 1.00 15.48 168 GLY B N 1
ATOM 3088 C CA . GLY B 1 168 ? -26.006 9.797 -43.325 1.00 15.46 168 GLY B CA 1
ATOM 3089 C C . GLY B 1 168 ? -26.400 8.692 -42.363 1.00 15.49 168 GLY B C 1
ATOM 3090 O O . GLY B 1 168 ? -27.577 8.543 -42.021 1.00 15.66 168 GLY B O 1
ATOM 3091 N N . GLN B 1 169 ? -25.416 7.911 -41.924 1.00 15.79 169 GLN B N 1
ATOM 3092 C CA . GLN B 1 169 ? -25.653 6.853 -40.944 1.00 16.26 169 GLN B CA 1
ATOM 3093 C C . GLN B 1 169 ? -26.165 7.393 -39.608 1.00 16.09 169 GLN B C 1
ATOM 3094 O O . GLN B 1 169 ? -27.057 6.804 -38.995 1.00 16.64 169 GLN B O 1
ATOM 3100 N N . ILE B 1 170 ? -25.603 8.515 -39.162 1.00 15.64 170 ILE B N 1
ATOM 3101 C CA . ILE B 1 170 ? -26.056 9.140 -37.921 1.00 15.40 170 ILE B CA 1
ATOM 3102 C C . ILE B 1 170 ? -27.485 9.666 -38.077 1.00 15.52 170 ILE B C 1
ATOM 3103 O O . ILE B 1 170 ? -28.304 9.504 -37.179 1.00 15.42 170 ILE B O 1
ATOM 3108 N N . ILE B 1 171 ? -27.772 10.272 -39.229 1.00 15.77 171 ILE B N 1
ATOM 3109 C CA . ILE B 1 171 ? -29.127 10.760 -39.526 1.00 16.84 171 ILE B CA 1
ATOM 3110 C C . ILE B 1 171 ? -30.164 9.626 -39.486 1.00 17.73 171 ILE B C 1
ATOM 3111 O O . ILE B 1 171 ? -31.267 9.810 -38.969 1.00 18.04 171 ILE B O 1
ATOM 3116 N N . MET B 1 172 ? -29.794 8.454 -39.996 1.00 18.71 172 MET B N 1
ATOM 3117 C CA . MET B 1 172 ? -30.656 7.263 -39.939 1.00 20.73 172 MET B CA 1
ATOM 3118 C C . MET B 1 172 ? -31.018 6.879 -38.499 1.00 19.52 172 MET B C 1
ATOM 3119 O O . MET B 1 172 ? -32.057 6.260 -38.246 1.00 19.94 172 MET B O 1
ATOM 3124 N N . ARG B 1 173 ? -30.154 7.268 -37.563 1.00 18.45 173 ARG B N 1
ATOM 3125 C CA . ARG B 1 173 ? -30.289 6.902 -36.156 1.00 17.57 173 ARG B CA 1
ATOM 3126 C C . ARG B 1 173 ? -30.727 8.099 -35.299 1.00 17.36 173 ARG B C 1
ATOM 3127 O O . ARG B 1 173 ? -30.398 8.189 -34.122 1.00 16.95 173 ARG B O 1
ATOM 3135 N N . ILE B 1 174 ? -31.492 9.005 -35.898 1.00 17.22 174 ILE B N 1
ATOM 3136 C CA . ILE B 1 174 ? -31.970 10.199 -35.200 1.00 18.26 174 ILE B CA 1
ATOM 3137 C C . ILE B 1 174 ? -32.932 9.865 -34.056 1.00 18.23 174 ILE B C 1
ATOM 3138 O O . ILE B 1 174 ? -32.890 10.492 -33.001 1.00 17.89 174 ILE B O 1
ATOM 3143 N N . SER B 1 175 ? -33.779 8.861 -34.263 1.00 18.71 175 SER B N 1
ATOM 3144 C CA . SER B 1 175 ? -34.797 8.496 -33.274 1.00 19.46 175 SER B CA 1
ATOM 3145 C C . SER B 1 175 ? -34.453 7.232 -32.492 1.00 19.81 175 SER B C 1
ATOM 3146 O O . SER B 1 175 ? -34.815 7.105 -31.319 1.00 20.21 175 SER B O 1
ATOM 3149 N N . LYS B 1 176 ? -33.752 6.309 -33.149 1.00 19.74 176 LYS B N 1
ATOM 3150 C CA . LYS B 1 176 ? -33.408 5.016 -32.574 1.00 20.32 176 LYS B CA 1
ATOM 3151 C C . LYS B 1 176 ? -31.934 4.721 -32.829 1.00 19.37 176 LYS B C 1
ATOM 3152 O O . LYS B 1 176 ? -31.491 4.701 -33.977 1.00 19.73 176 LYS B O 1
ATOM 3158 N N . ASN B 1 177 ? -31.182 4.500 -31.753 1.00 18.92 177 ASN B N 1
ATOM 3159 C CA . ASN B 1 177 ? -29.769 4.138 -31.857 1.00 18.38 177 ASN B CA 1
ATOM 3160 C C . ASN B 1 177 ? -29.585 2.838 -32.624 1.00 18.90 177 ASN B C 1
ATOM 3161 O O . ASN B 1 177 ? -30.481 1.988 -32.646 1.00 19.22 177 ASN B O 1
ATOM 3166 N N . GLY B 1 178 ? -28.410 2.669 -33.214 1.00 18.43 178 GLY B N 1
ATOM 3167 C CA . GLY B 1 178 ? -28.029 1.399 -33.815 1.00 18.88 178 GLY B CA 1
ATOM 3168 C C . GLY B 1 178 ? -26.531 1.306 -33.975 1.00 19.25 178 GLY B C 1
ATOM 3169 O O . GLY B 1 178 ? -25.859 2.301 -34.247 1.00 18.57 178 GLY B O 1
ATOM 3170 N N . VAL B 1 179 ? -26.004 0.104 -33.786 1.00 19.61 179 VAL B N 1
ATOM 3171 C CA . VAL B 1 179 ? -24.601 -0.187 -34.046 1.00 20.66 179 VAL B CA 1
ATOM 3172 C C . VAL B 1 179 ? -24.186 0.265 -35.466 1.00 20.67 179 VAL B C 1
ATOM 3173 O O . VAL B 1 179 ? -25.001 0.212 -36.389 1.00 20.99 179 VAL B O 1
ATOM 3177 N N . PRO B 1 180 ? -22.932 0.741 -35.635 1.00 20.61 180 PRO B N 1
ATOM 3178 C CA . PRO B 1 180 ? -22.491 1.166 -36.967 1.00 20.85 180 PRO B CA 1
ATOM 3179 C C . PRO B 1 180 ? -22.471 0.038 -37.991 1.00 20.95 180 PRO B C 1
ATOM 3180 O O . PRO B 1 180 ? -22.302 -1.133 -37.628 1.00 21.15 180 PRO B O 1
ATOM 3184 N N . SER B 1 181 ? -22.656 0.404 -39.256 1.00 21.30 181 SER B N 1
ATOM 3185 C CA . SER B 1 181 ? -22.566 -0.535 -40.363 1.00 21.63 181 SER B CA 1
ATOM 3186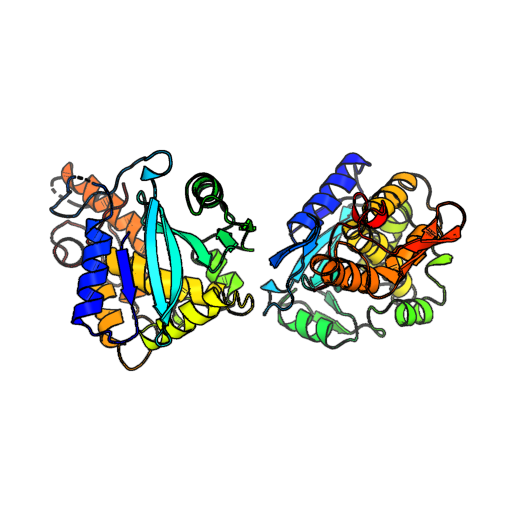 C C . SER B 1 181 ? -21.114 -0.936 -40.569 1.00 22.18 181 SER B C 1
ATOM 3187 O O . SER B 1 181 ? -20.197 -0.263 -40.083 1.00 21.98 181 SER B O 1
ATOM 3190 N N . LEU B 1 182 ? -20.910 -2.031 -41.301 1.00 22.54 182 LEU B N 1
ATOM 3191 C CA . LEU B 1 182 ? -19.570 -2.505 -41.648 1.00 22.79 182 LEU B CA 1
ATOM 3192 C C . LEU B 1 182 ? -18.776 -1.461 -42.432 1.00 22.16 182 LEU B C 1
ATOM 3193 O O . LEU B 1 182 ? -17.572 -1.301 -42.213 1.00 22.11 182 LEU B O 1
ATOM 3198 N N . ALA B 1 183 ? -19.455 -0.759 -43.340 1.00 21.49 183 ALA B N 1
ATOM 3199 C CA . ALA B 1 183 ? -18.836 0.301 -44.132 1.00 20.88 183 ALA B CA 1
ATOM 3200 C C . ALA B 1 183 ? -18.333 1.442 -43.253 1.00 20.29 183 ALA B C 1
ATOM 3201 O O . ALA B 1 183 ? -17.246 1.966 -43.478 1.00 20.15 183 ALA B O 1
ATOM 3203 N N . THR B 1 184 ? -19.131 1.811 -42.253 1.00 19.54 184 THR B N 1
ATOM 3204 C CA . THR B 1 184 ? -18.765 2.870 -41.311 1.00 18.72 184 THR B CA 1
ATOM 3205 C C . THR B 1 184 ? -17.423 2.568 -40.648 1.00 18.85 184 THR B C 1
ATOM 3206 O O . THR B 1 184 ? -16.515 3.395 -40.675 1.00 18.09 184 THR B O 1
ATOM 3210 N N . ILE B 1 185 ? -17.297 1.373 -40.079 1.00 18.83 185 ILE B N 1
ATOM 3211 C CA . ILE B 1 185 ? -16.064 0.972 -39.402 1.00 19.18 185 ILE B CA 1
ATOM 3212 C C . ILE B 1 185 ? -14.883 0.953 -40.371 1.00 18.93 185 ILE B C 1
ATOM 3213 O O . ILE B 1 185 ? -13.807 1.481 -40.070 1.00 18.71 185 ILE B O 1
ATOM 3218 N N . SER B 1 186 ? -15.108 0.365 -41.544 1.00 18.71 186 SER B N 1
ATOM 3219 C CA . SER B 1 186 ? -14.092 0.280 -42.592 1.00 18.87 186 SER B CA 1
ATOM 3220 C C . SER B 1 186 ? -13.553 1.651 -43.009 1.00 18.31 186 SER B C 1
ATOM 3221 O O . SER B 1 186 ? -12.340 1.844 -43.094 1.00 18.63 186 SER B O 1
ATOM 3224 N N . LEU B 1 187 ? -14.456 2.599 -43.258 1.00 17.68 187 LEU B N 1
ATOM 3225 C CA . LEU B 1 187 ? -14.057 3.939 -43.684 1.00 17.25 187 LEU B CA 1
ATOM 3226 C C . LEU B 1 187 ? -13.253 4.640 -42.594 1.00 16.88 187 LEU B C 1
ATOM 3227 O O . LEU B 1 187 ? -12.262 5.311 -42.880 1.00 16.88 187 LEU B O 1
ATOM 3232 N N . GLU B 1 188 ? -13.683 4.468 -41.344 1.00 16.66 188 GLU B N 1
ATOM 3233 C CA . GLU B 1 188 ? -12.934 5.000 -40.203 1.00 16.49 188 GLU B CA 1
ATOM 3234 C C . GLU B 1 188 ? -11.512 4.447 -40.206 1.00 17.17 188 GLU B C 1
ATOM 3235 O O . GLU B 1 188 ? -10.547 5.207 -40.124 1.00 17.20 188 GLU B O 1
ATOM 3241 N N . ASN B 1 189 ? -11.405 3.122 -40.323 1.00 17.62 189 ASN B N 1
ATOM 3242 C CA . ASN B 1 189 ? -10.111 2.443 -40.307 1.00 18.17 189 ASN B CA 1
ATOM 3243 C C . ASN B 1 189 ? -9.205 2.803 -41.477 1.00 18.27 189 ASN B C 1
ATOM 3244 O O . ASN B 1 189 ? -7.980 2.757 -41.354 1.00 18.54 189 ASN B O 1
ATOM 3249 N N . GLU B 1 190 ? -9.809 3.156 -42.607 1.00 17.98 190 GLU B N 1
ATOM 3250 C CA . GLU B 1 190 ? -9.052 3.399 -43.836 1.00 17.72 190 GLU B CA 1
ATOM 3251 C C . GLU B 1 190 ? -8.902 4.868 -44.223 1.00 16.92 190 GLU B C 1
ATOM 3252 O O . GLU B 1 190 ? -8.345 5.178 -45.275 1.00 17.09 190 GLU B O 1
ATOM 3258 N N . TRP B 1 191 ? -9.371 5.773 -43.364 1.00 16.22 191 TRP B N 1
ATOM 3259 C CA . TRP B 1 191 ? -9.308 7.193 -43.684 1.00 15.63 191 TRP B CA 1
ATOM 3260 C C . TRP B 1 191 ? -7.900 7.671 -44.016 1.00 15.69 191 TRP B C 1
ATOM 3261 O O . TRP B 1 191 ? -7.715 8.385 -45.002 1.00 15.42 191 TRP B O 1
ATOM 3272 N N . SER B 1 192 ? -6.914 7.296 -43.196 1.00 15.96 192 SER B N 1
ATOM 3273 C CA . SER B 1 192 ? -5.542 7.742 -43.444 1.00 16.59 192 SER B CA 1
ATOM 3274 C C . SER B 1 192 ? -4.971 7.148 -44.731 1.00 16.54 192 SER B C 1
ATOM 3275 O O . SER B 1 192 ? -4.288 7.836 -45.483 1.00 16.87 192 SER B O 1
ATOM 3278 N N . ALA B 1 193 ? -5.281 5.877 -44.975 1.00 16.55 193 ALA B N 1
ATOM 3279 C CA . ALA B 1 193 ? -4.844 5.194 -46.194 1.00 16.99 193 ALA B CA 1
ATOM 3280 C C . ALA B 1 193 ? -5.473 5.822 -47.435 1.00 17.41 193 ALA B C 1
ATOM 3281 O O . ALA B 1 193 ? -4.774 6.122 -48.402 1.00 17.62 193 ALA B O 1
ATOM 3283 N N . LEU B 1 194 ? -6.790 6.034 -47.402 1.00 17.29 194 LEU B N 1
ATOM 3284 C CA . LEU B 1 194 ? -7.464 6.735 -48.497 1.00 17.09 194 LEU B CA 1
ATOM 3285 C C . LEU B 1 194 ? -6.860 8.115 -48.759 1.00 16.91 194 LEU B C 1
ATOM 3286 O O . LEU B 1 194 ? -6.602 8.483 -49.908 1.00 17.39 194 LEU B O 1
ATOM 3291 N N . SER B 1 195 ? -6.631 8.875 -47.687 1.00 16.02 195 SER B N 1
ATOM 3292 C CA . SER B 1 195 ? -6.043 10.205 -47.792 1.00 16.16 195 SER B CA 1
ATOM 3293 C C . SER B 1 195 ? -4.692 10.175 -48.502 1.00 16.81 195 SER B C 1
ATOM 3294 O O . SER B 1 195 ? -4.418 11.002 -49.374 1.00 16.91 195 SER B O 1
ATOM 3297 N N . LYS B 1 196 ? -3.849 9.225 -48.108 1.00 17.18 196 LYS B N 1
ATOM 3298 C CA . LYS B 1 196 ? -2.513 9.078 -48.696 1.00 17.68 196 LYS B CA 1
ATOM 3299 C C . LYS B 1 196 ? -2.598 8.756 -50.189 1.00 17.79 196 LYS B C 1
ATOM 3300 O O . LYS B 1 196 ? -1.953 9.405 -51.015 1.00 18.08 196 LYS B O 1
ATOM 3306 N N . GLN B 1 197 ? -3.426 7.774 -50.518 1.00 17.96 197 GLN B N 1
ATOM 3307 C CA . GLN B 1 197 ? -3.513 7.264 -51.887 1.00 18.34 197 GLN B CA 1
ATOM 3308 C C . GLN B 1 197 ? -4.169 8.247 -52.848 1.00 18.37 197 GLN B C 1
ATOM 3309 O O . GLN B 1 197 ? -3.762 8.346 -54.009 1.00 18.81 197 GLN B O 1
ATOM 3315 N N . ILE B 1 198 ? -5.185 8.968 -52.375 1.00 18.31 198 ILE B N 1
ATOM 3316 C CA . ILE B 1 198 ? -5.829 9.996 -53.196 1.00 18.08 198 ILE B CA 1
ATOM 3317 C C . ILE B 1 198 ? -4.817 11.062 -53.611 1.00 18.86 198 ILE B C 1
ATOM 3318 O O . ILE B 1 198 ? -4.798 11.494 -54.767 1.00 19.16 198 ILE B O 1
ATOM 3323 N N . GLN B 1 199 ? -3.946 11.447 -52.679 1.00 19.28 199 GLN B N 1
ATOM 3324 C CA . GLN B 1 199 ? -2.884 12.412 -52.974 1.00 19.86 199 GLN B CA 1
ATOM 3325 C C . GLN B 1 199 ? -1.785 11.855 -53.877 1.00 20.49 199 GLN B C 1
ATOM 3326 O O . GLN B 1 199 ? -1.288 12.563 -54.753 1.00 20.65 199 GLN B O 1
ATOM 3332 N N . LEU B 1 200 ? -1.410 10.596 -53.666 1.00 20.77 200 LEU B N 1
ATOM 3333 C CA . LEU B 1 200 ? -0.431 9.947 -54.551 1.00 21.68 200 LEU B CA 1
ATOM 3334 C C . LEU B 1 200 ? -0.953 9.842 -55.984 1.00 22.38 200 LEU B C 1
ATOM 3335 O O . LEU B 1 200 ? -0.171 9.861 -56.936 1.00 22.72 200 LEU B O 1
ATOM 3340 N N . ALA B 1 201 ? -2.276 9.749 -56.122 1.00 22.80 201 ALA B N 1
ATOM 3341 C CA . ALA B 1 201 ? -2.924 9.593 -57.428 1.00 23.57 201 ALA B CA 1
ATOM 3342 C C . ALA B 1 201 ? -2.718 10.801 -58.345 1.00 24.07 201 ALA B C 1
ATOM 3343 O O . ALA B 1 201 ? -2.682 10.655 -59.576 1.00 24.46 201 ALA B O 1
ATOM 3345 N N . GLN B 1 202 ? -2.556 11.981 -57.751 1.00 24.82 202 GLN B N 1
ATOM 3346 C CA . GLN B 1 202 ? -2.357 13.231 -58.494 1.00 25.65 202 GLN B CA 1
ATOM 3347 C C . GLN B 1 202 ? -1.224 13.154 -59.512 1.00 25.85 202 GLN B C 1
ATOM 3348 O O . GLN B 1 202 ? -1.342 13.676 -60.620 1.00 26.28 202 GLN B O 1
ATOM 3354 N N . THR B 1 203 ? -0.120 12.526 -59.119 1.00 26.04 203 THR B N 1
ATOM 3355 C CA . THR B 1 203 ? 1.060 12.431 -59.977 1.00 26.30 203 THR B CA 1
ATOM 3356 C C . THR B 1 203 ? 1.193 11.038 -60.592 1.00 26.14 203 THR B C 1
ATOM 3357 O O . THR B 1 203 ? 2.225 10.696 -61.178 1.00 26.30 203 THR B O 1
ATOM 3361 N N . ASN B 1 204 ? 0.128 10.251 -60.468 1.00 25.85 204 ASN B N 1
ATOM 3362 C CA . ASN B 1 204 ? 0.061 8.912 -61.031 1.00 25.76 204 ASN B CA 1
ATOM 3363 C C . ASN B 1 204 ? -1.176 8.732 -61.926 1.00 25.51 204 ASN B C 1
ATOM 3364 O O . ASN B 1 204 ? -1.764 7.650 -61.979 1.00 24.81 204 ASN B O 1
ATOM 3369 N N . ASN B 1 205 ? -1.555 9.813 -62.611 1.00 25.72 205 ASN B N 1
ATOM 3370 C CA . ASN B 1 205 ? -2.696 9.830 -63.545 1.00 26.04 205 ASN B CA 1
ATOM 3371 C C . ASN B 1 205 ? -3.992 9.264 -62.953 1.00 26.17 205 ASN B C 1
ATOM 3372 O O . ASN B 1 205 ? -4.840 8.721 -63.665 1.00 25.86 205 ASN B O 1
ATOM 3377 N N . THR B 1 207 ? -4.338 6.831 -60.473 1.00 24.65 207 THR B N 1
ATOM 3378 C CA . THR B 1 207 ? -4.320 5.485 -59.909 1.00 25.03 207 THR B CA 1
ATOM 3379 C C . THR B 1 207 ? -3.603 5.479 -58.555 1.00 25.03 207 THR B C 1
ATOM 3380 O O . THR B 1 207 ? -2.583 6.147 -58.381 1.00 24.84 207 THR B O 1
ATOM 3384 N N . PHE B 1 208 ? -4.170 4.739 -57.603 1.00 25.45 208 PHE B N 1
ATOM 3385 C CA . PHE B 1 208 ? -3.572 4.536 -56.283 1.00 25.97 208 PHE B CA 1
ATOM 3386 C C . PHE B 1 208 ? -2.297 3.716 -56.445 1.00 26.82 208 PHE B C 1
ATOM 3387 O O . PHE B 1 208 ? -2.279 2.728 -57.193 1.00 26.96 208 PHE B O 1
ATOM 3395 N N . LYS B 1 209 ? -1.240 4.122 -55.747 1.00 27.47 209 LYS B N 1
ATOM 3396 C CA . LYS B 1 209 ? 0.013 3.363 -55.735 1.00 28.29 209 LYS B CA 1
ATOM 3397 C C . LYS B 1 209 ? -0.177 2.019 -55.035 1.00 28.71 209 LYS B C 1
ATOM 3398 O O . LYS B 1 209 ? 0.436 1.016 -55.415 1.00 28.95 209 LYS B O 1
ATOM 3404 N N . THR B 1 210 ? -1.039 2.008 -54.020 1.00 29.00 210 THR B N 1
ATOM 3405 C CA . THR B 1 210 ? -1.421 0.794 -53.307 1.00 29.30 210 THR B CA 1
ATOM 3406 C C . THR B 1 210 ? -2.932 0.822 -53.073 1.00 29.77 210 THR B C 1
ATOM 3407 O O . THR B 1 210 ? -3.443 1.758 -52.456 1.00 29.58 210 THR B O 1
ATOM 3411 N N . PRO B 1 211 ? -3.655 -0.203 -53.566 1.00 29.95 211 PRO B N 1
ATOM 3412 C CA . PRO B 1 211 ? -5.113 -0.221 -53.415 1.00 30.21 211 PRO B CA 1
ATOM 3413 C C . PRO B 1 211 ? -5.571 -0.246 -51.953 1.00 30.42 211 PRO B C 1
ATOM 3414 O O . PRO B 1 211 ? -4.837 -0.711 -51.080 1.00 30.23 211 PRO B O 1
ATOM 3418 N N . VAL B 1 212 ? -6.773 0.269 -51.703 1.00 30.58 212 VAL B N 1
ATOM 3419 C CA . VAL B 1 212 ? -7.352 0.303 -50.360 1.00 30.84 212 VAL B CA 1
ATOM 3420 C C . VAL B 1 212 ? -8.599 -0.581 -50.323 1.00 31.41 212 VAL B C 1
ATOM 3421 O O . VAL B 1 212 ? -9.470 -0.462 -51.182 1.00 31.44 212 VAL B O 1
ATOM 3425 N N . VAL B 1 213 ? -8.672 -1.466 -49.332 1.00 32.22 213 VAL B N 1
ATOM 3426 C CA . VAL B 1 213 ? -9.812 -2.372 -49.182 1.00 33.33 213 VAL B CA 1
ATOM 3427 C C . VAL B 1 213 ? -10.808 -1.807 -48.163 1.00 34.01 213 VAL B C 1
ATOM 3428 O O . VAL B 1 213 ? -10.431 -1.497 -47.028 1.00 34.02 213 VAL B O 1
ATOM 3432 N N . ILE B 1 214 ? -12.071 -1.677 -48.579 1.00 34.97 214 ILE B N 1
ATOM 3433 C CA . ILE B 1 214 ? -13.111 -1.022 -47.768 1.00 35.96 214 ILE B CA 1
ATOM 3434 C C . ILE B 1 214 ? -14.455 -1.769 -47.698 1.00 36.48 214 ILE B C 1
ATOM 3435 O O . ILE B 1 214 ? -14.731 -2.454 -46.710 1.00 36.69 214 ILE B O 1
ATOM 3440 N N . ARG B 1 221 ? -16.341 -6.975 -49.519 1.00 39.03 221 ARG B N 1
ATOM 3441 C CA . ARG B 1 221 ? -14.930 -6.657 -49.693 1.00 38.94 221 ARG B CA 1
ATOM 3442 C C . ARG B 1 221 ? -14.686 -6.075 -51.085 1.00 38.68 221 ARG B C 1
ATOM 3443 O O . ARG B 1 221 ? -14.718 -6.795 -52.088 1.00 38.82 221 ARG B O 1
ATOM 3451 N N . VAL B 1 222 ? -14.455 -4.764 -51.135 1.00 38.13 222 VAL B N 1
ATOM 3452 C CA . VAL B 1 222 ? -14.243 -4.050 -52.394 1.00 37.56 222 VAL B CA 1
ATOM 3453 C C . VAL B 1 222 ? -12.866 -3.389 -52.398 1.00 37.08 222 VAL B C 1
ATOM 3454 O O . VAL B 1 222 ? -12.451 -2.792 -51.401 1.00 37.14 222 VAL B O 1
ATOM 3458 N N . GLU B 1 223 ? -12.163 -3.514 -53.521 1.00 36.24 223 GLU B N 1
ATOM 3459 C CA . GLU B 1 223 ? -10.851 -2.900 -53.687 1.00 35.48 223 GLU B CA 1
ATOM 3460 C C . GLU B 1 223 ? -10.966 -1.541 -54.374 1.00 34.53 223 GLU B C 1
ATOM 3461 O O . GLU B 1 223 ? -11.529 -1.424 -55.464 1.00 34.61 223 GLU B O 1
ATOM 3467 N N . ILE B 1 224 ? -10.433 -0.516 -53.717 1.00 33.39 224 ILE B N 1
ATOM 3468 C CA . ILE B 1 224 ? -10.404 0.830 -54.274 1.00 32.07 224 ILE B CA 1
ATOM 3469 C C . ILE B 1 224 ? -9.015 1.067 -54.858 1.00 31.36 224 ILE B C 1
ATOM 3470 O O . ILE B 1 224 ? -8.017 0.996 -54.140 1.00 31.16 224 ILE B O 1
ATOM 3475 N N . GLY B 1 225 ? -8.955 1.336 -56.159 1.00 30.39 225 GLY B N 1
ATOM 3476 C CA . GLY B 1 225 ? -7.675 1.452 -56.861 1.00 29.18 225 GLY B CA 1
ATOM 3477 C C . GLY B 1 225 ? -7.442 2.758 -57.594 1.00 28.47 225 GLY B C 1
ATOM 3478 O O . GLY B 1 225 ? -6.322 3.040 -58.028 1.00 28.31 225 GLY B O 1
ATOM 3479 N N . ASN B 1 226 ? -8.498 3.556 -57.747 1.00 27.80 226 ASN B N 1
ATOM 3480 C CA . ASN B 1 226 ? -8.396 4.820 -58.470 1.00 27.33 226 ASN B CA 1
ATOM 3481 C C . ASN B 1 226 ? -9.462 5.843 -58.077 1.00 26.61 226 ASN B C 1
ATOM 3482 O O . ASN B 1 226 ? -10.461 5.498 -57.440 1.00 26.59 226 ASN B O 1
ATOM 3487 N N . VAL B 1 227 ? -9.237 7.092 -58.482 1.00 26.21 227 VAL B N 1
ATOM 3488 C CA . VAL B 1 227 ? -10.060 8.236 -58.064 1.00 25.81 227 VAL B CA 1
ATOM 3489 C C . VAL B 1 227 ? -11.478 8.276 -58.656 1.00 26.03 227 VAL B C 1
ATOM 3490 O O . VAL B 1 227 ? -12.235 9.205 -58.373 1.00 25.90 227 VAL B O 1
ATOM 3494 N N . GLY B 1 228 ? -11.831 7.274 -59.460 1.00 25.82 228 GLY B N 1
ATOM 3495 C CA . GLY B 1 228 ? -13.183 7.165 -60.019 1.00 25.72 228 GLY B CA 1
ATOM 3496 C C . GLY B 1 228 ? -14.169 6.499 -59.077 1.00 25.41 228 GLY B C 1
ATOM 3497 O O . GLY B 1 228 ? -15.381 6.535 -59.305 1.00 25.49 228 GLY B O 1
ATOM 3498 N N . SER B 1 229 ? -13.648 5.880 -58.021 1.00 25.19 229 SER B N 1
ATOM 3499 C CA . SER B 1 229 ? -14.468 5.245 -56.998 1.00 24.91 229 SER B CA 1
ATOM 3500 C C . SER B 1 229 ? -15.411 6.242 -56.325 1.00 24.31 229 SER B C 1
ATOM 3501 O O . SER B 1 229 ? -15.061 7.411 -56.125 1.00 24.12 229 SER B O 1
ATOM 3504 N N . LYS B 1 230 ? -16.600 5.764 -55.966 1.00 23.89 230 LYS B N 1
ATOM 3505 C CA . LYS B 1 230 ? -17.597 6.592 -55.285 1.00 23.48 230 LYS B CA 1
ATOM 3506 C C . LYS B 1 230 ? -17.104 7.053 -53.914 1.00 22.80 230 LYS B C 1
ATOM 3507 O O . LYS B 1 230 ? -17.490 8.120 -53.440 1.00 22.48 230 LYS B O 1
ATOM 3513 N N . VAL B 1 231 ? -16.236 6.253 -53.292 1.00 21.69 231 VAL B N 1
ATOM 3514 C CA . VAL B 1 231 ? -15.600 6.624 -52.019 1.00 20.91 231 VAL B CA 1
ATOM 3515 C C . VAL B 1 231 ? -14.832 7.945 -52.165 1.00 20.29 231 VAL B C 1
ATOM 3516 O O . VAL B 1 231 ? -14.828 8.775 -51.253 1.00 19.08 231 VAL B O 1
ATOM 3520 N N . VAL B 1 232 ? -14.205 8.135 -53.326 1.00 19.69 232 VAL B N 1
ATOM 3521 C CA . VAL B 1 232 ? -13.427 9.333 -53.628 1.00 19.28 232 VAL B CA 1
ATOM 3522 C C . VAL B 1 232 ? -14.292 10.493 -54.145 1.00 19.37 232 VAL B C 1
ATOM 3523 O O . VAL B 1 232 ? -14.102 11.642 -53.742 1.00 19.01 232 VAL B O 1
ATOM 3527 N N . THR B 1 233 ? -15.233 10.189 -55.038 1.00 19.81 233 THR B N 1
ATOM 3528 C CA . THR B 1 233 ? -16.013 11.229 -55.708 1.00 20.25 233 THR B CA 1
ATOM 3529 C C . THR B 1 233 ? -17.229 11.718 -54.914 1.00 20.45 233 THR B C 1
ATOM 3530 O O . THR B 1 233 ? -17.639 12.868 -55.063 1.00 20.60 233 THR B O 1
ATOM 3534 N N . LYS B 1 234 ? -17.795 10.844 -54.084 1.00 21.15 234 LYS B N 1
ATOM 3535 C CA . LYS B 1 234 ? -19.098 11.093 -53.450 1.00 21.98 234 LYS B CA 1
ATOM 3536 C C . LYS B 1 234 ? -19.173 10.621 -51.992 1.00 21.17 234 LYS B C 1
ATOM 3537 O O . LYS B 1 234 ? -20.235 10.197 -51.534 1.00 21.98 234 LYS B O 1
ATOM 3543 N N . ASN B 1 235 ? -18.059 10.686 -51.267 1.00 20.02 235 ASN B N 1
ATOM 3544 C CA . ASN B 1 235 ? -18.038 10.228 -49.869 1.00 18.73 235 ASN B CA 1
ATOM 3545 C C . ASN B 1 235 ? -17.048 11.028 -49.013 1.00 17.76 235 ASN B C 1
ATOM 3546 O O . ASN B 1 235 ? -17.448 11.858 -48.188 1.00 17.34 235 ASN B O 1
ATOM 3551 N N . ILE B 1 236 ? -15.757 10.798 -49.218 1.00 16.67 236 ILE B N 1
ATOM 3552 C CA . ILE B 1 236 ? -14.739 11.441 -48.391 1.00 16.07 236 ILE B CA 1
ATOM 3553 C C . ILE B 1 236 ? -14.789 12.968 -48.524 1.00 15.35 236 ILE B C 1
ATOM 3554 O O . ILE B 1 236 ? -14.927 13.501 -49.623 1.00 15.71 236 ILE B O 1
ATOM 3559 N N . GLN B 1 237 ? -14.688 13.673 -47.398 1.00 14.55 237 GLN B N 1
ATOM 3560 C CA . GLN B 1 237 ? -14.841 15.133 -47.404 1.00 14.74 237 GLN B CA 1
ATOM 3561 C C . GLN B 1 237 ? -13.616 15.890 -46.903 1.00 13.83 237 GLN B C 1
ATOM 3562 O O . GLN B 1 237 ? -13.497 17.102 -47.099 1.00 14.38 237 GLN B O 1
ATOM 3568 N N . LEU B 1 238 ? -12.710 15.168 -46.241 1.00 13.63 238 LEU B N 1
ATOM 3569 C CA . LEU B 1 238 ? -11.489 15.751 -45.685 1.00 13.22 238 LEU B CA 1
ATOM 3570 C C . LEU B 1 238 ? -10.343 14.783 -45.879 1.00 13.25 238 LEU B C 1
ATOM 3571 O O . LEU B 1 238 ? -10.517 13.580 -45.677 1.00 13.35 238 LEU B O 1
ATOM 3576 N N . LEU B 1 239 ? -9.176 15.315 -46.239 1.00 13.35 239 LEU B N 1
ATOM 3577 C CA . LEU B 1 239 ? -7.980 14.493 -46.437 1.00 13.58 239 LEU B CA 1
ATOM 3578 C C . LEU B 1 239 ? -6.888 14.813 -45.426 1.00 13.78 239 LEU B C 1
ATOM 3579 O O . LEU B 1 239 ? -6.484 15.965 -45.281 1.00 13.65 239 LEU B O 1
ATOM 3584 N N . LEU B 1 240 ? -6.412 13.770 -44.748 1.00 14.72 240 LEU B N 1
ATOM 3585 C CA . LEU B 1 240 ? -5.236 13.866 -43.886 1.00 15.32 240 LEU B CA 1
ATOM 3586 C C . LEU B 1 240 ? -4.010 14.195 -44.736 1.00 16.06 240 LEU B C 1
ATOM 3587 O O . LEU B 1 240 ? -3.832 13.629 -45.816 1.00 16.00 240 LEU B O 1
ATOM 3592 N N . ASN B 1 241 ? -3.183 15.115 -44.253 1.00 16.86 241 ASN B N 1
ATOM 3593 C CA . ASN B 1 241 ? -2.043 15.616 -45.012 1.00 18.74 241 ASN B CA 1
ATOM 3594 C C . ASN B 1 241 ? -0.756 15.270 -44.283 1.00 19.20 241 ASN B C 1
ATOM 3595 O O . ASN B 1 241 ? -0.070 16.146 -43.760 1.00 19.74 241 ASN B O 1
#

Nearest PDB structures (foldseek):
  2oqa-assembly1_A  TM=1.004E+00  e=2.905E-52  Luffa acutangula
  2oqa-assembly2_B  TM=1.003E+00  e=5.895E-46  Luffa acutangula
  1nio-assembly1_A  TM=9.997E-01  e=6.183E-45  Luffa aegyptiaca
  3n1d-assembly1_A  TM=9.952E-01  e=2.137E-42  Momordica balsamina
  3bwh-assembly1_A  TM=9.879E-01  e=1.085E-36  Cucurbita moschata

Radius of gyration: 26.35 Å; Cα contacts (8 Å, |Δi|>4): 971; chains: 2; bounding box: 55×50×84 Å

B-factor: mean 18.93, std 7.84, range [9.28, 155.6]

Secondary structure (DSSP, 8-state):
-EEEESTT--HHHHHHHHHHHHHHS-EEEEETTEEEEPS---GGGGEEEEEEE-TT--EEEEEEETTTTEEEEEEETTEEEE-SSHHHHHHTTTSSTTSEEEE-SS-S-HHHHHHHHTS-GGGS-BSHHHHHHHHHHHHTT-TTTHHHHHHHHHIIIIIHHHBHHHHHHHHHTSSS-BPPPHHHHHHHHHHHHHHHHHHHHTTTTTEEEEEEEEE-TTS-EEEEEETTSHHHHTTB-EE--/-EEEESTT--HHHHHHHHHHHHHHS---EETTEEEPPS---GGGGEEEEEEE-TT--EEEEEEETTTTEEEEEEETTEEEE-SSHHHHHHTTTSSTTSEEEE-SS-SSHHHHHHHHTS-GGGS-BSHHHHHHHHHHHHTT-TTTHHHHHHHHHIIIIIHHHBHHHHHHHHHTSSS-BPPPHHHHHHHHHHHHHHHHHHHHTT----SS-EE---EE-STTSHHHHTTB-EE--